Protein AF-A0A9E3MVX0-F1 (afdb_monomer)

Radius of gyration: 19.79 Å; Cα contacts (8 Å, |Δi|>4): 1313; chains: 1; bounding box: 52×47×54 Å

Solvent-accessible surface area (backbone atoms only — not comparable to full-atom values): 16503 Å² total; per-residue (Å²): 60,95,76,81,70,65,51,44,74,50,71,33,82,51,56,79,36,52,63,38,75,43,70,68,69,56,71,44,77,50,66,48,34,27,34,35,28,58,44,98,61,64,41,53,18,20,38,36,33,36,36,32,73,69,57,43,73,38,40,39,41,34,46,30,45,31,36,34,30,41,29,34,14,24,17,0,32,57,53,74,56,9,10,30,34,20,39,31,33,68,50,75,50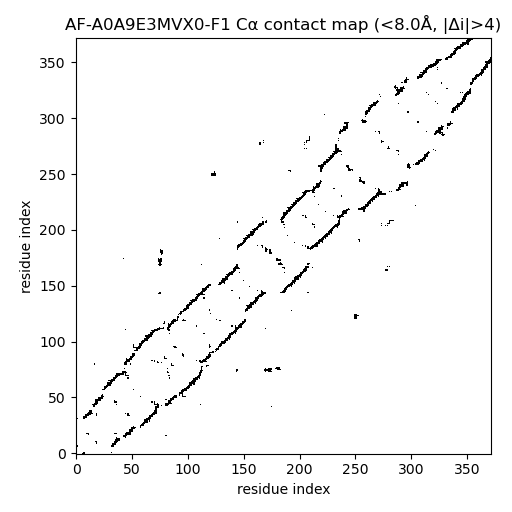,55,47,18,27,41,33,39,36,38,43,30,50,28,39,35,39,41,14,12,10,18,36,34,29,38,37,33,65,73,41,53,71,46,90,50,50,28,30,52,33,37,40,32,43,29,40,37,34,39,16,16,12,25,41,37,42,40,34,33,27,34,48,26,38,40,34,46,28,40,38,32,52,18,12,71,38,6,72,77,30,50,53,64,91,94,54,62,60,47,45,63,18,41,30,40,36,39,30,41,23,31,49,30,37,42,28,51,28,38,32,34,26,20,24,17,88,75,42,2,13,31,29,33,45,33,22,24,23,35,48,32,36,42,31,50,28,40,28,27,21,7,45,30,2,39,32,36,38,34,29,46,43,81,88,44,84,52,31,59,48,30,55,31,32,16,29,32,33,36,38,31,51,27,39,34,42,32,36,43,46,29,87,86,37,98,65,70,73,90,67,88,63,62,35,17,30,31,27,33,72,37,43,44,34,52,36,87,88,56,89,56,56,52,34,36,39,28,48,28,40,39,39,37,55,73,77,36,78,36,18,58,32,28,30,57,80,60,78,68,43,57,46,42,39,38,42,28,47,26,40,36,46,34,50,23,72,36,16,36,51,36,53,64,79,47,45,79,44,81,52,49,80,47,57,50,64,60,41,130

Mean predicted aligned error: 4.64 Å

Structure (mmCIF, N/CA/C/O backbone):
data_AF-A0A9E3MVX0-F1
#
_entry.id   AF-A0A9E3MVX0-F1
#
loop_
_atom_site.group_PDB
_atom_site.id
_atom_site.type_symbol
_atom_site.label_atom_id
_atom_site.label_alt_id
_atom_site.label_comp_id
_atom_site.label_asym_id
_atom_site.label_entity_id
_atom_site.label_seq_id
_atom_site.pdbx_PDB_ins_code
_atom_site.Cartn_x
_atom_site.Cartn_y
_atom_site.Cartn_z
_atom_site.occupancy
_atom_site.B_iso_or_equiv
_atom_site.auth_seq_id
_atom_site.auth_comp_id
_atom_site.auth_asym_id
_atom_site.auth_atom_id
_atom_site.pdbx_PDB_model_num
ATOM 1 N N . SER A 1 1 ? -19.016 -18.994 17.963 1.00 47.03 1 SER A N 1
ATOM 2 C CA . SER A 1 1 ? -18.607 -19.749 19.161 1.00 47.03 1 SER A CA 1
ATOM 3 C C . SER A 1 1 ? -17.151 -19.445 19.472 1.00 47.03 1 SER A C 1
ATOM 5 O O . SER A 1 1 ? -16.404 -19.109 18.564 1.00 47.03 1 SER A O 1
ATOM 7 N N . TYR A 1 2 ? -16.734 -19.557 20.734 1.00 51.16 2 TYR A N 1
ATOM 8 C CA . TYR A 1 2 ? -15.310 -19.691 21.051 1.00 51.16 2 TYR A CA 1
ATOM 9 C C . TYR A 1 2 ? -14.941 -21.169 20.850 1.00 51.16 2 TYR A C 1
ATOM 11 O O . TYR A 1 2 ? -15.492 -22.024 21.540 1.00 51.16 2 TYR A O 1
ATOM 19 N N . GLY A 1 3 ? -14.092 -21.483 19.866 1.00 69.25 3 GLY A N 1
ATOM 20 C CA . GLY A 1 3 ? -13.722 -22.861 19.509 1.00 69.25 3 GLY A CA 1
ATOM 21 C C . GLY A 1 3 ? -14.233 -23.287 18.128 1.00 69.25 3 GLY A C 1
ATOM 22 O O . GLY A 1 3 ? -13.937 -22.633 17.134 1.00 69.25 3 GLY A O 1
ATOM 23 N N . THR A 1 4 ? -14.970 -24.398 18.048 1.00 69.50 4 THR A N 1
ATOM 24 C CA . THR A 1 4 ? -15.513 -24.936 16.788 1.00 69.50 4 THR A CA 1
ATOM 25 C C . THR A 1 4 ? -16.871 -24.313 16.441 1.00 69.50 4 THR A C 1
ATOM 27 O O . THR A 1 4 ? -17.716 -24.109 17.316 1.00 69.50 4 THR A O 1
ATOM 30 N N . GLY A 1 5 ? -17.097 -23.999 15.162 1.00 82.62 5 GLY A N 1
ATOM 31 C CA . GLY A 1 5 ? -18.347 -23.417 14.647 1.00 82.62 5 GLY A CA 1
ATOM 32 C C . GLY A 1 5 ? -18.177 -22.010 14.065 1.00 82.62 5 GLY A C 1
ATOM 33 O O . GLY A 1 5 ? -17.069 -21.487 13.994 1.00 82.62 5 GLY A O 1
ATOM 34 N N . ALA A 1 6 ? -19.281 -21.404 13.617 1.00 90.38 6 ALA A N 1
ATOM 35 C CA . ALA A 1 6 ? -19.269 -20.047 13.067 1.00 90.38 6 ALA A CA 1
ATOM 36 C C . ALA A 1 6 ? -18.807 -19.025 14.121 1.00 90.38 6 ALA A C 1
ATOM 38 O O . ALA A 1 6 ? -19.152 -19.153 15.303 1.00 90.38 6 ALA A O 1
ATOM 39 N N . LYS A 1 7 ? -18.046 -18.005 13.707 1.00 94.44 7 LYS A N 1
ATOM 40 C CA . LYS A 1 7 ? -17.603 -16.920 14.596 1.00 94.44 7 LYS A CA 1
ATOM 41 C C . LYS A 1 7 ? -18.824 -16.193 15.190 1.00 94.44 7 LYS A C 1
ATOM 43 O O . LYS A 1 7 ? -19.837 -16.063 14.504 1.00 94.44 7 LYS A O 1
ATOM 48 N N . PRO A 1 8 ? -18.794 -15.763 16.467 1.00 96.00 8 PRO A N 1
ATOM 49 C CA . PRO A 1 8 ? -19.817 -14.858 16.986 1.00 96.00 8 PRO A CA 1
ATOM 50 C C . PRO A 1 8 ? -19.831 -13.566 16.164 1.00 96.00 8 PRO A C 1
ATOM 52 O O . PRO A 1 8 ? -18.763 -13.034 15.867 1.00 96.00 8 PRO A O 1
ATOM 55 N N . ILE A 1 9 ? -21.024 -13.082 15.822 1.00 97.38 9 ILE A N 1
ATOM 56 C CA . ILE A 1 9 ? -21.206 -11.881 15.002 1.00 97.38 9 ILE A CA 1
ATOM 57 C C . ILE A 1 9 ? -21.511 -10.690 15.912 1.00 97.38 9 ILE A C 1
ATOM 59 O O . ILE A 1 9 ? -22.383 -10.783 16.778 1.00 97.38 9 ILE A O 1
ATOM 63 N N . ILE A 1 10 ? -20.819 -9.576 15.688 1.00 98.25 10 ILE A N 1
ATOM 64 C CA . ILE A 1 10 ? -21.205 -8.247 16.161 1.00 98.25 10 ILE A CA 1
ATOM 65 C C . ILE A 1 10 ? -21.650 -7.451 14.934 1.00 98.25 10 ILE A C 1
ATOM 67 O O . ILE A 1 10 ? -20.853 -7.171 14.040 1.00 98.25 10 ILE A O 1
ATOM 71 N N . ASP A 1 11 ? -22.940 -7.133 14.888 1.00 98.00 11 ASP A N 1
ATOM 72 C CA . ASP A 1 11 ? -23.557 -6.369 13.808 1.00 98.00 11 ASP A CA 1
ATOM 73 C C . ASP A 1 11 ? -23.788 -4.927 14.268 1.00 98.00 11 ASP A C 1
ATOM 75 O O . ASP A 1 11 ? -24.470 -4.696 15.269 1.00 98.00 11 ASP A O 1
ATOM 79 N N . GLY A 1 12 ? -23.210 -3.969 13.545 1.00 97.38 12 GLY A N 1
ATOM 80 C CA . GLY A 1 12 ? -23.409 -2.540 13.764 1.00 97.38 12 GLY A CA 1
ATOM 81 C C . GLY A 1 12 ? -24.831 -2.068 13.455 1.00 97.38 12 GLY A C 1
ATOM 82 O O . GLY A 1 12 ? -25.223 -0.998 13.916 1.00 97.38 12 GLY A O 1
ATOM 83 N N . ALA A 1 13 ? -25.621 -2.857 12.718 1.00 96.06 13 ALA A N 1
ATOM 84 C CA . ALA A 1 13 ? -27.004 -2.565 12.349 1.00 96.06 13 ALA A CA 1
ATOM 85 C C . ALA A 1 13 ? -27.193 -1.174 11.710 1.00 96.06 13 ALA A C 1
ATOM 87 O O . ALA A 1 13 ? -28.224 -0.522 11.904 1.00 96.06 13 ALA A O 1
ATOM 88 N N . GLY A 1 14 ? -26.200 -0.706 10.947 1.00 94.62 14 GLY A N 1
ATOM 89 C CA . GLY A 1 14 ? -26.240 0.595 10.296 1.00 94.62 14 GLY A CA 1
ATOM 90 C C . GLY A 1 14 ? -25.735 1.745 11.173 1.00 94.62 14 GLY A C 1
ATOM 91 O O . GLY A 1 14 ? -25.983 2.906 10.834 1.00 94.62 14 GLY A O 1
ATOM 92 N N . VAL A 1 15 ? -24.978 1.477 12.244 1.00 94.81 15 VAL A N 1
ATOM 93 C CA . VAL A 1 15 ? -24.383 2.505 13.119 1.00 94.81 15 VAL A CA 1
ATOM 94 C C . VAL A 1 15 ? -23.377 3.382 12.373 1.00 94.81 15 VAL A C 1
ATOM 96 O O . VAL A 1 15 ? -22.497 2.889 11.688 1.00 94.81 15 VAL A O 1
ATOM 99 N N . VAL A 1 16 ? -23.483 4.702 12.487 1.00 96.44 16 VAL A N 1
ATOM 100 C CA . VAL A 1 16 ? -22.436 5.600 11.974 1.00 96.44 16 VAL A CA 1
ATOM 101 C C . VAL A 1 16 ? -21.282 5.634 12.979 1.00 96.44 16 VAL A C 1
ATOM 103 O O . VAL A 1 16 ? -21.518 5.786 14.178 1.00 96.44 16 VAL A O 1
ATOM 106 N N . GLY A 1 17 ? -20.041 5.501 12.507 1.00 95.56 17 GLY A N 1
ATOM 107 C CA . GLY A 1 17 ? -18.852 5.368 13.348 1.00 95.56 17 GLY A CA 1
ATOM 108 C C . GLY A 1 17 ? -18.338 3.930 13.414 1.00 95.56 17 GLY A C 1
ATOM 109 O O . GLY A 1 17 ? -18.234 3.252 12.399 1.00 95.56 17 GLY A O 1
ATOM 110 N N . SER A 1 18 ? -17.934 3.466 14.595 1.00 96.56 18 SER A N 1
ATOM 111 C CA . SER A 1 18 ? -17.259 2.169 14.743 1.00 96.56 18 SER A CA 1
ATOM 112 C C . SER A 1 18 ? -18.173 1.115 15.359 1.00 96.56 18 SER A C 1
ATOM 114 O O . SER A 1 18 ? -18.806 1.389 16.377 1.00 96.56 18 SER A O 1
ATOM 116 N N . VAL A 1 19 ? -18.178 -0.108 14.819 1.00 98.31 19 VAL A N 1
ATOM 117 C CA . VAL A 1 19 ? -18.887 -1.240 15.448 1.00 98.31 19 VAL A CA 1
ATOM 118 C C . VAL A 1 19 ? -18.226 -1.607 16.776 1.00 98.31 19 VAL A C 1
ATOM 120 O O . VAL A 1 19 ? -18.895 -1.800 17.789 1.00 98.31 19 VAL A O 1
ATOM 123 N N . ILE A 1 20 ? -16.893 -1.666 16.784 1.00 98.06 20 ILE A N 1
ATOM 124 C CA . ILE A 1 20 ? -16.081 -1.851 17.987 1.00 98.06 20 ILE A CA 1
ATOM 125 C C . ILE A 1 20 ? -15.112 -0.676 18.086 1.00 98.06 20 ILE A C 1
ATOM 127 O O . ILE A 1 20 ? -14.330 -0.447 17.164 1.00 98.06 20 ILE A O 1
ATOM 131 N N . LYS A 1 21 ? -15.131 0.049 19.211 1.00 97.25 21 LYS A N 1
ATOM 132 C CA . LYS A 1 21 ? -14.156 1.104 19.519 1.00 97.25 21 LYS A CA 1
ATOM 133 C C . LYS A 1 21 ? -13.360 0.754 20.774 1.00 97.25 21 LYS A C 1
ATOM 135 O O . LYS A 1 21 ? -13.927 0.556 21.846 1.00 97.25 21 LYS A O 1
ATOM 140 N N . LEU A 1 22 ? -12.041 0.713 20.628 1.00 97.44 22 LEU A N 1
ATOM 141 C CA . LEU A 1 22 ? -11.059 0.577 21.695 1.00 97.44 22 LEU A CA 1
ATOM 142 C C . LEU A 1 22 ? -10.364 1.932 21.873 1.00 97.44 22 LEU A C 1
ATOM 144 O O . LEU A 1 22 ? -9.567 2.332 21.031 1.00 97.44 22 LEU A O 1
ATOM 148 N N . LEU A 1 23 ? -10.696 2.659 22.939 1.00 96.62 23 LEU A N 1
ATOM 149 C CA . LEU A 1 23 ? -10.196 4.016 23.179 1.00 96.62 23 LEU A CA 1
ATOM 150 C C . LEU A 1 23 ? -9.227 4.038 24.361 1.00 96.62 23 LEU A C 1
ATOM 152 O O . LEU A 1 23 ? -9.615 3.675 25.470 1.00 96.62 23 LEU A O 1
ATOM 156 N N . ASN A 1 24 ? -8.003 4.518 24.135 1.00 96.00 24 ASN A N 1
ATOM 157 C CA . ASN A 1 24 ? -6.969 4.681 25.164 1.00 96.00 24 ASN A CA 1
ATOM 158 C C . ASN A 1 24 ? -6.651 3.394 25.936 1.00 96.00 24 ASN A C 1
ATOM 160 O O . ASN A 1 24 ? -6.402 3.414 27.143 1.00 96.00 24 ASN A O 1
ATOM 164 N N . VAL A 1 25 ? -6.667 2.265 25.230 1.00 97.38 25 VAL A N 1
ATOM 165 C CA . VAL A 1 25 ? -6.329 0.957 25.790 1.00 97.38 25 VAL A CA 1
ATOM 166 C C . VAL A 1 25 ? -4.997 0.448 25.244 1.00 97.38 25 VAL A C 1
ATOM 168 O O . VAL A 1 25 ? -4.583 0.796 24.144 1.00 97.38 25 VAL A O 1
ATOM 171 N N . GLN A 1 26 ? -4.335 -0.403 26.023 1.00 97.94 26 GLN A N 1
ATOM 172 C CA . GLN A 1 26 ? -3.074 -1.062 25.682 1.00 97.94 26 GLN A CA 1
ATOM 173 C C . GLN A 1 26 ? -3.052 -2.465 26.290 1.00 97.94 26 GLN A C 1
ATOM 175 O O . GLN A 1 26 ? -3.714 -2.685 27.305 1.00 97.94 26 GLN A O 1
ATOM 180 N N . GLN A 1 27 ? -2.293 -3.394 25.708 1.00 98.25 27 GLN A N 1
ATOM 181 C CA . GLN A 1 27 ? -2.275 -4.812 26.093 1.00 98.25 27 GLN A CA 1
ATOM 182 C C . GLN A 1 27 ? -3.633 -5.499 25.861 1.00 98.25 27 GLN A C 1
ATOM 184 O O . GLN A 1 27 ? -4.141 -6.222 26.719 1.00 98.25 27 GLN A O 1
ATOM 189 N N . TRP A 1 28 ? -4.240 -5.248 24.698 1.00 97.88 28 TRP A N 1
ATOM 190 C CA . TRP A 1 28 ? -5.543 -5.796 24.319 1.00 97.88 28 TRP A CA 1
ATOM 191 C C . TRP A 1 28 ? -5.454 -6.692 23.093 1.00 97.88 28 TRP A C 1
ATOM 193 O O . TRP A 1 28 ? -4.811 -6.363 22.097 1.00 97.88 28 TRP A O 1
ATOM 203 N N . GLN A 1 29 ? -6.192 -7.799 23.152 1.00 98.00 29 GLN A N 1
ATOM 204 C CA . GLN A 1 29 ? -6.395 -8.698 22.028 1.00 98.00 29 GLN A CA 1
ATOM 205 C C . GLN A 1 29 ? -7.883 -8.801 21.697 1.00 98.00 29 GLN A C 1
ATOM 207 O O . GLN A 1 29 ? -8.701 -9.128 22.556 1.00 98.00 29 GLN A O 1
ATOM 212 N N . LEU A 1 30 ? -8.217 -8.581 20.428 1.00 97.75 30 LEU A N 1
ATOM 213 C CA . LEU A 1 30 ? -9.520 -8.871 19.848 1.00 97.75 30 LEU A CA 1
ATOM 214 C C . LEU A 1 30 ? -9.358 -10.013 18.846 1.00 97.75 30 LEU A C 1
ATOM 216 O O . LEU A 1 30 ? -8.555 -9.918 17.914 1.00 97.75 30 LEU A O 1
ATOM 220 N N . SER A 1 31 ? -10.086 -11.113 19.052 1.00 97.75 31 SER A N 1
ATOM 221 C CA . SER A 1 31 ? -9.928 -12.286 18.199 1.00 97.75 31 SER A CA 1
ATOM 222 C C . SER A 1 31 ? -11.170 -13.153 18.058 1.00 97.75 31 SER A C 1
ATOM 224 O O . SER A 1 31 ? -11.971 -13.268 18.984 1.00 97.75 31 SER A O 1
ATOM 226 N N . GLY A 1 32 ? -11.291 -13.807 16.898 1.00 96.50 32 GLY A N 1
ATOM 227 C CA . GLY A 1 32 ? -12.264 -14.875 16.663 1.00 96.50 32 GLY A CA 1
ATOM 228 C C . GLY A 1 32 ? -13.700 -14.399 16.458 1.00 96.50 32 GLY A C 1
ATOM 229 O O . GLY A 1 32 ? -14.620 -15.200 16.618 1.00 96.50 32 GLY A O 1
ATOM 230 N N . LEU A 1 33 ? -13.902 -13.126 16.115 1.00 97.12 33 LEU A N 1
ATOM 231 C CA . LEU A 1 33 ? -15.224 -12.542 15.888 1.00 97.12 33 LEU A CA 1
ATOM 232 C C . LEU A 1 33 ? -15.464 -12.260 14.409 1.00 97.12 33 LEU A C 1
ATOM 234 O O . LEU A 1 33 ? -14.534 -12.064 13.626 1.00 97.12 33 LEU A O 1
ATOM 238 N N . GLU A 1 34 ? -16.736 -12.204 14.052 1.00 98.31 34 GLU A N 1
ATOM 239 C CA . GLU A 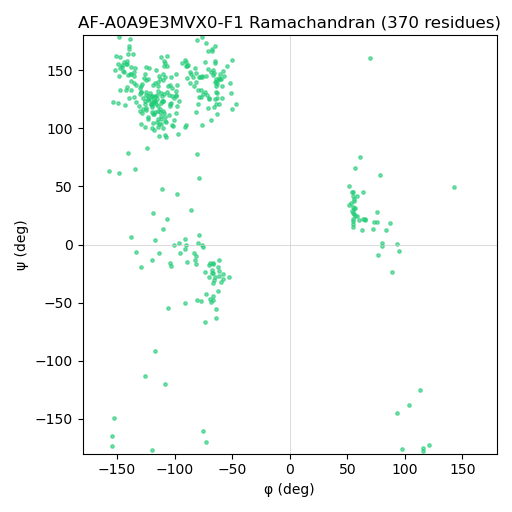1 34 ? -17.200 -11.581 12.828 1.00 98.31 34 GLU A CA 1
ATOM 240 C C . GLU A 1 34 ? -17.782 -10.200 13.153 1.00 98.31 34 GLU A C 1
ATOM 242 O O . GLU A 1 34 ? -18.532 -10.052 14.116 1.00 98.31 34 GLU A O 1
AT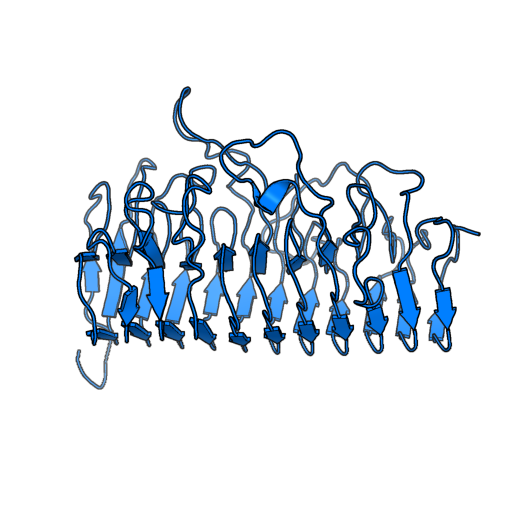OM 247 N N . VAL A 1 35 ? -17.420 -9.189 12.369 1.00 98.56 35 VAL A N 1
ATOM 248 C CA . VAL A 1 35 ? -17.883 -7.806 12.493 1.00 98.56 35 VAL A CA 1
ATOM 249 C C . VAL A 1 35 ? -18.481 -7.386 11.160 1.00 98.56 35 VAL A C 1
ATOM 251 O O . VAL A 1 35 ? -17.840 -7.551 10.119 1.00 98.56 35 VAL A O 1
ATOM 254 N N . GLN A 1 36 ? -19.697 -6.846 11.189 1.00 98.44 36 GLN A N 1
ATOM 255 C CA . GLN A 1 36 ? -20.362 -6.325 9.997 1.00 98.44 36 GLN A CA 1
ATOM 256 C C . GLN A 1 36 ? -21.142 -5.049 10.289 1.00 98.44 36 GLN A C 1
ATOM 258 O O . GLN A 1 36 ? -21.545 -4.823 11.427 1.00 98.44 36 GLN A O 1
ATOM 263 N N . ASP A 1 37 ? -21.354 -4.228 9.262 1.00 98.06 37 ASP A N 1
ATOM 264 C CA . ASP A 1 37 ? -22.112 -2.981 9.377 1.00 98.06 37 ASP A CA 1
ATOM 265 C C . ASP A 1 37 ? -22.679 -2.544 8.022 1.00 98.06 37 ASP A C 1
ATOM 267 O O . ASP A 1 37 ? -22.302 -1.522 7.435 1.00 98.06 37 ASP A O 1
ATOM 271 N N . ALA A 1 38 ? -23.560 -3.391 7.489 1.00 97.75 38 ALA A N 1
ATOM 272 C CA . ALA A 1 38 ? -24.189 -3.154 6.202 1.00 97.75 38 ALA A CA 1
ATOM 273 C C . ALA A 1 38 ? -25.245 -2.049 6.329 1.00 97.75 38 ALA A C 1
ATOM 275 O O . ALA A 1 38 ? -26.131 -2.115 7.183 1.00 97.75 38 ALA A O 1
ATOM 276 N N . ALA A 1 39 ? -25.201 -1.067 5.433 1.00 97.25 39 ALA A N 1
ATOM 277 C CA . ALA A 1 39 ? -26.168 0.021 5.374 1.00 97.25 39 ALA A CA 1
ATOM 278 C C . ALA A 1 39 ? -26.576 0.331 3.928 1.00 97.25 39 ALA A C 1
ATOM 280 O O . ALA A 1 39 ? -25.818 0.116 2.985 1.00 97.25 39 ALA A O 1
ATOM 281 N N . ALA A 1 40 ? -27.791 0.860 3.750 1.00 95.56 40 ALA A N 1
ATOM 282 C CA . ALA A 1 40 ? -28.308 1.235 2.430 1.00 95.56 40 ALA A CA 1
ATOM 283 C C . ALA A 1 40 ? -27.604 2.467 1.835 1.00 95.56 40 ALA A C 1
ATOM 285 O O . ALA A 1 40 ? -27.533 2.605 0.615 1.00 95.56 40 ALA A O 1
ATOM 286 N N . SER A 1 41 ? -27.093 3.344 2.699 1.00 95.06 41 SER A N 1
ATOM 287 C CA . SER A 1 41 ? -26.351 4.544 2.323 1.00 95.06 41 SER A CA 1
ATOM 288 C C . SER A 1 41 ? -24.985 4.535 3.006 1.00 95.06 41 SER A C 1
ATOM 290 O O . SER A 1 41 ? -24.910 4.147 4.178 1.00 95.06 41 SER A O 1
ATOM 292 N N . PRO A 1 42 ? -23.927 4.978 2.310 1.00 96.25 42 PRO A N 1
ATOM 293 C CA . PRO A 1 42 ? -22.605 5.077 2.904 1.00 96.25 42 PRO A CA 1
ATOM 294 C C . PRO A 1 42 ? -22.532 6.170 3.978 1.00 96.25 42 PRO A C 1
ATOM 296 O O . PRO A 1 42 ? -23.209 7.194 3.886 1.00 96.25 42 PRO A O 1
ATOM 299 N N . ASP A 1 43 ? -21.692 5.943 4.986 1.00 96.69 43 ASP A N 1
ATOM 300 C CA . ASP A 1 43 ? -21.270 6.943 5.978 1.00 96.69 43 ASP A CA 1
ATOM 301 C C . ASP A 1 43 ? -19.828 6.637 6.430 1.00 96.69 43 ASP A C 1
ATOM 303 O O . ASP A 1 43 ? -19.253 5.653 5.978 1.00 96.69 43 ASP A O 1
ATOM 307 N N . TYR A 1 44 ? -19.212 7.422 7.312 1.00 95.81 44 TYR A N 1
ATOM 308 C CA . TYR A 1 44 ? -17.947 7.021 7.936 1.00 95.81 44 TYR A CA 1
ATOM 309 C C . TYR A 1 44 ? -18.177 5.848 8.880 1.00 95.81 44 TYR A C 1
ATOM 311 O O . TYR A 1 44 ? -18.758 6.005 9.959 1.00 95.81 44 TYR A O 1
ATOM 319 N N . ARG A 1 45 ? -17.731 4.666 8.454 1.00 97.44 45 ARG A N 1
ATOM 320 C CA . ARG A 1 45 ? -17.930 3.413 9.178 1.00 97.44 45 ARG A CA 1
ATOM 321 C C . ARG A 1 45 ? -16.617 2.690 9.361 1.00 97.44 45 ARG A C 1
ATOM 323 O O . ARG A 1 45 ? -15.797 2.620 8.452 1.00 97.44 45 ARG A O 1
ATOM 330 N N . THR A 1 46 ? -16.420 2.137 10.548 1.00 97.62 46 THR A N 1
ATOM 331 C CA . THR A 1 46 ? -15.257 1.313 10.853 1.00 97.62 46 THR A CA 1
ATOM 332 C C . THR A 1 46 ? -15.690 0.006 11.502 1.00 97.62 46 THR A C 1
ATOM 334 O O . THR A 1 46 ? -16.499 0.016 12.427 1.00 97.62 46 THR A O 1
ATOM 337 N N . GLY A 1 47 ? -15.130 -1.124 11.073 1.00 98.31 47 GLY A N 1
ATOM 338 C CA . GLY A 1 47 ? -15.356 -2.394 11.769 1.00 98.31 47 GLY A CA 1
ATOM 339 C C . GLY A 1 47 ? -14.776 -2.346 13.186 1.00 98.31 47 GLY A C 1
ATOM 340 O O . GLY A 1 47 ? -15.500 -2.392 14.181 1.00 98.31 47 GLY A O 1
ATOM 341 N N . VAL A 1 48 ? -13.456 -2.193 13.279 1.00 98.25 48 VAL A N 1
ATOM 342 C CA . VAL A 1 48 ? -12.724 -2.049 14.542 1.00 98.25 48 VAL A CA 1
ATOM 343 C C . VAL A 1 48 ? -11.885 -0.779 14.515 1.00 98.25 48 VAL A C 1
ATOM 345 O O . VAL A 1 48 ? -10.949 -0.669 13.729 1.00 98.25 48 VAL A O 1
ATOM 348 N N . MET A 1 49 ? -12.197 0.164 15.396 1.00 97.06 49 MET A N 1
ATOM 349 C CA . MET A 1 49 ? -11.401 1.364 15.633 1.00 97.06 49 MET A CA 1
ATOM 350 C C . MET A 1 49 ? -10.587 1.195 16.910 1.00 97.06 49 MET A C 1
ATOM 352 O O . MET A 1 49 ? -11.146 0.915 17.972 1.00 97.06 49 MET A O 1
ATOM 356 N N . VAL A 1 50 ? -9.281 1.417 16.821 1.00 96.81 50 VAL A N 1
ATOM 357 C CA . VAL A 1 50 ? -8.379 1.507 17.967 1.00 96.81 50 VAL A CA 1
ATOM 358 C C . VAL A 1 50 ? -7.758 2.898 17.960 1.00 96.81 50 VAL A C 1
ATOM 360 O O . VAL A 1 50 ? -7.007 3.245 17.053 1.00 96.81 50 VAL A O 1
ATOM 363 N N . GLU A 1 51 ? -8.103 3.707 18.956 1.00 94.69 51 GLU A N 1
ATOM 364 C CA . GLU A 1 51 ? -7.796 5.137 18.995 1.00 94.69 51 GLU A CA 1
ATOM 365 C C . GLU A 1 51 ? -6.970 5.476 20.241 1.00 94.69 51 GLU A C 1
ATOM 367 O O . GLU A 1 51 ? -7.327 5.097 21.363 1.00 94.69 51 GLU A O 1
ATOM 372 N N . ASN A 1 52 ? -5.867 6.200 20.038 1.00 93.19 52 ASN A N 1
ATOM 373 C CA . ASN A 1 52 ? -5.021 6.738 21.097 1.00 93.19 52 ASN A CA 1
ATOM 374 C C . ASN A 1 52 ? -5.119 8.269 21.139 1.00 93.19 52 ASN A C 1
ATOM 376 O O . ASN A 1 52 ? -4.559 8.967 20.304 1.00 93.19 52 ASN A O 1
ATOM 380 N N . SER A 1 53 ? -5.788 8.784 22.160 1.00 91.12 53 SER A N 1
ATOM 381 C CA . SER A 1 53 ? -5.906 10.204 22.493 1.00 91.12 53 SER A CA 1
ATOM 382 C C . SER A 1 53 ? -5.307 10.496 23.881 1.00 91.12 53 SER A C 1
ATOM 384 O O . SER A 1 53 ? -5.785 11.365 24.611 1.00 91.12 53 SER A O 1
ATOM 386 N N . SER A 1 54 ? -4.340 9.682 24.322 1.00 91.31 54 SER A N 1
ATOM 387 C CA . SER A 1 54 ? -3.853 9.683 25.711 1.00 91.31 54 SER A CA 1
ATOM 388 C C . SER A 1 54 ? -2.691 10.646 25.968 1.00 91.31 54 SER A C 1
ATOM 390 O O . SER A 1 54 ? -2.363 10.907 27.125 1.00 91.31 54 SER A O 1
ATOM 392 N N . GLY A 1 55 ? -2.037 11.143 24.914 1.00 89.19 55 GLY A N 1
ATOM 393 C CA . GLY A 1 55 ? -0.793 11.910 25.024 1.00 89.19 55 GLY A CA 1
ATOM 394 C C . GLY A 1 55 ? 0.426 11.073 25.386 1.00 89.19 55 GLY A C 1
ATOM 395 O O . GLY A 1 55 ? 1.430 11.612 25.847 1.00 89.19 55 GLY A O 1
ATOM 396 N N . THR A 1 56 ? 0.344 9.759 25.181 1.00 90.62 56 THR A N 1
ATOM 397 C CA . THR A 1 56 ? 1.426 8.802 25.429 1.00 90.62 56 THR A CA 1
ATOM 398 C C . THR A 1 56 ? 1.493 7.758 24.318 1.00 90.62 56 THR A C 1
ATOM 400 O O . THR A 1 56 ? 0.568 7.631 23.516 1.00 90.62 56 THR A O 1
ATOM 403 N N . ILE A 1 57 ? 2.575 6.979 24.280 1.00 92.62 57 ILE A N 1
ATOM 404 C CA . ILE A 1 57 ? 2.687 5.814 23.397 1.00 92.62 57 ILE A CA 1
ATOM 405 C C . ILE A 1 57 ? 1.935 4.645 24.039 1.00 92.62 57 ILE A C 1
ATOM 407 O O . ILE A 1 57 ? 2.279 4.232 25.147 1.00 92.62 57 ILE A O 1
ATOM 411 N N . LEU A 1 58 ? 0.937 4.097 23.345 1.00 95.75 58 LEU A N 1
ATOM 412 C CA . LEU A 1 58 ? 0.212 2.902 23.790 1.00 95.75 58 LEU A CA 1
ATOM 413 C C . LEU A 1 58 ? 0.745 1.658 23.087 1.00 95.75 58 LEU A C 1
ATOM 415 O O . LEU A 1 58 ? 1.164 1.728 21.930 1.00 95.75 58 LEU A O 1
ATOM 419 N N . SER A 1 59 ? 0.742 0.517 23.786 1.00 97.88 59 SER A N 1
ATOM 420 C CA . SER A 1 59 ? 1.404 -0.685 23.278 1.00 97.88 59 SER A CA 1
ATOM 421 C C . SER A 1 59 ? 0.621 -1.990 23.389 1.00 97.88 59 SER A C 1
ATOM 423 O O . SER A 1 59 ? -0.161 -2.176 24.318 1.00 97.88 59 SER A O 1
ATOM 425 N N . GLY A 1 60 ? 0.873 -2.935 22.484 1.00 98.31 60 GLY A N 1
ATOM 426 C CA . GLY A 1 60 ? 0.393 -4.313 22.592 1.00 98.31 60 GLY A CA 1
ATOM 427 C C . GLY A 1 60 ? -1.068 -4.442 22.192 1.00 98.31 60 GLY A C 1
ATOM 428 O O . GLY A 1 60 ? -1.914 -4.828 23.000 1.00 98.31 60 GLY A O 1
ATOM 429 N N . ILE A 1 61 ? -1.371 -4.076 20.949 1.00 98.62 61 ILE A N 1
ATOM 430 C CA . ILE A 1 61 ? -2.693 -4.257 20.346 1.00 98.62 61 ILE A CA 1
ATOM 431 C C . ILE A 1 61 ? -2.630 -5.415 19.361 1.00 98.62 61 ILE A C 1
ATOM 433 O O . ILE A 1 61 ? -1.791 -5.435 18.465 1.00 98.62 61 ILE A O 1
ATOM 437 N N . SER A 1 62 ? -3.545 -6.372 19.494 1.00 98.75 62 SER A N 1
ATOM 438 C CA . SER A 1 62 ? -3.621 -7.532 18.609 1.00 98.75 62 SER A CA 1
ATOM 439 C C . SER A 1 62 ? -5.039 -7.737 18.079 1.00 98.75 62 SER A C 1
ATOM 441 O O . SER A 1 62 ? -5.952 -8.042 18.842 1.00 98.75 62 SER A O 1
ATOM 443 N N . ILE A 1 63 ? -5.230 -7.598 16.767 1.00 98.81 63 ILE A N 1
ATOM 444 C CA . ILE A 1 63 ? -6.499 -7.843 16.070 1.00 98.81 63 ILE A CA 1
ATOM 445 C C . ILE A 1 63 ? -6.307 -9.054 15.159 1.00 98.81 63 ILE A C 1
ATOM 447 O O . ILE A 1 63 ? -5.633 -8.968 14.129 1.00 98.81 63 ILE A O 1
ATOM 451 N N . THR A 1 64 ? -6.825 -10.215 15.564 1.00 98.75 64 THR A N 1
ATOM 452 C CA . THR A 1 64 ? -6.439 -11.489 14.935 1.00 98.75 64 THR A CA 1
ATOM 453 C C . THR A 1 64 ? -7.590 -12.444 14.686 1.00 98.75 64 THR A C 1
ATOM 455 O O . THR A 1 64 ? -8.498 -12.545 15.499 1.00 98.75 64 THR A O 1
ATOM 458 N N . ASN A 1 65 ? -7.541 -13.235 13.612 1.00 98.12 65 ASN A N 1
ATOM 459 C CA . ASN A 1 65 ? -8.587 -14.223 13.309 1.00 98.12 65 ASN A CA 1
ATOM 460 C C . ASN A 1 65 ? -10.008 -13.615 13.286 1.00 98.12 65 ASN A C 1
ATOM 462 O O . ASN A 1 65 ? -10.991 -14.242 13.691 1.00 98.12 65 ASN A O 1
ATOM 466 N N . MET A 1 66 ? -10.139 -12.378 12.821 1.00 98.19 66 MET A N 1
ATOM 467 C CA . MET A 1 66 ? -11.415 -11.690 12.644 1.00 98.19 66 MET A CA 1
ATOM 468 C C . MET A 1 66 ? -11.973 -11.950 11.244 1.00 98.19 66 MET A C 1
ATOM 470 O O . MET A 1 66 ? -11.236 -12.292 10.322 1.00 98.19 66 MET A O 1
ATOM 474 N N . THR A 1 67 ? -13.282 -11.811 11.085 1.00 98.69 67 THR A N 1
ATOM 475 C CA . THR A 1 67 ? -13.927 -11.650 9.778 1.00 98.69 67 THR A CA 1
ATOM 476 C C . THR A 1 67 ? -14.603 -10.288 9.787 1.00 98.69 67 THR A C 1
ATOM 478 O O . THR A 1 67 ? -15.530 -10.088 10.556 1.00 98.69 67 THR A O 1
ATOM 481 N N . VAL A 1 68 ? -14.131 -9.336 8.992 1.00 98.81 68 VAL A N 1
ATOM 482 C CA . VAL A 1 68 ? -14.700 -7.987 8.909 1.00 98.81 68 VAL A CA 1
ATOM 483 C C . VAL A 1 68 ? -15.316 -7.832 7.531 1.00 98.81 68 VAL A C 1
ATOM 485 O O . VAL A 1 68 ? -14.604 -7.899 6.532 1.00 98.81 68 VAL A O 1
ATOM 488 N N . ARG A 1 69 ? -16.637 -7.687 7.450 1.00 98.44 69 ARG A N 1
ATOM 489 C CA . ARG A 1 69 ? -17.317 -7.697 6.153 1.00 98.44 69 ARG A CA 1
ATOM 490 C C . ARG A 1 69 ? -18.488 -6.747 6.063 1.00 98.44 69 ARG A C 1
ATOM 492 O O . ARG A 1 69 ? -19.108 -6.437 7.073 1.00 98.44 69 ARG A O 1
ATOM 499 N N . ASN A 1 70 ? -18.831 -6.355 4.842 1.00 98.44 70 ASN A N 1
ATOM 500 C CA . ASN A 1 70 ? -19.963 -5.476 4.556 1.00 98.44 70 ASN A CA 1
ATOM 501 C C . ASN A 1 70 ? -19.928 -4.196 5.402 1.00 98.44 70 ASN A C 1
ATOM 503 O O . ASN A 1 70 ? -20.907 -3.870 6.065 1.00 98.44 70 ASN A O 1
ATOM 507 N N . ILE A 1 71 ? -18.790 -3.504 5.427 1.00 98.25 71 ILE A N 1
ATOM 508 C CA . ILE A 1 71 ? -18.679 -2.198 6.086 1.00 98.25 71 ILE A CA 1
ATOM 509 C C . ILE A 1 71 ? -19.020 -1.143 5.036 1.00 98.25 71 ILE A C 1
ATOM 511 O O . ILE A 1 71 ? -18.212 -0.875 4.148 1.00 98.25 71 ILE A O 1
ATOM 515 N N . SER A 1 72 ? -20.234 -0.587 5.101 1.00 97.75 72 SER A N 1
ATOM 516 C CA . SER A 1 72 ? -20.771 0.342 4.091 1.00 97.75 72 SER A CA 1
ATOM 517 C C . SER A 1 72 ? -20.231 1.772 4.245 1.00 97.75 72 SER A C 1
ATOM 519 O O . SER A 1 72 ? -20.989 2.717 4.458 1.00 97.75 72 SER A O 1
ATOM 521 N N . GLY A 1 73 ? -18.910 1.921 4.196 1.00 97.06 73 GLY A N 1
ATOM 522 C CA . GLY A 1 73 ? -18.192 3.191 4.273 1.00 97.06 73 GLY A CA 1
ATOM 523 C C . GLY A 1 73 ? -18.297 4.085 3.024 1.00 97.06 73 GLY A C 1
ATOM 524 O O . GLY A 1 73 ? -18.774 3.669 1.966 1.00 97.06 73 GLY A O 1
ATOM 525 N N . TRP A 1 74 ? -17.773 5.312 3.097 1.00 97.12 74 TRP A N 1
ATOM 526 C CA . TRP A 1 74 ? -17.546 6.154 1.909 1.00 97.12 74 TRP A CA 1
ATOM 527 C C . TRP A 1 74 ? -16.317 5.671 1.134 1.00 97.12 74 TRP A C 1
ATOM 529 O O . TRP A 1 74 ? -15.202 5.981 1.531 1.00 97.12 74 TRP A O 1
ATOM 539 N N . SER A 1 75 ? -16.441 4.957 0.018 1.00 94.06 75 SER A N 1
ATOM 540 C CA . SER A 1 75 ? -15.254 4.415 -0.678 1.00 94.06 75 SER A CA 1
ATOM 541 C C . SER A 1 75 ? -14.222 5.471 -1.113 1.00 94.06 75 SER A C 1
ATOM 543 O O . SER A 1 75 ? -13.048 5.144 -1.243 1.00 94.06 75 SER A O 1
ATOM 545 N N . GLY A 1 76 ? -14.623 6.728 -1.323 1.00 93.38 76 GLY A N 1
ATOM 546 C CA . GLY A 1 76 ? -13.732 7.861 -1.603 1.00 93.38 76 GLY A CA 1
ATOM 547 C C . GLY A 1 76 ? -13.370 8.706 -0.374 1.00 93.38 76 GLY A C 1
ATOM 548 O O . GLY A 1 76 ? -12.658 9.695 -0.512 1.00 93.38 76 GLY A O 1
ATOM 549 N N . GLY A 1 77 ? -13.850 8.357 0.822 1.00 92.38 77 GLY A N 1
ATOM 550 C CA . GLY A 1 77 ? -13.661 9.126 2.057 1.00 92.38 77 GLY A CA 1
ATOM 551 C C . GLY A 1 77 ? -12.270 8.995 2.686 1.00 92.38 77 GLY A C 1
ATOM 552 O O . GLY A 1 77 ? -11.410 8.257 2.200 1.00 92.38 77 GLY A O 1
ATOM 553 N N . TRP A 1 78 ? -12.059 9.713 3.790 1.00 89.62 78 TRP A N 1
ATOM 554 C CA . TRP A 1 78 ? -10.826 9.678 4.585 1.00 89.62 78 TRP A CA 1
ATOM 555 C C . TRP A 1 78 ? -10.570 8.305 5.220 1.00 89.62 78 TRP A C 1
ATOM 557 O O . TRP A 1 78 ? -11.464 7.745 5.847 1.00 89.62 78 TRP A O 1
ATOM 567 N N . TYR A 1 79 ? -9.355 7.769 5.087 1.00 86.06 79 TYR A N 1
ATOM 568 C CA . TYR A 1 79 ? -9.005 6.406 5.512 1.00 86.06 79 TYR A CA 1
ATOM 569 C C . TYR A 1 79 ? -9.046 6.189 7.034 1.00 86.06 79 TYR A C 1
ATOM 571 O O . TYR A 1 79 ? -9.423 5.101 7.469 1.00 86.06 79 TYR A O 1
ATOM 579 N N . SER A 1 80 ? -8.726 7.196 7.857 1.00 80.00 80 SER A N 1
ATOM 580 C CA . SER A 1 80 ? -8.598 7.013 9.316 1.00 80.00 80 SER A CA 1
ATOM 581 C C . SER A 1 80 ? -9.903 6.651 10.023 1.00 80.00 80 SER A C 1
ATOM 583 O O . SER A 1 80 ? -9.881 5.944 11.021 1.00 80.00 80 SER A O 1
ATOM 585 N N . SER A 1 81 ? -11.045 7.109 9.511 1.00 87.19 81 SER A N 1
ATOM 586 C CA . SER A 1 81 ? -12.374 6.885 10.098 1.00 87.19 81 SER A CA 1
ATOM 587 C C . SER A 1 81 ? -13.245 5.931 9.275 1.00 87.19 81 SER A C 1
ATOM 589 O O . SER A 1 81 ? -14.460 5.871 9.475 1.00 87.19 81 SER A O 1
ATOM 591 N N . ASN A 1 82 ? -12.645 5.217 8.318 1.00 93.31 82 ASN A N 1
ATOM 592 C CA . ASN A 1 82 ? -13.376 4.540 7.253 1.00 93.31 82 ASN A CA 1
ATOM 593 C C . ASN A 1 82 ? -12.689 3.248 6.793 1.00 93.31 82 ASN A C 1
ATOM 595 O O . ASN A 1 82 ? -12.244 3.136 5.643 1.00 93.31 82 ASN A O 1
ATOM 599 N N . ALA A 1 83 ? -12.549 2.300 7.717 1.00 97.19 83 ALA A N 1
ATOM 600 C CA . ALA A 1 83 ? -11.758 1.099 7.492 1.00 97.19 83 ALA A CA 1
ATOM 601 C C . ALA A 1 83 ? -12.378 -0.174 8.077 1.00 97.19 83 ALA A C 1
ATOM 603 O O . ALA A 1 83 ? -13.217 -0.145 8.974 1.00 97.19 83 ALA A O 1
ATOM 604 N N . GLY A 1 84 ? -11.899 -1.335 7.647 1.00 98.38 84 GLY A N 1
ATOM 605 C CA . GLY A 1 84 ? -12.189 -2.593 8.331 1.00 98.38 84 GLY A CA 1
ATOM 606 C C . GLY A 1 84 ? -11.582 -2.582 9.735 1.00 98.38 84 GLY A C 1
ATOM 607 O O . GLY A 1 84 ? -12.292 -2.741 10.729 1.00 98.38 84 GLY A O 1
ATOM 608 N N . VAL A 1 85 ? -10.274 -2.333 9.807 1.00 98.56 85 VAL A N 1
ATOM 609 C CA . VAL A 1 85 ? -9.521 -2.075 11.039 1.00 98.56 85 VAL A CA 1
ATOM 610 C C . VAL A 1 85 ? -8.765 -0.756 10.896 1.00 98.56 85 VAL A C 1
ATOM 612 O O . VAL A 1 85 ? -7.954 -0.601 9.984 1.00 98.56 85 VAL A O 1
ATOM 615 N N . ALA A 1 86 ? -8.999 0.171 11.821 1.00 97.00 86 ALA A N 1
ATOM 616 C CA . ALA A 1 86 ? -8.295 1.444 11.911 1.00 97.00 86 ALA A CA 1
ATOM 617 C C . ALA A 1 86 ? -7.489 1.516 13.218 1.00 97.00 86 ALA A C 1
ATOM 619 O O . ALA A 1 86 ? -8.051 1.353 14.300 1.00 97.00 86 ALA A O 1
ATOM 620 N N . ILE A 1 87 ? -6.185 1.779 13.117 1.00 95.62 87 ILE A N 1
ATOM 621 C CA . ILE A 1 87 ? -5.282 2.083 14.235 1.00 95.62 87 ILE A CA 1
ATOM 622 C C . ILE A 1 87 ? -4.862 3.549 14.111 1.00 95.62 87 ILE A C 1
ATOM 624 O O . ILE A 1 87 ? -4.166 3.919 13.165 1.00 95.62 87 ILE A O 1
ATOM 628 N N . GLN A 1 88 ? -5.338 4.390 15.027 1.00 90.56 88 GLN A N 1
ATOM 629 C CA . GLN A 1 88 ? -5.391 5.846 14.856 1.00 90.56 88 GLN A CA 1
ATOM 630 C C . GLN A 1 88 ? -5.011 6.593 16.134 1.00 90.56 88 GLN A C 1
ATOM 632 O O . GLN A 1 88 ? -4.904 6.001 17.213 1.00 90.56 88 GLN A O 1
ATOM 637 N N . THR A 1 89 ? -4.841 7.907 16.027 1.00 89.06 89 THR A N 1
ATOM 638 C CA . THR A 1 89 ? -4.823 8.811 17.184 1.00 89.06 89 THR A CA 1
ATOM 639 C C . THR A 1 89 ? -5.946 9.836 17.055 1.00 89.06 89 THR A C 1
ATOM 641 O O . THR A 1 89 ? -6.739 9.783 16.119 1.00 89.06 89 THR A O 1
ATOM 644 N N . ASP A 1 90 ? -6.034 10.773 17.995 1.00 80.75 90 ASP A N 1
ATOM 645 C CA . ASP A 1 90 ? -6.916 11.939 17.872 1.00 80.75 90 ASP A CA 1
ATOM 646 C C . ASP A 1 90 ? -6.399 13.015 16.897 1.00 80.75 90 ASP A C 1
ATOM 648 O O . ASP A 1 90 ? -7.064 14.038 16.722 1.00 80.75 90 ASP A O 1
ATOM 652 N N . HIS A 1 91 ? -5.214 12.818 16.305 1.00 76.81 91 HIS A N 1
ATOM 653 C CA . HIS A 1 91 ? -4.536 13.730 15.378 1.00 76.81 91 HIS A CA 1
ATOM 654 C C . HIS A 1 91 ? -4.322 15.154 15.917 1.00 76.81 91 HIS A C 1
ATOM 656 O O . HIS A 1 91 ? -4.046 16.081 15.158 1.00 76.81 91 HIS A O 1
ATOM 662 N N . THR A 1 92 ? -4.474 15.352 17.223 1.00 72.25 92 THR A N 1
ATOM 663 C CA . THR A 1 92 ? -4.399 16.665 17.878 1.00 72.25 92 THR A CA 1
ATOM 664 C C . THR A 1 92 ? -3.453 16.651 19.069 1.00 72.25 92 THR A C 1
ATOM 666 O O . THR A 1 92 ? -2.969 17.707 19.475 1.00 72.25 92 THR A O 1
ATOM 669 N N . THR A 1 93 ? -3.137 15.470 19.602 1.00 70.31 93 THR A N 1
ATOM 670 C CA . THR A 1 93 ? -2.199 15.291 20.703 1.00 70.31 93 THR A CA 1
ATOM 671 C C . THR A 1 93 ? -0.830 14.824 20.174 1.00 70.31 93 THR A C 1
ATOM 673 O O . THR A 1 93 ? -0.688 13.648 19.839 1.00 70.31 93 THR A O 1
ATOM 676 N N . PRO A 1 94 ? 0.219 15.678 20.169 1.00 65.38 94 PRO A N 1
ATOM 677 C CA . PRO A 1 94 ? 1.476 15.432 19.435 1.00 65.38 94 PRO A CA 1
ATOM 678 C C . PRO A 1 94 ? 2.300 14.196 19.841 1.00 65.38 94 PRO A C 1
ATOM 680 O O . PRO A 1 94 ? 3.253 13.837 19.156 1.00 65.38 94 PRO A O 1
ATOM 683 N N . VAL A 1 95 ? 1.992 13.575 20.984 1.00 75.31 95 VAL A N 1
ATOM 684 C CA . VAL A 1 95 ? 2.753 12.443 21.551 1.00 75.31 95 VAL A CA 1
ATOM 685 C C . VAL A 1 95 ? 2.037 11.104 21.354 1.00 75.31 95 VAL A C 1
ATOM 687 O O . VAL A 1 95 ? 2.653 10.047 21.502 1.00 75.31 95 VAL A O 1
ATOM 690 N N . SER A 1 96 ? 0.743 11.115 21.034 1.00 87.19 96 SER A N 1
ATOM 691 C CA . SER A 1 96 ? -0.013 9.878 20.857 1.00 87.19 96 SER A CA 1
ATOM 692 C C . SER A 1 96 ? 0.520 9.117 19.640 1.00 87.19 96 SER A C 1
ATOM 694 O O . SER A 1 96 ? 0.470 9.613 18.524 1.00 87.19 96 SER A O 1
ATOM 696 N N . THR A 1 97 ? 1.039 7.909 19.848 1.00 90.75 97 THR A N 1
ATOM 697 C CA . THR A 1 97 ? 1.395 6.959 18.778 1.00 90.75 97 THR A CA 1
ATOM 698 C C . THR A 1 97 ? 1.346 5.529 19.329 1.00 90.75 97 THR A C 1
ATOM 700 O O . THR A 1 97 ? 0.890 5.318 20.462 1.00 90.75 97 THR A O 1
ATOM 703 N N . TRP A 1 98 ? 1.769 4.538 18.549 1.00 94.50 98 TRP A N 1
ATOM 704 C CA . TRP A 1 98 ? 1.663 3.125 18.905 1.00 94.50 98 TRP A CA 1
ATOM 705 C C . TRP A 1 98 ? 3.010 2.407 18.923 1.00 94.50 98 TRP A C 1
ATOM 707 O O . TRP A 1 98 ? 3.937 2.735 18.187 1.00 94.50 98 TRP A O 1
ATOM 717 N N . ASN A 1 99 ? 3.099 1.371 19.747 1.00 96.81 99 ASN A N 1
ATOM 718 C CA . ASN A 1 99 ? 4.182 0.397 19.718 1.00 96.81 99 ASN A CA 1
ATOM 719 C C . ASN A 1 99 ? 3.602 -1.016 19.782 1.00 96.81 99 ASN A C 1
ATOM 721 O O . ASN A 1 99 ? 2.757 -1.277 20.628 1.00 96.81 99 ASN A O 1
ATOM 725 N N . ASP A 1 100 ? 4.101 -1.959 18.992 1.00 98.44 100 ASP A N 1
ATOM 726 C CA . ASP A 1 100 ? 3.654 -3.362 19.038 1.00 98.44 100 ASP A CA 1
ATOM 727 C C . ASP A 1 100 ? 2.157 -3.504 18.701 1.00 98.44 100 ASP A C 1
ATOM 729 O O . ASP A 1 100 ? 1.284 -3.679 19.559 1.00 98.44 100 ASP A O 1
ATOM 733 N N . VAL A 1 101 ? 1.865 -3.371 17.407 1.00 98.69 101 VAL A N 1
ATOM 734 C CA . VAL A 1 101 ? 0.525 -3.535 16.836 1.00 98.69 101 VAL A CA 1
ATOM 735 C C . VAL A 1 101 ? 0.556 -4.710 15.875 1.00 98.69 101 VAL A C 1
ATOM 737 O O . VAL A 1 101 ? 1.305 -4.695 14.905 1.00 98.69 101 VAL A O 1
ATOM 740 N N . THR A 1 102 ? -0.284 -5.714 16.107 1.00 98.94 102 THR A N 1
ATOM 741 C CA . THR A 1 102 ? -0.410 -6.885 15.234 1.00 98.94 102 THR A CA 1
ATOM 742 C C . THR A 1 102 ? -1.820 -6.986 14.664 1.00 98.94 102 THR A C 1
ATOM 744 O O . THR A 1 102 ? -2.786 -7.134 15.408 1.00 98.94 102 THR A O 1
ATOM 747 N N . ILE A 1 103 ? -1.941 -6.984 13.337 1.00 98.94 103 ILE A N 1
ATOM 748 C CA . ILE A 1 103 ? -3.193 -7.232 12.614 1.00 98.94 103 ILE A CA 1
ATOM 749 C C . ILE A 1 103 ? -2.970 -8.460 11.740 1.00 98.94 103 ILE A C 1
ATOM 751 O O . ILE A 1 103 ? -2.313 -8.366 10.701 1.00 98.94 103 ILE A O 1
ATOM 755 N N . ALA A 1 104 ? -3.442 -9.630 12.183 1.00 98.94 104 ALA A N 1
ATOM 756 C CA . ALA A 1 104 ? -3.039 -10.882 11.548 1.00 98.94 104 ALA A CA 1
ATOM 757 C C . ALA A 1 104 ? -4.119 -11.952 11.379 1.00 98.94 104 ALA A C 1
ATOM 759 O O . ALA A 1 104 ? -4.943 -12.185 12.262 1.00 98.94 104 ALA A O 1
ATOM 760 N N . ASN A 1 105 ? -4.032 -12.707 10.282 1.00 98.88 105 ASN A N 1
ATOM 761 C CA . ASN A 1 105 ? -4.928 -13.825 9.967 1.00 98.88 105 ASN A CA 1
ATOM 762 C C . ASN A 1 105 ? -6.412 -13.415 9.921 1.00 98.88 105 ASN A C 1
ATOM 764 O O . ASN A 1 105 ? -7.284 -14.193 10.308 1.00 98.88 105 ASN A O 1
ATOM 768 N N . ASN A 1 106 ? -6.711 -12.179 9.520 1.00 98.94 106 ASN A N 1
ATOM 769 C CA . ASN A 1 106 ? -8.083 -11.698 9.390 1.00 98.94 106 ASN A CA 1
ATOM 770 C C . ASN A 1 106 ? -8.595 -11.892 7.958 1.00 98.94 106 ASN A C 1
ATOM 772 O O . ASN A 1 106 ? -7.818 -11.947 7.006 1.00 98.94 106 ASN A O 1
ATOM 776 N N . THR A 1 107 ? -9.914 -11.962 7.806 1.00 98.88 107 THR A N 1
ATOM 777 C CA . THR A 1 107 ? -10.594 -11.926 6.509 1.00 98.88 107 THR A CA 1
ATOM 778 C C . THR A 1 107 ? -11.360 -10.618 6.382 1.00 98.88 107 THR A C 1
ATOM 780 O O . THR A 1 107 ? -12.170 -10.310 7.253 1.00 98.88 107 THR A O 1
ATOM 783 N N . PHE A 1 108 ? -11.136 -9.890 5.295 1.00 98.88 108 PHE A N 1
ATOM 784 C CA . PHE A 1 108 ? -11.862 -8.684 4.922 1.00 98.88 108 PHE A CA 1
ATOM 785 C C . PHE A 1 108 ? -12.622 -8.936 3.624 1.00 98.88 108 PHE A C 1
ATOM 787 O O . PHE A 1 108 ? -12.035 -9.417 2.655 1.00 98.88 108 PHE A O 1
ATOM 794 N N . ASP A 1 109 ? -13.916 -8.630 3.605 1.00 98.62 109 ASP A N 1
ATOM 795 C CA . ASP A 1 109 ? -14.761 -8.821 2.424 1.00 98.62 109 ASP A CA 1
ATOM 796 C C . ASP A 1 109 ? -15.784 -7.688 2.296 1.00 98.62 109 ASP A C 1
ATOM 798 O O . ASP A 1 109 ? -16.606 -7.493 3.188 1.00 98.62 109 ASP A O 1
ATOM 802 N N . HIS A 1 110 ? -15.749 -6.936 1.196 1.00 98.25 110 HIS A N 1
ATOM 803 C CA . HIS A 1 110 ? -16.638 -5.787 0.970 1.00 98.25 110 HIS A CA 1
ATOM 804 C C . HIS A 1 110 ? -16.544 -4.736 2.089 1.00 98.25 110 HIS A C 1
ATOM 806 O O . HIS A 1 110 ? -17.490 -4.498 2.844 1.00 98.25 110 HIS A O 1
ATOM 812 N N . VAL A 1 111 ? -15.376 -4.106 2.201 1.00 98.12 111 VAL A N 1
ATOM 813 C CA . VAL A 1 111 ? -15.095 -3.054 3.185 1.00 98.12 111 VAL A CA 1
ATOM 814 C C . VAL A 1 111 ? -14.814 -1.749 2.457 1.00 98.12 111 VAL A C 1
ATOM 816 O O . VAL A 1 111 ? -13.877 -1.668 1.670 1.00 98.12 111 VAL A O 1
ATOM 819 N N . ASP A 1 112 ? -15.599 -0.715 2.731 1.00 97.31 112 ASP A N 1
ATOM 820 C CA . ASP A 1 112 ? -15.325 0.634 2.245 1.00 97.31 112 ASP A CA 1
ATOM 821 C C . ASP A 1 112 ? -14.761 1.486 3.409 1.00 97.31 112 ASP A C 1
ATOM 823 O O . ASP A 1 112 ? -15.246 1.400 4.533 1.00 97.31 112 ASP A O 1
ATOM 827 N N . ARG A 1 113 ? -13.728 2.313 3.221 1.00 95.19 113 ARG A N 1
ATOM 828 C CA . ARG A 1 113 ? -12.859 2.422 2.037 1.00 95.19 113 ARG A CA 1
ATOM 829 C C . ARG A 1 113 ? -11.782 1.344 2.011 1.00 95.19 113 ARG A C 1
ATOM 831 O O . ARG A 1 113 ? -11.561 0.775 0.949 1.00 95.19 113 ARG A O 1
ATOM 838 N N . ILE A 1 114 ? -11.097 1.146 3.136 1.00 98.06 114 ILE A N 1
ATOM 839 C CA . ILE A 1 114 ? -9.827 0.413 3.222 1.00 98.06 114 ILE A CA 1
ATOM 840 C C . ILE A 1 114 ? -9.925 -0.750 4.206 1.00 98.06 114 ILE A C 1
ATOM 842 O O . ILE A 1 114 ? -10.569 -0.629 5.244 1.00 98.06 114 ILE A O 1
ATOM 846 N N . ALA A 1 115 ? -9.293 -1.888 3.927 1.00 98.62 115 ALA A N 1
ATOM 847 C CA . ALA A 1 115 ? -9.336 -3.010 4.863 1.00 98.62 115 ALA A CA 1
ATOM 848 C C . ALA A 1 115 ? -8.566 -2.705 6.159 1.00 98.62 115 ALA A C 1
ATOM 850 O O . ALA A 1 115 ? -9.115 -2.876 7.251 1.00 98.62 115 ALA A O 1
ATOM 851 N N . ILE A 1 116 ? -7.325 -2.221 6.050 1.00 98.75 116 ILE A N 1
ATOM 852 C CA . ILE A 1 116 ? -6.453 -1.926 7.192 1.00 98.75 116 ILE A CA 1
ATOM 853 C C . ILE A 1 116 ? -5.795 -0.553 7.028 1.00 98.75 116 ILE A C 1
ATOM 855 O O . ILE A 1 116 ? -5.043 -0.334 6.083 1.00 98.75 116 ILE A O 1
ATOM 859 N N . ALA A 1 117 ? -6.008 0.339 7.995 1.00 97.00 117 ALA A N 1
ATOM 860 C CA . ALA A 1 117 ? -5.339 1.637 8.063 1.00 97.00 117 ALA A CA 1
ATOM 861 C C . ALA A 1 117 ? -4.626 1.815 9.408 1.00 97.00 117 ALA A C 1
ATOM 863 O O . ALA A 1 117 ? -5.273 1.869 10.455 1.00 97.00 117 ALA A O 1
ATOM 864 N N . VAL A 1 118 ? -3.301 1.949 9.381 1.00 95.62 118 VAL A N 1
ATOM 865 C CA . VAL A 1 118 ? -2.486 2.376 10.525 1.00 95.62 118 VAL A CA 1
ATOM 866 C C . VAL A 1 118 ? -1.988 3.782 10.229 1.00 95.62 118 VAL A C 1
ATOM 868 O O . VAL A 1 118 ? -0.996 3.957 9.528 1.00 95.62 118 VAL A O 1
ATOM 871 N N . THR A 1 119 ? -2.716 4.792 10.702 1.00 87.88 119 THR A N 1
ATOM 872 C CA . THR A 1 119 ? -2.438 6.197 10.358 1.00 87.88 119 THR A CA 1
ATOM 873 C C . THR A 1 119 ? -2.491 7.077 11.605 1.00 87.88 119 THR A C 1
ATOM 875 O O . THR A 1 119 ? -3.383 7.901 11.735 1.00 87.88 119 THR A O 1
ATOM 878 N N . PRO A 1 120 ? -1.582 6.898 12.576 1.00 72.12 120 PRO A N 1
ATOM 879 C CA . PRO A 1 120 ? -1.615 7.625 13.840 1.00 72.12 120 PRO A CA 1
ATOM 880 C C . PRO A 1 120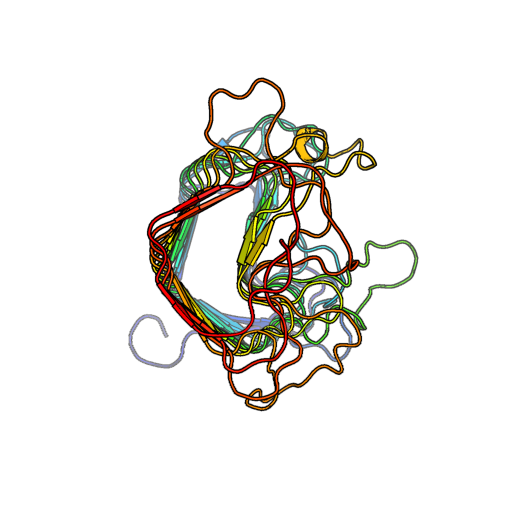 ? -1.455 9.142 13.701 1.00 72.12 120 PRO A C 1
ATOM 882 O O . PRO A 1 120 ? -1.815 9.841 14.630 1.00 72.12 120 PRO A O 1
ATOM 885 N N . ASP A 1 121 ? -0.935 9.686 12.605 1.00 64.50 121 ASP A N 1
ATOM 886 C CA . ASP A 1 121 ? -0.799 11.136 12.436 1.00 64.50 121 ASP A CA 1
ATOM 887 C C . ASP A 1 121 ? -1.726 11.629 11.322 1.00 64.50 121 ASP A C 1
ATOM 889 O O . ASP A 1 121 ? -1.977 10.935 10.339 1.00 64.50 121 ASP A O 1
ATOM 893 N N . GLY A 1 122 ? -2.306 12.804 11.535 1.00 56.09 122 GLY A N 1
ATOM 894 C CA . GLY A 1 122 ? -3.265 13.427 10.626 1.00 56.09 122 GLY A CA 1
ATOM 895 C C . GLY A 1 122 ? -2.984 14.895 10.356 1.00 56.09 122 GLY A C 1
ATOM 896 O O . GLY A 1 122 ? -3.665 15.458 9.507 1.00 56.09 122 GLY A O 1
ATOM 897 N N . ASN A 1 123 ? -2.010 15.507 11.038 1.00 50.94 123 ASN A N 1
ATOM 898 C CA . ASN A 1 123 ? -1.712 16.933 10.891 1.00 50.94 123 ASN A CA 1
ATOM 899 C C . ASN A 1 123 ? -0.213 17.245 10.839 1.00 50.94 123 ASN A C 1
ATOM 901 O O . ASN A 1 123 ? 0.149 18.423 10.841 1.00 50.94 123 ASN A O 1
ATOM 905 N N . GLY A 1 124 ? 0.659 16.226 10.793 1.00 51.03 124 GLY A N 1
ATOM 906 C CA . GLY A 1 124 ? 2.102 16.434 10.664 1.00 51.03 124 GLY A CA 1
ATOM 907 C C . GLY A 1 124 ? 2.708 17.199 11.846 1.00 51.03 124 GLY A C 1
ATOM 908 O O . GLY A 1 124 ? 3.846 17.666 11.777 1.00 51.03 124 GLY A O 1
ATOM 909 N N . ASP A 1 125 ? 1.929 17.337 12.924 1.00 45.84 125 ASP A N 1
ATOM 910 C CA . ASP A 1 125 ? 2.308 17.937 14.198 1.00 45.84 125 ASP A CA 1
ATOM 911 C C . ASP A 1 125 ? 3.059 16.914 15.072 1.00 45.84 125 ASP A C 1
ATOM 913 O O . ASP A 1 125 ? 3.681 17.279 16.076 1.00 45.84 125 ASP A O 1
ATOM 917 N N . GLY A 1 126 ? 3.014 15.626 14.704 1.00 51.00 126 GLY A N 1
ATOM 918 C CA . GLY A 1 126 ? 3.669 14.534 15.405 1.00 51.00 126 GLY A CA 1
ATOM 919 C C . GLY A 1 126 ? 5.027 14.179 14.799 1.00 51.00 126 GLY A C 1
ATOM 920 O O . GLY A 1 126 ? 5.142 13.762 13.657 1.00 51.00 126 GLY A O 1
ATOM 921 N N . VAL A 1 127 ? 6.082 14.222 15.612 1.00 52.44 127 VAL A N 1
ATOM 922 C CA . VAL A 1 127 ? 7.347 13.509 15.322 1.00 52.44 127 VAL A CA 1
ATOM 923 C C . VAL A 1 127 ? 7.259 12.009 15.666 1.00 52.44 127 VAL A C 1
ATOM 925 O O . VAL A 1 127 ? 8.253 11.290 15.589 1.00 52.44 127 VAL A O 1
ATOM 928 N N . GLY A 1 128 ? 6.098 11.538 16.132 1.00 73.19 128 GLY A N 1
ATOM 929 C CA . GLY A 1 128 ? 5.923 10.219 16.732 1.00 73.19 128 GLY A CA 1
ATOM 930 C C . GLY A 1 128 ? 5.530 9.142 15.728 1.00 73.19 128 GLY A C 1
ATOM 931 O O . GLY A 1 128 ? 4.354 8.988 15.409 1.00 73.19 128 GLY A O 1
ATOM 932 N N . GLN A 1 129 ? 6.488 8.321 15.308 1.00 87.88 129 GLN A N 1
ATOM 933 C CA . GLN A 1 129 ? 6.207 7.154 14.473 1.00 87.88 129 GLN A CA 1
ATOM 934 C C . GLN A 1 129 ? 5.669 5.974 15.280 1.00 87.88 129 GLN A C 1
ATOM 936 O O . GLN A 1 129 ? 6.102 5.723 16.408 1.00 87.88 129 GLN A O 1
ATOM 941 N N . SER A 1 130 ? 4.752 5.213 14.680 1.00 92.50 130 SER A N 1
ATOM 942 C CA . SER A 1 130 ? 4.337 3.930 15.242 1.00 92.50 13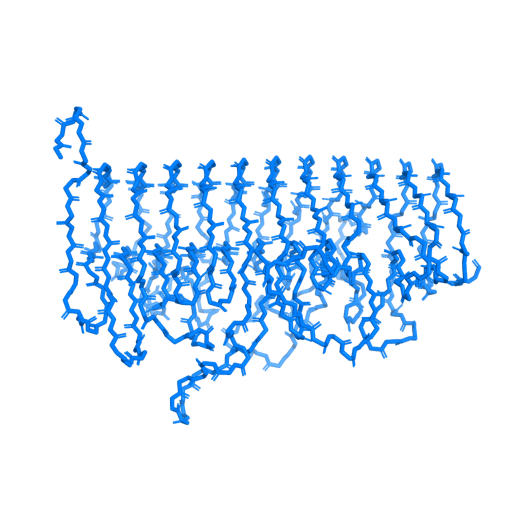0 SER A CA 1
ATOM 943 C C . SER A 1 130 ? 5.390 2.862 14.973 1.00 92.50 130 SER A C 1
ATOM 945 O O . SER A 1 130 ? 5.780 2.634 13.831 1.00 92.50 130 SER A O 1
ATOM 947 N N . THR A 1 131 ? 5.831 2.181 16.026 1.00 96.25 131 THR A N 1
ATOM 948 C CA . THR A 1 131 ? 6.908 1.183 15.962 1.00 96.25 131 THR A CA 1
ATOM 949 C C . THR A 1 131 ? 6.368 -0.236 16.094 1.00 96.25 131 THR A C 1
ATOM 951 O O . THR A 1 131 ? 5.324 -0.474 16.704 1.00 96.25 131 THR A O 1
ATOM 954 N N . ASN A 1 132 ? 7.089 -1.211 15.532 1.00 97.00 132 ASN A N 1
ATOM 955 C CA . ASN A 1 132 ? 6.744 -2.636 15.632 1.00 97.00 132 ASN A CA 1
ATOM 956 C C . ASN A 1 132 ? 5.320 -2.962 15.126 1.00 97.00 132 ASN A C 1
ATOM 958 O O . ASN A 1 132 ? 4.606 -3.778 15.710 1.00 97.00 132 ASN A O 1
ATOM 962 N N . VAL A 1 133 ? 4.898 -2.318 14.034 1.00 98.62 133 VAL A N 1
ATOM 963 C CA . VAL A 1 133 ? 3.629 -2.619 13.354 1.00 98.62 133 VAL A CA 1
ATOM 964 C C . VAL A 1 133 ? 3.796 -3.871 12.491 1.00 98.62 133 VAL A C 1
ATOM 966 O O . VAL A 1 133 ? 4.703 -3.950 11.667 1.00 98.62 133 VAL A O 1
ATOM 969 N N . ARG A 1 134 ? 2.917 -4.861 12.662 1.00 98.94 134 ARG A N 1
ATOM 970 C CA . ARG A 1 134 ? 2.936 -6.145 11.949 1.00 98.94 134 ARG A CA 1
ATOM 971 C C . ARG A 1 134 ? 1.565 -6.432 11.340 1.00 98.94 134 ARG A C 1
ATOM 973 O O . ARG A 1 134 ? 0.604 -6.690 12.062 1.00 98.94 134 ARG A O 1
ATOM 980 N N . ILE A 1 135 ? 1.477 -6.436 10.014 1.00 98.94 135 ILE A N 1
ATOM 981 C CA . ILE A 1 135 ? 0.251 -6.732 9.262 1.00 98.94 135 ILE A CA 1
ATOM 982 C C . ILE A 1 135 ? 0.475 -8.034 8.496 1.00 98.94 135 ILE A C 1
ATOM 984 O O . ILE A 1 135 ? 1.188 -8.047 7.493 1.00 98.94 135 ILE A O 1
ATOM 988 N N . LEU A 1 136 ? -0.061 -9.143 9.016 1.00 98.94 136 LEU A N 1
ATOM 989 C CA . LEU A 1 136 ? 0.389 -10.489 8.645 1.00 98.94 136 LEU A CA 1
ATOM 990 C C . LEU A 1 136 ? -0.744 -11.392 8.148 1.00 98.94 136 LEU A C 1
ATOM 992 O O . LEU A 1 136 ? -1.727 -11.599 8.856 1.00 98.94 136 LEU A O 1
ATOM 996 N N . ASN A 1 137 ? -0.562 -12.056 7.010 1.00 98.94 137 ASN A N 1
ATOM 997 C CA . ASN A 1 137 ? -1.419 -13.167 6.573 1.00 98.94 137 ASN A CA 1
ATOM 998 C C . ASN A 1 137 ? -2.923 -12.828 6.501 1.00 98.94 137 ASN A C 1
ATOM 1000 O O . ASN A 1 137 ? -3.768 -13.674 6.805 1.00 98.94 137 ASN A O 1
ATOM 1004 N N . ASN A 1 138 ? -3.286 -11.586 6.174 1.00 98.94 138 ASN A N 1
ATOM 1005 C CA . ASN A 1 138 ? -4.689 -11.203 6.020 1.00 98.94 138 ASN A CA 1
ATOM 1006 C C . ASN A 1 138 ? -5.187 -11.557 4.612 1.00 98.94 138 ASN A C 1
ATOM 1008 O O . ASN A 1 138 ? -4.450 -11.430 3.637 1.00 98.94 138 ASN A O 1
ATOM 1012 N N . ASN A 1 139 ? -6.446 -11.980 4.505 1.00 98.94 139 ASN A N 1
ATOM 1013 C CA . ASN A 1 139 ? -7.127 -12.191 3.231 1.00 98.94 139 ASN A CA 1
ATOM 1014 C C . ASN A 1 139 ? -8.097 -11.036 2.984 1.00 98.94 139 ASN A C 1
ATOM 1016 O O . ASN A 1 139 ? -8.978 -10.814 3.811 1.00 98.94 139 ASN A O 1
ATOM 1020 N N . ILE A 1 140 ? -7.936 -10.303 1.888 1.00 98.94 140 ILE A N 1
ATOM 1021 C CA . ILE A 1 140 ? -8.670 -9.064 1.621 1.00 98.94 140 ILE A CA 1
ATOM 1022 C C . ILE A 1 140 ? -9.327 -9.146 0.249 1.00 98.94 140 ILE A C 1
ATOM 1024 O O . ILE A 1 140 ? -8.665 -9.432 -0.750 1.00 98.94 140 ILE A O 1
ATOM 1028 N N . ARG A 1 141 ? -10.640 -8.908 0.195 1.00 98.62 141 ARG A N 1
ATOM 1029 C CA . ARG A 1 141 ? -11.414 -8.895 -1.045 1.00 98.62 141 ARG A CA 1
ATOM 1030 C C . ARG A 1 141 ? -12.370 -7.715 -1.102 1.00 98.62 141 ARG A C 1
ATOM 1032 O O . ARG A 1 141 ? -13.071 -7.425 -0.135 1.00 98.62 141 ARG A O 1
ATOM 1039 N N . TYR A 1 142 ? -12.455 -7.103 -2.280 1.00 97.81 142 TYR A N 1
ATOM 1040 C CA . TYR A 1 142 ? -13.468 -6.094 -2.600 1.00 97.81 142 TYR A CA 1
ATOM 1041 C C . TYR A 1 142 ? -13.448 -4.867 -1.676 1.00 97.81 142 TYR A C 1
ATOM 1043 O O . TYR A 1 142 ? -14.505 -4.361 -1.287 1.00 97.81 142 TYR A O 1
ATOM 1051 N N . SER A 1 143 ? -12.255 -4.373 -1.334 1.00 97.56 143 SER A N 1
ATOM 1052 C CA . SER A 1 143 ? -12.115 -3.066 -0.689 1.00 97.56 143 SER A CA 1
ATOM 1053 C C . SER A 1 143 ? -12.628 -1.958 -1.616 1.00 97.56 143 SER A C 1
ATOM 1055 O O . SER A 1 143 ? -12.438 -2.008 -2.835 1.00 97.56 143 SER A O 1
ATOM 1057 N N . GLY A 1 144 ? -13.294 -0.946 -1.063 1.00 96.31 144 GLY A N 1
ATOM 1058 C CA . GLY A 1 144 ? -13.825 0.170 -1.850 1.00 96.31 144 GLY A CA 1
ATOM 1059 C C . GLY A 1 144 ? -12.749 0.984 -2.558 1.00 96.31 144 GLY A C 1
ATOM 1060 O O . GLY A 1 144 ? -12.930 1.395 -3.707 1.00 96.31 144 GLY A O 1
ATOM 1061 N N . GLY A 1 145 ? -11.644 1.205 -1.854 1.00 95.81 145 GLY A N 1
ATOM 1062 C CA . GLY A 1 145 ? -10.430 1.848 -2.323 1.00 95.81 145 GLY A CA 1
ATOM 1063 C C . GLY A 1 145 ? -9.236 0.939 -2.055 1.00 95.81 145 GLY A C 1
ATOM 1064 O O . GLY A 1 145 ? -9.113 -0.129 -2.642 1.00 95.81 145 GLY A O 1
ATOM 1065 N N . ASP A 1 146 ? -8.369 1.388 -1.167 1.00 97.50 146 ASP A N 1
ATOM 1066 C CA . ASP A 1 146 ? -7.101 0.764 -0.801 1.00 97.50 146 ASP A CA 1
ATOM 1067 C C . ASP A 1 146 ? -7.274 -0.535 0.007 1.00 97.50 146 ASP A C 1
ATOM 1069 O O . ASP A 1 146 ? -8.350 -0.789 0.544 1.00 97.50 146 ASP A O 1
ATOM 1073 N N . ASP A 1 147 ? -6.219 -1.340 0.167 1.00 98.69 147 ASP A N 1
ATOM 1074 C CA . ASP A 1 147 ? -6.267 -2.545 1.012 1.00 98.69 147 ASP A CA 1
ATOM 1075 C C . ASP A 1 147 ? -5.515 -2.352 2.337 1.00 98.69 147 ASP A C 1
ATOM 1077 O O . ASP A 1 147 ? -6.096 -2.538 3.409 1.00 98.69 147 ASP A O 1
ATOM 1081 N N . ILE A 1 148 ? -4.240 -1.961 2.288 1.00 98.88 148 ILE A N 1
ATOM 1082 C CA . ILE A 1 148 ? -3.383 -1.791 3.468 1.00 98.88 148 ILE A CA 1
ATOM 1083 C C . ILE A 1 148 ? -2.596 -0.487 3.359 1.00 98.88 148 ILE A C 1
ATOM 1085 O O . ILE A 1 148 ? -1.862 -0.282 2.396 1.00 98.88 148 ILE A O 1
ATOM 1089 N N . LEU A 1 149 ? -2.687 0.336 4.403 1.00 97.88 149 LEU A N 1
ATOM 1090 C CA . LEU A 1 149 ? -1.939 1.580 4.544 1.00 97.88 149 LEU A CA 1
ATOM 1091 C C . LEU A 1 149 ? -1.228 1.642 5.897 1.00 97.88 149 LEU A C 1
ATOM 1093 O O . LEU A 1 149 ? -1.857 1.461 6.944 1.00 97.88 149 LEU A O 1
ATOM 1097 N N . VAL A 1 150 ? 0.061 1.982 5.869 1.00 96.62 150 VAL A N 1
ATOM 1098 C CA . VAL A 1 150 ? 0.814 2.444 7.044 1.00 96.62 150 VAL A CA 1
ATOM 1099 C C . VAL A 1 150 ? 1.369 3.841 6.776 1.00 96.62 150 VAL A C 1
ATOM 1101 O O . VAL A 1 150 ? 2.147 4.037 5.846 1.00 96.62 150 VAL A O 1
ATOM 1104 N N . VAL A 1 151 ? 0.987 4.810 7.603 1.00 92.94 151 VAL A N 1
ATOM 1105 C CA . VAL A 1 151 ? 1.525 6.176 7.559 1.00 92.94 151 VAL A CA 1
ATOM 1106 C C . VAL A 1 151 ? 2.303 6.441 8.844 1.00 92.94 151 VAL A C 1
ATOM 1108 O O . VAL A 1 151 ? 1.838 6.075 9.923 1.00 92.94 151 VAL A O 1
ATOM 1111 N N . HIS A 1 152 ? 3.478 7.067 8.740 1.00 91.25 152 HIS A N 1
ATOM 1112 C CA . HIS A 1 152 ? 4.357 7.358 9.885 1.00 91.25 152 HIS A CA 1
ATOM 1113 C C . HIS A 1 152 ? 4.702 6.114 10.720 1.00 91.25 152 HIS A C 1
ATOM 1115 O O . HIS A 1 152 ? 4.654 6.127 11.950 1.00 91.25 152 HIS A O 1
ATOM 1121 N N . GLY A 1 153 ? 5.051 5.012 10.053 1.00 93.38 153 GLY A N 1
ATOM 1122 C CA . GLY A 1 153 ? 5.609 3.823 10.698 1.00 93.38 153 GLY A CA 1
ATOM 1123 C C . GLY A 1 153 ? 7.134 3.880 10.805 1.00 93.38 153 GLY A C 1
ATOM 1124 O O . GLY A 1 153 ? 7.788 4.502 9.973 1.00 93.38 153 GLY A O 1
ATOM 1125 N N . ASP A 1 154 ? 7.705 3.194 11.792 1.00 95.38 154 ASP A N 1
ATOM 1126 C CA . ASP A 1 154 ? 9.127 2.830 11.829 1.00 95.38 154 ASP A CA 1
ATOM 1127 C C . ASP A 1 154 ? 9.264 1.319 12.068 1.00 95.38 154 ASP A C 1
ATOM 1129 O O . ASP A 1 154 ? 8.820 0.773 13.085 1.00 95.38 154 ASP A O 1
ATOM 1133 N N . GLY A 1 155 ? 9.831 0.621 11.082 1.00 97.62 155 GLY A N 1
ATOM 1134 C CA . GLY A 1 155 ? 10.025 -0.827 11.125 1.00 97.62 155 GLY A CA 1
ATOM 1135 C C . GLY A 1 155 ? 8.744 -1.633 10.892 1.00 97.62 155 GLY A C 1
ATOM 1136 O O . GLY A 1 155 ? 8.619 -2.750 11.401 1.00 97.62 155 GLY A O 1
ATOM 1137 N N . ALA A 1 156 ? 7.774 -1.082 10.156 1.00 98.56 156 ALA A N 1
ATOM 1138 C CA . ALA A 1 156 ? 6.549 -1.800 9.821 1.00 98.56 156 ALA A CA 1
ATOM 1139 C C . ALA A 1 156 ? 6.842 -3.031 8.942 1.00 98.56 156 ALA A C 1
ATOM 1141 O O . ALA A 1 156 ? 7.614 -2.967 7.984 1.00 98.56 156 ALA A O 1
ATOM 1142 N N . LEU A 1 157 ? 6.193 -4.154 9.253 1.00 98.94 157 LEU A N 1
ATOM 1143 C CA . LEU A 1 157 ? 6.264 -5.395 8.487 1.00 98.94 157 LEU A CA 1
ATOM 1144 C C . LEU A 1 157 ? 4.881 -5.749 7.933 1.00 98.94 157 LEU A C 1
ATOM 1146 O O . LEU A 1 157 ? 3.975 -6.089 8.696 1.00 98.94 157 LEU A O 1
ATOM 1150 N N . ILE A 1 158 ? 4.745 -5.720 6.608 1.00 98.94 158 ILE A N 1
ATOM 1151 C CA . ILE A 1 158 ? 3.538 -6.121 5.877 1.00 98.94 158 ILE A CA 1
ATOM 1152 C C . ILE A 1 158 ? 3.863 -7.421 5.136 1.00 98.94 158 ILE A C 1
ATOM 1154 O O . ILE A 1 158 ? 4.546 -7.399 4.110 1.00 98.94 158 ILE A O 1
ATOM 1158 N N . ASP A 1 159 ? 3.438 -8.556 5.695 1.00 98.94 159 ASP A N 1
ATOM 1159 C CA . ASP A 1 159 ? 3.930 -9.886 5.310 1.00 98.94 159 ASP A CA 1
ATOM 1160 C C . ASP A 1 159 ? 2.804 -10.887 5.022 1.00 98.94 159 ASP A C 1
ATOM 1162 O O . ASP A 1 159 ? 1.906 -11.072 5.843 1.00 98.94 159 ASP A O 1
ATOM 1166 N N . GLY A 1 160 ? 2.861 -11.572 3.881 1.00 98.94 160 GLY A N 1
ATOM 1167 C CA . GLY A 1 160 ? 1.997 -12.727 3.613 1.00 98.94 160 GLY A CA 1
ATOM 1168 C C . GLY A 1 160 ? 0.522 -12.402 3.353 1.00 98.94 160 GLY A C 1
ATOM 1169 O O . GLY A 1 160 ? -0.312 -13.305 3.410 1.00 98.94 160 GLY A O 1
ATOM 1170 N N . ASN A 1 161 ? 0.161 -11.139 3.112 1.00 99.0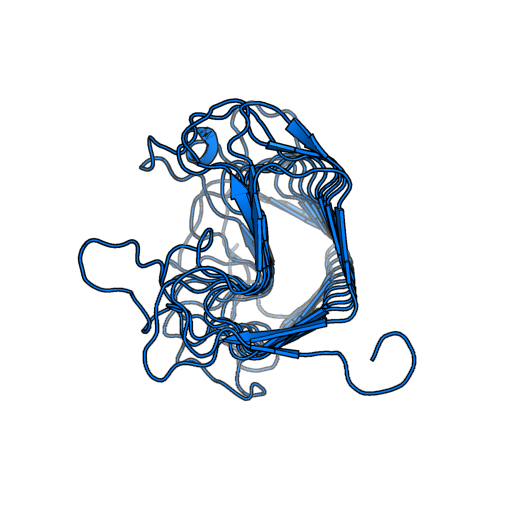0 161 ASN A N 1
ATOM 1171 C CA . ASN A 1 161 ? -1.226 -10.744 2.856 1.00 99.00 161 ASN A CA 1
ATOM 1172 C C . ASN A 1 161 ? -1.638 -11.091 1.416 1.00 99.00 161 ASN A C 1
ATOM 1174 O O . ASN A 1 161 ? -0.837 -10.981 0.491 1.00 99.00 161 ASN A O 1
ATOM 1178 N N . ASP A 1 162 ? -2.895 -11.487 1.224 1.00 98.94 162 ASP A N 1
ATOM 1179 C CA . ASP A 1 162 ? -3.493 -11.781 -0.084 1.00 98.94 162 ASP A CA 1
ATOM 1180 C C . ASP A 1 162 ? -4.666 -10.828 -0.328 1.00 98.94 162 ASP A C 1
ATOM 1182 O O . ASP A 1 162 ? -5.732 -10.990 0.276 1.00 98.94 162 ASP A O 1
ATOM 1186 N N . ALA A 1 163 ? -4.456 -9.829 -1.184 1.00 98.88 163 ALA A N 1
ATOM 1187 C CA . ALA A 1 163 ? -5.415 -8.777 -1.494 1.00 98.88 163 ALA A CA 1
ATOM 1188 C C . ALA A 1 163 ? -5.879 -8.857 -2.952 1.00 98.88 163 ALA A C 1
ATOM 1190 O O . ALA A 1 163 ? -5.070 -8.978 -3.876 1.00 98.88 163 ALA A O 1
ATOM 1191 N N . ALA A 1 164 ? -7.192 -8.789 -3.182 1.00 98.44 164 ALA A N 1
ATOM 1192 C CA . ALA A 1 164 ? -7.715 -8.761 -4.539 1.00 98.44 164 ALA A CA 1
ATOM 1193 C C . ALA A 1 164 ? -9.023 -7.988 -4.711 1.00 98.44 164 ALA A C 1
ATOM 1195 O O . ALA A 1 164 ? -9.855 -7.902 -3.807 1.00 98.44 164 ALA A O 1
ATOM 1196 N N . TYR A 1 165 ? -9.246 -7.512 -5.937 1.00 97.19 165 TYR A N 1
ATOM 1197 C CA . TYR A 1 165 ? -10.507 -6.899 -6.379 1.00 97.19 165 TYR A CA 1
ATOM 1198 C C . TYR A 1 165 ? -10.856 -5.569 -5.681 1.00 97.19 165 TYR A C 1
ATOM 1200 O O . TYR A 1 165 ? -12.025 -5.182 -5.647 1.00 97.19 165 TYR A O 1
ATOM 1208 N N . GLY A 1 166 ? -9.855 -4.884 -5.119 1.00 95.69 166 GLY A N 1
ATOM 1209 C CA . GLY A 1 166 ? -9.993 -3.574 -4.478 1.00 95.69 166 GLY A CA 1
ATOM 1210 C C . GLY A 1 166 ? -10.030 -2.395 -5.463 1.00 95.69 166 GLY A C 1
ATOM 1211 O O . GLY A 1 166 ? -9.874 -2.557 -6.676 1.00 95.69 166 GLY A O 1
ATOM 1212 N N . GLY A 1 167 ? -10.236 -1.185 -4.944 1.00 94.75 167 GLY A N 1
ATOM 1213 C CA . GLY A 1 167 ? -10.015 0.092 -5.642 1.00 94.75 167 GLY A CA 1
ATOM 1214 C C . GLY A 1 167 ? -11.192 0.639 -6.450 1.00 94.75 167 GLY A C 1
ATOM 1215 O O . GLY A 1 167 ? -11.265 1.844 -6.709 1.00 94.75 167 GLY A O 1
ATOM 1216 N N . SER A 1 168 ? -12.114 -0.230 -6.870 1.00 91.81 168 SER A N 1
ATOM 1217 C CA . SER A 1 168 ? -13.045 0.081 -7.968 1.00 91.81 168 SER A CA 1
ATOM 1218 C C . SER A 1 168 ? -14.108 1.136 -7.654 1.00 91.81 168 SER A C 1
ATOM 1220 O O . SER A 1 168 ? -14.699 1.697 -8.579 1.00 91.81 168 SER A O 1
ATOM 1222 N N . LYS A 1 169 ? -14.358 1.431 -6.373 1.00 93.25 169 LYS A N 1
ATOM 1223 C CA . LYS A 1 169 ? -15.429 2.339 -5.947 1.00 93.25 169 LYS A CA 1
ATOM 1224 C C . LYS A 1 169 ? -14.930 3.722 -5.529 1.00 93.25 169 LYS A C 1
ATOM 1226 O O . LYS A 1 169 ? -15.752 4.637 -5.434 1.00 93.25 169 LYS A O 1
ATOM 1231 N N . SER A 1 170 ? -13.645 3.910 -5.220 1.00 89.62 170 SER A N 1
ATOM 1232 C CA . SER A 1 170 ? -13.164 5.141 -4.562 1.00 89.62 170 SER A CA 1
ATOM 1233 C C . SER A 1 170 ? -13.318 6.402 -5.417 1.00 89.62 170 SER A C 1
ATOM 1235 O O . SER A 1 170 ? -13.595 7.473 -4.885 1.00 89.62 170 SER A O 1
ATOM 1237 N N . MET A 1 171 ? -13.290 6.268 -6.746 1.00 86.75 171 MET A N 1
ATOM 1238 C CA . MET A 1 171 ? -13.507 7.378 -7.687 1.00 86.75 171 MET A CA 1
ATOM 1239 C C . MET A 1 171 ? -14.934 7.956 -7.678 1.00 86.75 171 MET A C 1
ATOM 1241 O O . MET A 1 171 ? -15.122 9.098 -8.088 1.00 86.75 171 MET A O 1
ATOM 1245 N N . ALA A 1 172 ? -15.942 7.177 -7.268 1.00 86.44 172 ALA A N 1
ATOM 1246 C CA . ALA A 1 172 ? -17.356 7.566 -7.356 1.00 86.44 172 ALA A CA 1
ATOM 1247 C C . ALA A 1 172 ? -18.076 7.631 -5.998 1.00 86.44 172 ALA A C 1
ATOM 1249 O O . ALA A 1 172 ? -19.168 8.188 -5.920 1.00 86.44 172 ALA A O 1
ATOM 1250 N N . GLY A 1 173 ? -17.487 7.093 -4.926 1.00 88.94 173 GLY A N 1
ATOM 1251 C CA . GLY A 1 173 ? -18.074 7.113 -3.582 1.00 88.94 173 GLY A CA 1
ATOM 1252 C C . GLY A 1 173 ? -17.530 8.223 -2.690 1.00 88.94 173 GLY A C 1
ATOM 1253 O O . GLY A 1 173 ? -17.210 7.970 -1.527 1.00 88.94 173 GLY A O 1
ATOM 1254 N N . CYS A 1 174 ? -17.392 9.437 -3.233 1.00 93.31 174 CYS A N 1
ATOM 1255 C CA . CYS A 1 174 ? -17.027 10.610 -2.443 1.00 93.31 174 CYS A CA 1
ATOM 1256 C C . CYS A 1 174 ? -18.110 10.936 -1.399 1.00 93.31 174 CYS A C 1
ATOM 1258 O O . CYS A 1 174 ? -19.299 10.880 -1.730 1.00 93.31 174 CYS A O 1
ATOM 1260 N N . PRO A 1 175 ? -17.724 11.369 -0.187 1.00 94.19 175 PRO A N 1
ATOM 1261 C CA . PRO A 1 175 ? -18.659 11.970 0.756 1.00 94.19 175 PRO A CA 1
ATOM 1262 C C . PRO A 1 175 ? -19.225 13.311 0.242 1.00 94.19 175 PRO A C 1
ATOM 1264 O O . PRO A 1 175 ? -18.740 13.857 -0.756 1.00 94.19 175 PRO A O 1
ATOM 1267 N N . PRO A 1 176 ? -20.240 13.885 0.923 1.00 94.12 176 PRO A N 1
ATOM 1268 C CA . PRO A 1 176 ? -20.786 15.195 0.586 1.00 94.12 176 PRO A CA 1
ATOM 1269 C C . PRO A 1 176 ? -19.725 16.303 0.529 1.00 94.12 176 PRO A C 1
ATOM 1271 O O . PRO A 1 176 ? -18.703 16.259 1.216 1.00 94.12 176 PRO A O 1
ATOM 1274 N N . ALA A 1 177 ? -20.008 17.334 -0.272 1.00 91.81 177 ALA A N 1
ATOM 1275 C CA . ALA A 1 177 ? -19.118 18.476 -0.460 1.00 91.81 177 ALA A CA 1
ATOM 1276 C C . ALA A 1 177 ? -18.671 19.099 0.877 1.00 91.81 177 ALA A C 1
ATOM 1278 O O . ALA A 1 177 ? -19.472 19.270 1.796 1.00 91.81 177 ALA A O 1
ATOM 1279 N N . GLY A 1 178 ? -17.389 19.467 0.956 1.00 88.56 178 GLY A N 1
ATOM 1280 C CA . GLY A 1 178 ? -16.757 19.993 2.172 1.00 88.56 178 GLY A CA 1
ATOM 1281 C C . GLY A 1 178 ? -16.029 18.940 3.012 1.00 88.56 178 GLY A C 1
ATOM 1282 O O . GLY A 1 178 ? -15.359 19.303 3.973 1.00 88.56 178 GLY A O 1
ATOM 1283 N N . GLN A 1 179 ? -16.117 17.661 2.643 1.00 89.25 179 GLN A N 1
ATOM 1284 C CA . GLN A 1 179 ? -15.335 16.579 3.240 1.00 89.25 179 GLN A CA 1
ATOM 1285 C C . GLN A 1 179 ? -14.235 16.099 2.287 1.00 89.25 179 GLN A C 1
ATOM 1287 O O . GLN A 1 179 ? -14.278 16.364 1.084 1.00 89.25 179 GLN A O 1
ATOM 1292 N N . VAL A 1 180 ? -13.244 15.385 2.827 1.00 87.06 180 VAL A N 1
ATOM 1293 C CA . VAL A 1 180 ? -12.152 14.820 2.029 1.00 87.06 180 VAL A CA 1
ATOM 1294 C C . VAL A 1 180 ? -12.716 13.783 1.062 1.00 87.06 180 VAL A C 1
ATOM 1296 O O . VAL A 1 180 ? -13.282 12.780 1.493 1.00 87.06 180 VAL A O 1
ATOM 1299 N N . CYS A 1 181 ? -12.516 14.005 -0.238 1.00 90.25 181 CYS A N 1
ATOM 1300 C CA . CYS A 1 181 ? -12.623 12.945 -1.226 1.00 90.25 181 CYS A CA 1
ATOM 1301 C C . CYS A 1 181 ? -11.253 12.659 -1.832 1.00 90.25 181 CYS A C 1
ATOM 1303 O O . CYS A 1 181 ? -10.675 13.507 -2.510 1.00 90.25 181 CYS A O 1
ATOM 1305 N N . ASN A 1 182 ? -10.763 11.447 -1.608 1.00 88.44 182 ASN A N 1
ATOM 1306 C CA . ASN A 1 182 ? -9.599 10.913 -2.287 1.00 88.44 182 ASN A CA 1
ATOM 1307 C C . ASN A 1 182 ? -10.070 9.829 -3.269 1.00 88.44 182 ASN A C 1
ATOM 1309 O O . ASN A 1 182 ? -10.516 8.768 -2.854 1.00 88.44 182 ASN A O 1
ATOM 1313 N N . GLY A 1 183 ? -9.999 10.081 -4.573 1.00 90.38 183 GLY A N 1
ATOM 1314 C CA . GLY A 1 183 ? -10.344 9.069 -5.578 1.00 90.38 183 GLY A CA 1
ATOM 1315 C C . GLY A 1 183 ? -9.217 8.069 -5.853 1.00 90.38 183 GLY A C 1
ATOM 1316 O O . GLY A 1 183 ? -9.468 7.017 -6.431 1.00 90.38 183 GLY A O 1
ATOM 1317 N N . ALA A 1 184 ? -7.986 8.388 -5.456 1.00 92.25 184 ALA A N 1
ATOM 1318 C CA . ALA A 1 184 ? -6.799 7.605 -5.762 1.00 92.25 184 ALA A CA 1
ATOM 1319 C C . ALA A 1 184 ? -6.630 6.445 -4.780 1.00 92.25 184 ALA A C 1
ATOM 1321 O O . ALA A 1 184 ? -6.851 6.619 -3.581 1.00 92.25 184 ALA A O 1
ATOM 1322 N N . SER A 1 185 ? -6.291 5.263 -5.293 1.00 94.44 185 SER A N 1
ATOM 1323 C CA . SER A 1 185 ? -6.065 4.087 -4.454 1.00 94.44 185 SER A CA 1
ATOM 1324 C C . SER A 1 185 ? -4.995 3.170 -5.028 1.00 94.44 185 SER A C 1
ATOM 1326 O O . SER A 1 185 ? -5.063 2.795 -6.203 1.00 94.44 185 SER A O 1
ATOM 1328 N N . ALA A 1 186 ? -4.076 2.745 -4.168 1.00 96.56 186 ALA A N 1
ATOM 1329 C CA . ALA A 1 186 ? -3.178 1.614 -4.380 1.00 96.56 186 ALA A CA 1
ATOM 1330 C C . ALA A 1 186 ? -3.566 0.487 -3.409 1.00 96.56 186 ALA A C 1
ATOM 1332 O O . ALA A 1 186 ? -4.272 0.716 -2.429 1.00 96.56 186 ALA A O 1
ATOM 1333 N N . SER A 1 187 ? -3.153 -0.752 -3.674 1.00 98.56 187 SER A N 1
ATOM 1334 C CA . SER A 1 187 ? -3.530 -1.864 -2.789 1.00 98.56 187 SER A CA 1
ATOM 1335 C C . SER A 1 187 ? -2.760 -1.811 -1.464 1.00 98.56 187 SER A C 1
ATOM 1337 O O . SER A 1 187 ? -3.362 -1.541 -0.425 1.00 98.56 187 SER A O 1
ATOM 1339 N N . ILE A 1 188 ? -1.438 -2.006 -1.483 1.00 98.88 188 ILE A N 1
ATOM 1340 C CA . ILE A 1 188 ? -0.595 -2.029 -0.277 1.00 98.88 188 ILE A CA 1
ATOM 1341 C C . ILE A 1 188 ? 0.456 -0.925 -0.358 1.00 98.88 188 ILE A C 1
ATOM 1343 O O . ILE A 1 188 ? 1.310 -0.950 -1.242 1.00 98.88 188 ILE A O 1
ATOM 1347 N N . TRP A 1 189 ? 0.434 0.022 0.576 1.00 98.31 189 TRP A N 1
ATOM 1348 C CA . TRP A 1 189 ? 1.284 1.205 0.469 1.00 98.31 189 TRP A CA 1
ATOM 1349 C C . TRP A 1 189 ? 1.692 1.808 1.807 1.00 98.31 189 TRP A C 1
ATOM 1351 O O . TRP A 1 189 ? 1.117 1.519 2.864 1.00 98.31 189 TRP A O 1
ATOM 1361 N N . MET A 1 190 ? 2.741 2.625 1.748 1.00 97.00 190 MET A N 1
ATOM 1362 C CA . MET A 1 190 ? 3.237 3.380 2.889 1.00 97.00 190 MET A CA 1
ATOM 1363 C C . MET A 1 190 ? 3.549 4.827 2.521 1.00 97.00 190 MET A C 1
ATOM 1365 O O . MET A 1 190 ? 4.016 5.119 1.418 1.00 97.00 190 MET A O 1
ATOM 1369 N N . ALA A 1 191 ? 3.372 5.719 3.490 1.00 94.69 191 ALA A N 1
ATOM 1370 C CA . ALA A 1 191 ? 3.761 7.118 3.377 1.00 94.69 191 ALA A CA 1
ATOM 1371 C C . ALA A 1 191 ? 4.465 7.583 4.652 1.00 94.69 191 ALA A C 1
ATOM 1373 O O . ALA A 1 191 ? 4.140 7.137 5.758 1.00 94.69 191 ALA A O 1
ATOM 1374 N N . GLY A 1 192 ? 5.454 8.462 4.511 1.00 92.94 192 GLY A N 1
ATOM 1375 C CA . GLY A 1 192 ? 6.152 9.058 5.645 1.00 92.94 192 GLY A CA 1
ATOM 1376 C C . GLY A 1 192 ? 6.764 8.044 6.615 1.00 92.94 192 GLY A C 1
ATOM 1377 O O . GLY A 1 192 ? 6.799 8.300 7.814 1.00 92.94 192 GLY A O 1
ATOM 1378 N N . SER A 1 193 ? 7.179 6.871 6.140 1.00 94.12 193 SER A N 1
ATOM 1379 C CA . SER A 1 193 ? 7.567 5.742 6.988 1.00 94.12 193 SER A CA 1
ATOM 1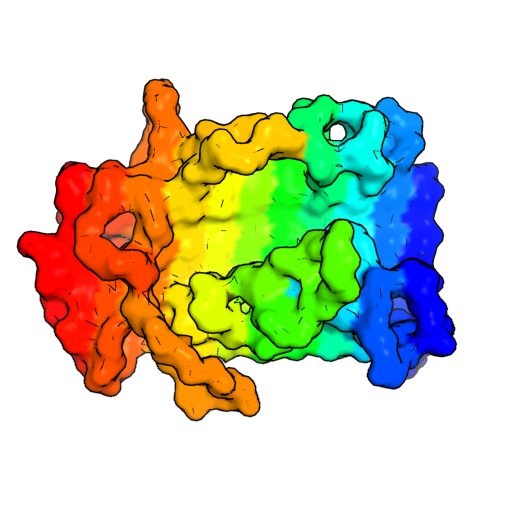380 C C . SER A 1 193 ? 9.037 5.360 6.826 1.00 94.12 193 SER A C 1
ATOM 1382 O O . SER A 1 193 ? 9.618 5.484 5.750 1.00 94.12 193 SER A O 1
ATOM 1384 N N . ASP A 1 194 ? 9.630 4.838 7.894 1.00 94.94 194 ASP A N 1
ATOM 1385 C CA . ASP A 1 194 ? 11.013 4.371 7.926 1.00 94.94 194 ASP A CA 1
ATOM 1386 C C . ASP A 1 194 ? 11.082 2.854 8.043 1.00 94.94 194 ASP A C 1
ATOM 1388 O O . ASP A 1 194 ? 10.234 2.212 8.668 1.00 94.94 194 ASP A O 1
ATOM 1392 N N . ASN A 1 195 ? 12.112 2.268 7.432 1.00 97.69 195 ASN A N 1
ATOM 1393 C CA . ASN A 1 195 ? 12.486 0.863 7.608 1.00 97.69 195 ASN A CA 1
ATOM 1394 C C . ASN A 1 195 ? 11.342 -0.129 7.316 1.00 97.69 195 ASN A C 1
ATOM 1396 O O . ASN A 1 195 ? 11.297 -1.228 7.875 1.00 97.69 195 ASN A O 1
ATOM 1400 N N . THR A 1 196 ? 10.391 0.253 6.459 1.00 98.56 196 THR A N 1
ATOM 1401 C CA . THR A 1 196 ? 9.215 -0.572 6.172 1.00 98.56 196 THR A CA 1
ATOM 1402 C C . THR A 1 196 ? 9.584 -1.718 5.239 1.00 98.56 196 THR A C 1
ATOM 1404 O O . THR A 1 196 ? 10.235 -1.520 4.214 1.00 98.56 196 THR A O 1
ATOM 1407 N N . THR A 1 197 ? 9.143 -2.928 5.574 1.00 98.94 197 THR A N 1
ATOM 1408 C CA . THR A 1 197 ? 9.287 -4.114 4.725 1.00 98.94 197 THR A CA 1
ATOM 1409 C C . THR A 1 197 ? 7.919 -4.610 4.271 1.00 98.94 197 THR A C 1
ATOM 1411 O O . THR A 1 197 ? 7.099 -5.019 5.092 1.00 98.94 197 THR A O 1
ATOM 1414 N N . ILE A 1 198 ? 7.700 -4.630 2.957 1.00 98.94 198 ILE A N 1
ATOM 1415 C CA . ILE A 1 198 ? 6.555 -5.269 2.300 1.00 98.94 198 ILE A CA 1
ATOM 1416 C C . ILE A 1 198 ? 7.048 -6.564 1.656 1.00 98.94 198 ILE A C 1
ATOM 1418 O O . ILE A 1 198 ? 7.823 -6.515 0.693 1.00 98.94 198 ILE A O 1
ATOM 1422 N N . GLN A 1 199 ? 6.623 -7.723 2.170 1.00 98.94 199 GLN A N 1
ATOM 1423 C CA . GLN A 1 199 ? 7.089 -9.009 1.651 1.00 98.94 199 GLN A CA 1
ATOM 1424 C C . GLN A 1 199 ? 6.073 -10.148 1.588 1.00 98.94 199 GLN A C 1
ATOM 1426 O O . GLN A 1 199 ? 5.111 -10.182 2.339 1.00 98.94 199 GLN A O 1
ATOM 1431 N N . ASN A 1 200 ? 6.304 -11.112 0.694 1.00 98.94 200 ASN A N 1
ATOM 1432 C CA . ASN A 1 200 ? 5.472 -12.314 0.528 1.00 98.94 200 ASN A CA 1
ATOM 1433 C C . ASN A 1 200 ? 3.973 -12.034 0.292 1.00 98.94 200 ASN A C 1
ATOM 1435 O O . ASN A 1 200 ? 3.145 -12.915 0.516 1.00 98.94 200 ASN A O 1
ATOM 1439 N N . ASN A 1 201 ? 3.600 -10.826 -0.139 1.00 99.00 201 ASN A N 1
ATOM 1440 C CA . ASN A 1 201 ? 2.205 -10.475 -0.386 1.00 99.00 201 ASN A CA 1
ATOM 1441 C C . ASN A 1 201 ? 1.795 -10.873 -1.807 1.00 99.00 201 ASN A C 1
ATOM 1443 O O . ASN A 1 201 ? 2.605 -10.829 -2.737 1.00 99.00 201 ASN A O 1
ATOM 1447 N N . THR A 1 202 ? 0.522 -11.219 -1.976 1.00 98.94 202 THR A N 1
ATOM 1448 C CA . THR A 1 202 ? -0.127 -11.360 -3.281 1.00 98.94 202 THR A CA 1
ATOM 1449 C C . THR A 1 202 ? -1.115 -10.223 -3.477 1.00 98.94 202 THR A C 1
ATOM 1451 O O . THR A 1 202 ? -1.947 -9.978 -2.606 1.00 98.94 202 THR A O 1
ATOM 1454 N N . VAL A 1 203 ? -1.036 -9.544 -4.620 1.00 98.94 203 VAL A N 1
ATOM 1455 C CA . VAL A 1 203 ? -1.991 -8.498 -4.991 1.00 98.94 203 VAL A CA 1
ATOM 1456 C C . VAL A 1 203 ? -2.499 -8.721 -6.408 1.00 98.94 203 VAL A C 1
ATOM 1458 O O . VAL A 1 203 ? -1.729 -8.697 -7.372 1.00 98.94 203 VAL A O 1
ATOM 1461 N N . ALA A 1 204 ? -3.805 -8.921 -6.556 1.00 98.50 204 ALA A N 1
ATOM 1462 C CA . ALA A 1 204 ? -4.411 -9.190 -7.852 1.00 98.50 204 ALA A CA 1
ATOM 1463 C C . ALA A 1 204 ? -5.601 -8.280 -8.140 1.00 98.50 204 ALA A C 1
ATOM 1465 O O . ALA A 1 204 ? -6.503 -8.139 -7.318 1.00 98.50 204 ALA A O 1
ATOM 1466 N N . CYS A 1 205 ? -5.687 -7.757 -9.363 1.00 97.25 205 CYS A N 1
ATOM 1467 C CA . CYS A 1 205 ? -6.867 -7.012 -9.799 1.00 97.25 205 CYS A CA 1
ATOM 1468 C C . CYS A 1 205 ? -7.228 -5.833 -8.870 1.00 97.25 205 CYS A C 1
ATOM 1470 O O . CYS A 1 205 ? -8.395 -5.657 -8.526 1.00 97.25 205 CYS A O 1
ATOM 1472 N N . SER A 1 206 ? -6.244 -5.033 -8.455 1.00 95.88 206 SER A N 1
ATOM 1473 C CA . SER A 1 206 ? -6.467 -3.688 -7.912 1.00 95.88 206 SER A CA 1
ATOM 1474 C C . SER A 1 206 ? -6.914 -2.756 -9.044 1.00 95.88 206 SER A C 1
ATOM 1476 O O . SER A 1 206 ? -6.201 -2.577 -10.038 1.00 95.88 206 SER A O 1
ATOM 1478 N N . ILE A 1 207 ? -8.125 -2.204 -8.949 1.00 94.12 207 ILE A N 1
ATOM 1479 C CA . ILE A 1 207 ? -8.785 -1.469 -10.036 1.00 94.12 207 ILE A CA 1
ATOM 1480 C C . ILE A 1 207 ? -9.023 -0.016 -9.627 1.00 94.12 207 ILE A C 1
ATOM 1482 O O . ILE A 1 207 ? -10.027 0.280 -8.998 1.00 94.12 207 ILE A O 1
ATOM 1486 N N . ASN A 1 208 ? -8.167 0.922 -10.032 1.00 93.19 208 ASN A N 1
ATOM 1487 C CA . ASN A 1 208 ? -8.376 2.345 -9.750 1.00 93.19 208 ASN A CA 1
ATOM 1488 C C . ASN A 1 208 ? -7.783 3.239 -10.844 1.00 93.19 208 ASN A C 1
ATOM 1490 O O . ASN A 1 208 ? -6.590 3.186 -11.100 1.00 93.19 208 ASN A O 1
ATOM 1494 N N . GLN A 1 209 ? -8.607 4.083 -11.473 1.00 85.44 209 GLN A N 1
ATOM 1495 C CA . GLN A 1 209 ? -8.218 4.863 -12.662 1.00 85.44 209 GLN A CA 1
ATOM 1496 C C . GLN A 1 209 ? -7.187 5.971 -12.400 1.00 85.44 209 GLN A C 1
ATOM 1498 O O . GLN A 1 209 ? -6.591 6.470 -13.354 1.00 85.44 209 GLN A O 1
ATOM 1503 N N . GLN A 1 210 ? -6.982 6.357 -11.140 1.00 88.56 210 GLN A N 1
ATOM 1504 C CA . GLN A 1 210 ? -6.026 7.391 -10.767 1.00 88.56 210 GLN A CA 1
ATOM 1505 C C . GLN A 1 210 ? -4.648 6.782 -10.469 1.00 88.56 210 GLN A C 1
ATOM 1507 O O . GLN A 1 210 ? -3.669 7.226 -11.071 1.00 88.56 210 GLN A O 1
ATOM 1512 N N . ASP A 1 211 ? -4.598 5.748 -9.619 1.00 92.00 211 ASP A N 1
ATOM 1513 C CA . ASP A 1 211 ? -3.396 4.979 -9.252 1.00 92.00 211 ASP A CA 1
ATOM 1514 C C . ASP A 1 211 ? -3.536 3.513 -9.684 1.00 92.00 211 ASP A C 1
ATOM 1516 O O . ASP A 1 211 ? -3.221 3.193 -10.822 1.00 92.00 211 ASP A O 1
ATOM 1520 N N . GLY A 1 212 ? -4.038 2.616 -8.831 1.00 93.94 212 GLY A N 1
ATOM 1521 C CA . GLY A 1 212 ? -4.362 1.229 -9.188 1.00 93.94 212 GLY A CA 1
ATOM 1522 C C . GLY A 1 212 ? -3.191 0.247 -9.154 1.00 93.94 212 GLY A C 1
ATOM 1523 O O . GLY A 1 212 ? -3.322 -0.858 -9.686 1.00 93.94 212 GLY A O 1
ATOM 1524 N N . MET A 1 213 ? -2.053 0.636 -8.577 1.00 96.69 213 MET A N 1
ATOM 1525 C CA . MET A 1 213 ? -0.878 -0.223 -8.430 1.00 96.69 213 MET A CA 1
ATOM 1526 C C . MET A 1 213 ? -1.084 -1.277 -7.340 1.00 96.69 213 MET A C 1
ATOM 1528 O O . MET A 1 213 ? -1.882 -1.095 -6.412 1.00 96.69 213 MET A O 1
ATOM 1532 N N . ALA A 1 214 ? -0.327 -2.371 -7.435 1.00 98.62 214 ALA A N 1
ATOM 1533 C CA . ALA A 1 214 ? -0.239 -3.334 -6.345 1.00 98.62 214 ALA A CA 1
ATOM 1534 C C . ALA A 1 214 ? 0.460 -2.745 -5.114 1.00 98.62 214 ALA A C 1
ATOM 1536 O O . ALA A 1 214 ? -0.049 -2.857 -4.000 1.00 98.62 214 ALA A O 1
ATOM 1537 N N . PHE A 1 215 ? 1.600 -2.094 -5.332 1.00 98.88 215 PHE A N 1
ATOM 1538 C CA . PHE A 1 215 ? 2.404 -1.490 -4.281 1.00 98.88 215 PHE A CA 1
ATOM 1539 C C . PHE A 1 215 ? 2.668 -0.019 -4.569 1.00 98.88 215 PHE A C 1
ATOM 1541 O O . PHE A 1 215 ? 2.834 0.367 -5.727 1.00 98.88 215 PHE A O 1
ATOM 1548 N N . ASP A 1 216 ? 2.756 0.789 -3.520 1.00 98.44 216 ASP A N 1
ATOM 1549 C CA . ASP A 1 216 ? 3.145 2.191 -3.638 1.00 98.44 216 ASP A CA 1
ATOM 1550 C C . ASP A 1 216 ? 4.085 2.609 -2.503 1.00 98.44 216 ASP A C 1
ATOM 1552 O O . ASP A 1 216 ? 3.806 2.405 -1.319 1.00 98.44 216 ASP A O 1
ATOM 1556 N N . VAL A 1 217 ? 5.226 3.167 -2.907 1.00 98.31 217 VAL A N 1
ATOM 1557 C CA . VAL A 1 217 ? 6.136 3.904 -2.037 1.00 98.31 217 VAL A CA 1
ATOM 1558 C C . VAL A 1 217 ? 5.810 5.373 -2.228 1.00 98.31 217 VAL A C 1
ATOM 1560 O O . VAL A 1 217 ? 6.319 6.018 -3.152 1.00 98.31 217 VAL A O 1
ATOM 1563 N N . ASP A 1 218 ? 4.966 5.891 -1.342 1.00 95.69 218 ASP A N 1
ATOM 1564 C CA . ASP A 1 218 ? 4.517 7.270 -1.425 1.00 95.69 218 ASP A CA 1
ATOM 1565 C C . ASP A 1 218 ? 5.644 8.230 -0.953 1.00 95.69 218 ASP A C 1
ATOM 1567 O O . ASP A 1 218 ? 6.836 7.887 -0.916 1.00 95.69 218 ASP A O 1
ATOM 1571 N N . TRP A 1 219 ? 5.307 9.461 -0.593 1.00 93.94 219 TRP A N 1
ATOM 1572 C CA . TRP A 1 219 ? 6.243 10.488 -0.141 1.00 93.94 219 TRP A CA 1
ATOM 1573 C C . TRP A 1 219 ? 6.962 10.162 1.182 1.00 93.94 219 TRP A C 1
ATOM 1575 O O . TRP A 1 219 ? 6.464 9.441 2.045 1.00 93.94 219 TRP A O 1
ATOM 1585 N N . GLY A 1 220 ? 8.135 10.777 1.375 1.00 93.62 220 GLY A N 1
ATOM 1586 C CA . GLY A 1 220 ? 8.811 10.895 2.670 1.00 93.62 220 GLY A CA 1
ATOM 1587 C C . GLY A 1 220 ? 9.261 9.598 3.349 1.00 93.62 220 GLY A C 1
ATOM 1588 O O . GLY A 1 220 ? 9.434 9.600 4.570 1.00 93.62 220 GLY A O 1
ATOM 1589 N N . ASN A 1 221 ? 9.438 8.510 2.602 1.00 95.25 221 ASN A N 1
ATOM 1590 C CA . ASN A 1 221 ? 9.849 7.217 3.146 1.00 95.25 221 ASN A CA 1
ATOM 1591 C C . ASN A 1 221 ? 11.383 7.057 3.188 1.00 95.25 221 ASN A C 1
ATOM 1593 O O . ASN A 1 221 ? 12.060 7.445 2.239 1.00 95.25 221 ASN A O 1
ATOM 1597 N N . HIS A 1 222 ? 11.932 6.408 4.218 1.00 95.88 222 HIS A N 1
ATOM 1598 C CA . HIS A 1 222 ? 13.358 6.048 4.284 1.00 95.88 222 HIS A CA 1
ATOM 1599 C C . HIS A 1 222 ? 13.546 4.533 4.361 1.00 95.88 222 HIS A C 1
ATOM 1601 O O . HIS A 1 222 ? 12.877 3.846 5.136 1.00 95.88 222 HIS A O 1
ATOM 1607 N N . ASN A 1 223 ? 14.512 4.002 3.607 1.00 96.88 223 ASN A N 1
ATOM 1608 C CA . ASN A 1 223 ? 14.989 2.620 3.746 1.00 96.88 223 ASN A CA 1
ATOM 1609 C C . ASN A 1 223 ? 13.865 1.562 3.632 1.00 96.88 223 ASN A C 1
ATOM 1611 O O . ASN A 1 223 ? 13.797 0.598 4.398 1.00 96.88 223 ASN A O 1
ATOM 1615 N N . SER A 1 224 ? 12.945 1.762 2.686 1.00 98.06 224 SER A N 1
ATOM 1616 C CA . SER A 1 224 ? 11.842 0.828 2.433 1.00 98.06 224 SER A CA 1
ATOM 1617 C C . SER A 1 224 ? 12.284 -0.346 1.558 1.00 98.06 224 SER A C 1
ATOM 1619 O O . SER A 1 224 ? 13.018 -0.168 0.587 1.00 98.06 224 SER A O 1
ATOM 1621 N N . THR A 1 225 ? 11.818 -1.556 1.870 1.00 98.88 225 THR A N 1
ATOM 1622 C CA . THR A 1 225 ? 12.104 -2.777 1.102 1.00 98.88 225 THR A CA 1
ATOM 1623 C C . THR A 1 225 ? 10.815 -3.445 0.631 1.00 98.88 225 THR A C 1
ATOM 1625 O O . THR A 1 225 ? 9.969 -3.816 1.440 1.00 98.88 225 THR A O 1
ATOM 1628 N N . ILE A 1 226 ? 10.702 -3.677 -0.676 1.00 98.94 226 ILE A N 1
ATOM 1629 C CA . ILE A 1 226 ? 9.599 -4.391 -1.323 1.00 98.94 226 ILE A CA 1
ATOM 1630 C C . ILE A 1 226 ? 10.172 -5.674 -1.921 1.00 98.94 226 ILE A C 1
ATOM 1632 O O . ILE A 1 226 ? 10.932 -5.616 -2.895 1.00 98.94 226 ILE A O 1
ATOM 1636 N N . GLN A 1 227 ? 9.867 -6.834 -1.329 1.00 98.94 227 GLN A N 1
ATOM 1637 C CA . GLN A 1 227 ? 10.503 -8.093 -1.723 1.00 98.94 227 GLN A CA 1
ATOM 1638 C C . GLN A 1 227 ? 9.631 -9.346 -1.686 1.00 98.94 227 GLN A C 1
ATOM 1640 O O . GLN A 1 227 ? 8.788 -9.495 -0.819 1.00 98.94 227 GLN A O 1
ATOM 1645 N N . TYR A 1 228 ? 9.890 -10.309 -2.571 1.00 98.94 228 TYR A N 1
ATOM 1646 C CA . TYR A 1 228 ? 9.189 -11.606 -2.585 1.00 98.94 228 TYR A CA 1
ATOM 1647 C C . TYR A 1 228 ? 7.669 -11.511 -2.794 1.00 98.94 228 TYR A C 1
ATOM 1649 O O . TYR A 1 228 ? 6.939 -12.433 -2.443 1.00 98.94 228 TYR A O 1
ATOM 1657 N N . ASN A 1 229 ? 7.173 -10.404 -3.347 1.00 99.00 229 ASN A N 1
ATOM 1658 C CA . ASN A 1 229 ? 5.752 -10.220 -3.611 1.00 99.00 229 ASN A CA 1
ATOM 1659 C C . ASN A 1 229 ? 5.377 -10.727 -5.009 1.00 99.00 229 ASN A C 1
ATOM 1661 O O . ASN A 1 229 ? 6.201 -10.719 -5.928 1.00 99.00 229 ASN A O 1
ATOM 1665 N N . TYR A 1 230 ? 4.115 -11.113 -5.170 1.00 98.94 230 TYR A N 1
ATOM 1666 C CA . TYR A 1 230 ? 3.512 -11.451 -6.452 1.00 98.94 230 TYR A CA 1
ATOM 1667 C C . TYR A 1 230 ? 2.373 -10.479 -6.761 1.00 98.94 230 TYR A C 1
ATOM 1669 O O . TYR A 1 230 ? 1.478 -10.278 -5.940 1.00 98.94 230 TYR A O 1
ATOM 1677 N N . SER A 1 231 ? 2.395 -9.875 -7.945 1.00 98.88 231 SER A N 1
ATOM 1678 C CA . SER A 1 231 ? 1.320 -9.015 -8.427 1.00 98.88 231 SER A CA 1
ATOM 1679 C C . SER A 1 231 ? 0.839 -9.459 -9.797 1.00 98.88 231 SER A C 1
ATOM 1681 O O . SER A 1 231 ? 1.634 -9.900 -10.632 1.00 98.88 231 SER A O 1
ATOM 1683 N N . ARG A 1 232 ? -0.471 -9.350 -10.032 1.00 98.44 232 ARG A N 1
ATOM 1684 C CA . ARG A 1 232 ? -1.037 -9.611 -11.354 1.00 98.44 232 ARG A CA 1
ATOM 1685 C C . ARG A 1 232 ? -2.265 -8.783 -11.685 1.00 98.44 232 ARG A C 1
ATOM 1687 O O . ARG A 1 232 ? -3.141 -8.572 -10.843 1.00 98.44 232 ARG A O 1
ATOM 1694 N N . ASN A 1 233 ? -2.389 -8.424 -12.959 1.00 97.00 233 ASN A N 1
ATOM 1695 C CA . ASN A 1 233 ? -3.593 -7.816 -13.528 1.00 97.00 233 ASN A CA 1
ATOM 1696 C C . ASN A 1 233 ? -4.079 -6.546 -12.795 1.00 97.00 233 ASN A C 1
ATOM 1698 O O . ASN A 1 233 ? -5.247 -6.172 -12.902 1.00 97.00 233 ASN A O 1
ATOM 1702 N N . ASN A 1 234 ? -3.202 -5.868 -12.049 1.00 97.38 234 ASN A N 1
ATOM 1703 C CA . ASN A 1 234 ? -3.525 -4.620 -11.366 1.00 97.38 234 ASN A CA 1
ATOM 1704 C C . ASN A 1 234 ? -3.579 -3.485 -12.381 1.00 97.38 234 ASN A C 1
ATOM 1706 O O . ASN A 1 234 ? -2.663 -3.324 -13.180 1.00 97.38 234 ASN A O 1
ATOM 1710 N N . SER A 1 235 ? -4.648 -2.696 -12.373 1.00 94.50 235 SER A N 1
ATOM 1711 C CA . SER A 1 235 ? -4.917 -1.695 -13.412 1.00 94.50 235 SER A CA 1
ATOM 1712 C C . SER A 1 235 ? -3.822 -0.634 -13.561 1.00 94.50 235 SER A C 1
ATOM 1714 O O . SER A 1 235 ? -3.568 -0.184 -14.675 1.00 94.50 235 SER A O 1
ATOM 1716 N N . GLY A 1 236 ? -3.153 -0.280 -12.463 1.00 94.19 236 GLY A N 1
ATOM 1717 C CA . GLY A 1 236 ? -2.108 0.737 -12.413 1.00 94.19 236 GLY A CA 1
ATOM 1718 C C . GLY A 1 236 ? -0.680 0.228 -12.521 1.00 94.19 236 GLY A C 1
ATOM 1719 O O . GLY A 1 236 ? 0.219 1.053 -12.602 1.00 94.19 236 GLY A O 1
ATOM 1720 N N . GLY A 1 237 ? -0.453 -1.088 -12.502 1.00 96.44 237 GLY A N 1
ATOM 1721 C CA . GLY A 1 237 ? 0.899 -1.646 -12.500 1.00 96.44 237 GLY A CA 1
ATOM 1722 C C . GLY A 1 237 ? 1.260 -2.421 -11.234 1.00 96.44 237 GLY A C 1
ATOM 1723 O O . GLY A 1 237 ? 0.450 -2.619 -10.328 1.00 96.44 237 GLY A O 1
ATOM 1724 N N . PHE A 1 238 ? 2.516 -2.847 -11.175 1.00 98.62 238 PHE A N 1
ATOM 1725 C CA . PHE A 1 238 ? 3.114 -3.491 -10.008 1.00 98.62 238 PHE A CA 1
ATOM 1726 C C . PHE A 1 238 ? 3.457 -2.469 -8.924 1.00 98.62 238 PHE A C 1
ATOM 1728 O O . PHE A 1 238 ? 3.116 -2.672 -7.763 1.00 98.62 238 PHE A O 1
ATOM 1735 N N . LEU A 1 239 ? 4.130 -1.377 -9.288 1.00 98.56 239 LEU A N 1
ATOM 1736 C CA . LEU A 1 239 ? 4.738 -0.474 -8.316 1.00 98.56 239 LEU A CA 1
ATOM 1737 C C . LEU A 1 239 ? 4.604 0.987 -8.732 1.00 98.56 239 LEU A C 1
ATOM 1739 O O . LEU A 1 239 ? 4.919 1.339 -9.867 1.00 98.56 239 LEU A O 1
ATOM 1743 N N . MET A 1 240 ? 4.242 1.836 -7.778 1.00 97.62 240 MET A N 1
ATOM 1744 C CA . MET A 1 240 ? 4.411 3.282 -7.849 1.00 97.62 240 MET A CA 1
ATOM 1745 C C . MET A 1 240 ? 5.516 3.749 -6.897 1.00 97.62 240 MET A C 1
ATOM 1747 O O . MET A 1 240 ? 5.699 3.191 -5.817 1.00 97.62 240 MET A O 1
ATOM 1751 N N . MET A 1 241 ? 6.268 4.766 -7.317 1.00 97.38 241 MET A N 1
ATOM 1752 C CA . MET A 1 241 ? 7.182 5.514 -6.451 1.00 97.38 241 MET A CA 1
ATOM 1753 C C . MET A 1 241 ? 6.913 7.008 -6.601 1.00 97.38 241 MET A C 1
ATOM 1755 O O . MET A 1 241 ? 7.304 7.621 -7.601 1.00 97.38 241 MET A O 1
ATOM 1759 N N . MET A 1 242 ? 6.237 7.589 -5.616 1.00 95.50 242 MET A N 1
ATOM 1760 C CA . MET A 1 242 ? 5.802 8.979 -5.671 1.00 95.50 242 MET A CA 1
ATOM 1761 C C . MET A 1 242 ? 6.966 9.963 -5.495 1.00 95.50 242 MET A C 1
ATOM 1763 O O . MET A 1 242 ? 7.896 9.728 -4.714 1.00 95.50 242 MET A O 1
ATOM 1767 N N . PRO A 1 243 ? 6.929 11.116 -6.189 1.00 93.31 243 PRO A N 1
ATOM 1768 C CA . PRO A 1 243 ? 7.759 12.248 -5.814 1.00 93.31 243 PRO A CA 1
ATOM 1769 C C . PRO A 1 243 ? 7.295 12.810 -4.463 1.00 93.31 243 PRO A C 1
ATOM 1771 O O . PRO A 1 243 ? 6.184 12.558 -4.002 1.00 93.31 243 PRO A O 1
ATOM 1774 N N . LYS A 1 244 ? 8.109 13.687 -3.872 1.00 92.50 244 LYS A N 1
ATOM 1775 C CA . LYS A 1 244 ? 7.637 14.527 -2.766 1.00 92.50 244 LYS A CA 1
ATOM 1776 C C . LYS A 1 244 ? 6.435 15.386 -3.174 1.00 92.50 244 LYS A C 1
ATOM 1778 O O . LYS A 1 244 ? 6.368 15.885 -4.301 1.00 92.50 244 LYS A O 1
ATOM 1783 N N . ILE A 1 245 ? 5.564 15.673 -2.217 1.00 89.44 245 ILE A N 1
ATOM 1784 C CA . ILE A 1 245 ? 4.396 16.540 -2.353 1.00 89.44 245 ILE A CA 1
ATOM 1785 C C . ILE A 1 245 ? 4.657 17.816 -1.542 1.00 89.44 245 ILE A C 1
ATOM 1787 O O . ILE A 1 245 ? 4.834 17.783 -0.336 1.00 89.44 245 ILE A O 1
ATOM 1791 N N . SER A 1 246 ? 4.759 18.973 -2.203 1.00 84.00 246 SER A N 1
ATOM 1792 C CA . SER A 1 246 ? 5.174 20.232 -1.539 1.00 84.00 246 SER A CA 1
ATOM 1793 C C . SER A 1 246 ? 4.018 21.175 -1.186 1.00 84.00 246 SER A C 1
ATOM 1795 O O . SER A 1 246 ? 4.251 22.257 -0.658 1.00 84.00 246 SER A O 1
ATOM 1797 N N . ASN A 1 247 ? 2.778 20.801 -1.496 1.00 82.25 247 ASN A N 1
ATOM 1798 C CA . ASN A 1 247 ? 1.577 21.617 -1.298 1.00 82.25 247 ASN A CA 1
ATOM 1799 C C . ASN A 1 247 ? 0.694 21.136 -0.133 1.00 82.25 247 ASN A C 1
ATOM 1801 O O . ASN A 1 247 ? -0.487 21.480 -0.099 1.00 82.25 247 ASN A O 1
ATOM 1805 N N . TRP A 1 248 ? 1.257 20.386 0.819 1.00 83.19 248 TRP A N 1
ATOM 1806 C CA . TRP A 1 248 ? 0.555 19.914 2.013 1.00 83.19 248 TRP A CA 1
ATOM 1807 C C . TRP A 1 248 ? 1.290 20.353 3.294 1.00 83.19 248 TRP A C 1
ATOM 1809 O O . TRP A 1 248 ? 2.094 19.609 3.846 1.00 83.19 248 TRP A O 1
ATOM 1819 N N . PRO A 1 249 ? 1.071 21.594 3.768 1.00 78.69 249 PRO A N 1
ATOM 1820 C CA . PRO A 1 249 ? 1.817 22.138 4.905 1.00 78.69 249 PRO A CA 1
ATOM 1821 C C . PRO A 1 249 ? 1.511 21.435 6.236 1.00 78.69 249 PRO A C 1
ATOM 1823 O O . PRO A 1 249 ? 2.366 21.438 7.114 1.00 78.69 249 PRO A O 1
ATOM 1826 N N . GLN A 1 250 ? 0.331 20.821 6.370 1.00 78.19 250 GLN A N 1
ATOM 1827 C CA . GLN A 1 250 ? -0.050 19.959 7.498 1.00 78.19 250 GLN A CA 1
ATOM 1828 C C . GLN A 1 250 ? 0.547 18.550 7.394 1.00 78.19 250 GLN A C 1
ATOM 1830 O O . GLN A 1 250 ? 0.154 17.662 8.127 1.00 78.19 250 GLN A O 1
ATOM 1835 N N . GLU A 1 251 ? 1.443 18.293 6.447 1.00 83.62 251 GLU A N 1
ATOM 1836 C CA . GLU A 1 251 ? 2.191 17.045 6.403 1.00 83.62 251 GLU A CA 1
ATOM 1837 C C . GLU A 1 251 ? 3.631 17.360 5.988 1.00 83.62 251 GLU A C 1
ATOM 1839 O O . GLU A 1 251 ? 3.999 17.217 4.818 1.00 83.62 251 GLU A O 1
ATOM 1844 N N . PRO A 1 252 ? 4.472 17.859 6.913 1.00 82.25 252 PRO A N 1
ATOM 1845 C CA . PRO A 1 252 ? 5.822 18.311 6.595 1.00 82.25 252 PRO A CA 1
ATOM 1846 C C . PRO A 1 252 ? 6.684 17.224 5.952 1.00 82.25 252 PRO A C 1
ATOM 1848 O O . PRO A 1 252 ? 7.560 17.529 5.138 1.00 82.25 252 PRO A O 1
ATOM 1851 N N . ARG A 1 253 ? 6.431 15.952 6.281 1.00 87.00 253 ARG A N 1
ATOM 1852 C CA . ARG A 1 253 ? 7.183 14.827 5.735 1.00 87.00 253 ARG A CA 1
ATOM 1853 C C . ARG A 1 253 ? 6.828 14.548 4.276 1.00 87.00 253 ARG A C 1
ATOM 1855 O O . ARG A 1 253 ? 7.688 14.067 3.540 1.00 87.00 253 ARG A O 1
ATOM 1862 N N . SER A 1 254 ? 5.644 14.957 3.811 1.00 89.69 254 SER A N 1
ATOM 1863 C CA . SER A 1 254 ? 5.295 14.897 2.385 1.00 89.69 254 SER A CA 1
ATOM 1864 C C . SER A 1 254 ? 6.216 15.750 1.514 1.00 89.69 254 SER A C 1
ATOM 1866 O O . SER A 1 254 ? 6.486 15.394 0.367 1.00 89.69 254 SER A O 1
ATOM 1868 N N . ALA A 1 255 ? 6.807 16.814 2.069 1.00 90.56 255 ALA A N 1
ATOM 1869 C CA . ALA A 1 255 ? 7.775 17.654 1.370 1.00 90.56 255 ALA A CA 1
ATOM 1870 C C . ALA A 1 255 ? 9.180 17.022 1.256 1.00 90.56 255 ALA A C 1
ATOM 1872 O O . ALA A 1 255 ? 10.078 17.627 0.652 1.00 90.56 255 ALA A O 1
ATOM 1873 N N . LEU A 1 256 ? 9.385 15.816 1.796 1.00 91.56 256 LEU A N 1
ATOM 1874 C CA . LEU A 1 256 ? 10.610 15.035 1.655 1.00 91.56 256 LEU A CA 1
ATOM 1875 C C . LEU A 1 256 ? 10.449 13.992 0.546 1.00 91.56 256 LEU A C 1
ATOM 1877 O O . LEU A 1 256 ? 9.416 13.339 0.412 1.00 91.56 256 LEU A O 1
ATOM 1881 N N . ALA A 1 257 ? 11.485 13.848 -0.279 1.00 94.38 257 ALA A N 1
ATOM 1882 C CA . ALA A 1 257 ? 11.540 12.745 -1.230 1.00 94.38 257 ALA A CA 1
ATOM 1883 C C . ALA A 1 257 ? 11.911 11.467 -0.480 1.00 94.38 257 ALA A C 1
ATOM 1885 O O . ALA A 1 257 ? 12.725 11.523 0.441 1.00 94.38 257 ALA A O 1
ATOM 1886 N N . SER A 1 258 ? 11.349 10.343 -0.909 1.00 96.12 258 SER A N 1
ATOM 1887 C CA . SER A 1 258 ? 11.749 9.037 -0.399 1.00 96.12 258 SER A CA 1
ATOM 1888 C C . SER A 1 258 ? 13.188 8.701 -0.814 1.00 96.12 258 SER A C 1
ATOM 1890 O O . SER A 1 258 ? 13.664 9.156 -1.859 1.00 96.12 258 SER A O 1
ATOM 1892 N N . ASP A 1 259 ? 13.899 7.918 -0.008 1.00 96.50 259 ASP A N 1
ATOM 1893 C CA . ASP A 1 259 ? 15.272 7.482 -0.276 1.00 96.50 259 ASP A CA 1
ATOM 1894 C C . ASP A 1 259 ? 15.566 6.077 0.280 1.00 96.50 259 ASP A C 1
ATOM 1896 O O . ASP A 1 259 ? 14.829 5.523 1.096 1.00 96.50 259 ASP A O 1
ATOM 1900 N N . GLY A 1 260 ? 16.625 5.435 -0.228 1.00 96.44 260 GLY A N 1
ATOM 1901 C CA . GLY A 1 260 ? 17.011 4.084 0.200 1.00 96.44 260 GLY A CA 1
ATOM 1902 C C . GLY A 1 260 ? 15.994 2.988 -0.138 1.00 96.44 260 GLY A C 1
ATOM 1903 O O . GLY A 1 260 ? 16.001 1.933 0.490 1.00 96.44 260 GLY A O 1
ATOM 1904 N N . THR A 1 261 ? 15.108 3.223 -1.109 1.00 98.38 261 THR A N 1
ATOM 1905 C CA . THR A 1 261 ? 14.104 2.235 -1.524 1.00 98.38 261 THR A CA 1
ATOM 1906 C C . THR A 1 261 ? 14.753 1.076 -2.281 1.00 98.38 261 THR A C 1
ATOM 1908 O O . THR A 1 261 ? 15.474 1.282 -3.258 1.00 98.38 261 THR A O 1
ATOM 1911 N N . VAL A 1 262 ? 14.452 -0.154 -1.865 1.00 98.81 262 VAL A N 1
ATOM 1912 C CA . VAL A 1 262 ? 14.911 -1.397 -2.494 1.00 98.81 262 VAL A CA 1
ATOM 1913 C C . VAL A 1 262 ? 13.715 -2.221 -2.962 1.00 98.81 262 VAL A C 1
ATOM 1915 O O . VAL A 1 262 ? 12.834 -2.556 -2.176 1.00 98.81 262 VAL A O 1
ATOM 1918 N N . VAL A 1 263 ? 13.720 -2.625 -4.232 1.00 98.94 263 VAL A N 1
ATOM 1919 C CA . VAL A 1 263 ? 12.667 -3.447 -4.846 1.00 98.94 263 VAL A CA 1
ATOM 1920 C C . VAL A 1 263 ? 13.301 -4.703 -5.420 1.00 98.94 263 VAL A C 1
ATOM 1922 O O . VAL A 1 263 ? 14.011 -4.631 -6.426 1.00 98.94 263 VAL A O 1
ATOM 1925 N N . ARG A 1 264 ? 13.080 -5.867 -4.798 1.00 98.94 264 ARG A N 1
ATOM 1926 C CA . ARG A 1 264 ? 13.800 -7.086 -5.188 1.00 98.94 264 ARG A CA 1
ATOM 1927 C C . ARG A 1 264 ? 13.041 -8.394 -5.099 1.00 98.94 264 ARG A C 1
ATOM 1929 O O . ARG A 1 264 ? 12.253 -8.594 -4.193 1.00 98.94 264 ARG A O 1
ATOM 1936 N N . TYR A 1 265 ? 13.369 -9.346 -5.967 1.00 98.94 265 TYR A N 1
ATOM 1937 C CA . TYR A 1 265 ? 12.808 -10.704 -5.912 1.00 98.94 265 TYR A CA 1
ATOM 1938 C C . TYR A 1 265 ? 11.274 -10.761 -6.006 1.00 98.94 265 TYR A C 1
ATOM 1940 O O . TYR A 1 265 ? 10.670 -11.714 -5.525 1.00 98.94 265 TYR A O 1
ATOM 19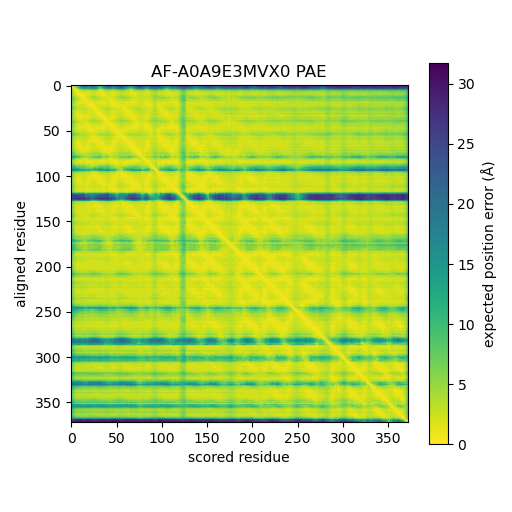48 N N . ASN A 1 266 ? 10.642 -9.752 -6.608 1.00 98.94 266 ASN A N 1
ATOM 1949 C CA . ASN A 1 266 ? 9.202 -9.743 -6.855 1.00 98.94 266 ASN A CA 1
ATOM 1950 C C . ASN A 1 266 ? 8.884 -10.336 -8.233 1.00 98.94 266 ASN A C 1
ATOM 1952 O O . ASN A 1 266 ? 9.736 -10.349 -9.130 1.00 98.94 266 ASN A O 1
ATOM 1956 N N . VAL A 1 267 ? 7.643 -10.784 -8.410 1.00 98.94 267 VAL A N 1
ATOM 1957 C CA . VAL A 1 267 ? 7.096 -11.229 -9.694 1.00 98.94 267 VAL A CA 1
ATOM 1958 C C . VAL A 1 267 ? 5.887 -10.365 -10.041 1.00 98.94 267 VAL A C 1
ATOM 1960 O O . VAL A 1 267 ? 4.918 -10.345 -9.291 1.00 98.94 267 VAL A O 1
ATOM 1963 N N . SER A 1 268 ? 5.942 -9.688 -11.185 1.00 98.88 268 SER A N 1
ATOM 1964 C CA . SER A 1 268 ? 4.805 -8.983 -11.782 1.00 98.88 268 SER A CA 1
ATOM 1965 C C . SER A 1 268 ? 4.370 -9.719 -13.043 1.00 98.88 268 SER A C 1
ATOM 1967 O O . SER A 1 268 ? 5.182 -9.943 -13.947 1.00 98.88 268 SER A O 1
ATOM 1969 N N . GLU A 1 269 ? 3.102 -10.115 -13.095 1.00 98.62 269 GLU A N 1
ATOM 1970 C CA . GLU A 1 269 ? 2.511 -10.851 -14.208 1.00 98.62 269 GLU A CA 1
ATOM 1971 C C . GLU A 1 269 ? 1.310 -10.099 -14.772 1.00 98.62 269 GLU A C 1
ATOM 1973 O O . GLU A 1 269 ? 0.248 -10.034 -14.158 1.00 98.62 269 GLU A O 1
ATOM 1978 N N . ASP A 1 270 ? 1.453 -9.558 -15.981 1.00 96.94 270 ASP A N 1
ATOM 1979 C CA . ASP A 1 270 ? 0.349 -8.909 -16.692 1.00 96.94 270 ASP A CA 1
ATOM 1980 C C . ASP A 1 270 ? -0.345 -7.796 -15.893 1.00 96.94 270 ASP A C 1
ATOM 1982 O O . ASP A 1 270 ? -1.525 -7.494 -16.096 1.00 96.94 270 ASP A O 1
ATOM 1986 N N . ASP A 1 271 ? 0.389 -7.133 -15.002 1.00 96.94 271 ASP A N 1
ATOM 1987 C CA . ASP A 1 271 ? -0.067 -5.863 -14.462 1.00 96.94 271 ASP A CA 1
ATOM 1988 C C . ASP A 1 271 ? -0.315 -4.879 -15.610 1.00 96.94 271 ASP A C 1
ATOM 1990 O O . ASP A 1 271 ? 0.374 -4.896 -16.632 1.00 96.94 271 ASP A O 1
ATOM 1994 N N . THR A 1 272 ? -1.338 -4.044 -15.436 1.00 93.56 272 THR A N 1
ATOM 1995 C CA . THR A 1 272 ? -2.037 -3.177 -16.406 1.00 93.56 272 THR A CA 1
ATOM 1996 C C . THR A 1 272 ? -3.019 -3.873 -17.356 1.00 93.56 272 THR A C 1
ATOM 1998 O O . THR A 1 272 ? -3.799 -3.198 -18.029 1.00 93.56 272 THR A O 1
ATOM 2001 N N . ASN A 1 273 ? -3.063 -5.210 -17.386 1.00 93.44 273 ASN A N 1
ATOM 2002 C CA . ASN A 1 273 ? -4.075 -5.955 -18.131 1.00 93.44 273 ASN A CA 1
ATOM 2003 C C . ASN A 1 273 ? -5.168 -6.463 -17.184 1.00 93.44 273 ASN A C 1
ATOM 2005 O O . ASN A 1 273 ? -4.996 -7.481 -16.525 1.00 93.44 273 ASN A O 1
ATOM 2009 N N . THR A 1 274 ? -6.320 -5.797 -17.155 1.00 93.19 274 THR A N 1
ATOM 2010 C CA . THR A 1 274 ? -7.438 -6.158 -16.264 1.00 93.19 274 THR A CA 1
ATOM 2011 C C . THR A 1 274 ? -8.438 -7.131 -16.894 1.00 93.19 274 THR A C 1
ATOM 2013 O O . THR A 1 274 ? -9.451 -7.443 -16.280 1.00 93.19 274 THR A O 1
ATOM 2016 N N . SER A 1 275 ? -8.185 -7.644 -18.105 1.00 91.50 275 SER A N 1
ATOM 2017 C CA . SER A 1 275 ? -9.155 -8.473 -18.850 1.00 91.50 275 SER A CA 1
ATOM 2018 C C . SER A 1 275 ? -9.560 -9.777 -18.149 1.00 91.50 275 SER A C 1
ATOM 2020 O O . SER A 1 275 ? -10.628 -10.316 -18.434 1.00 91.50 275 SER A O 1
ATOM 2022 N N . SER A 1 276 ? -8.729 -10.279 -17.233 1.00 92.00 276 SER A N 1
ATOM 2023 C CA . SER A 1 276 ? -8.997 -11.469 -16.416 1.00 92.00 276 SER A CA 1
ATOM 2024 C C . SER A 1 276 ? -9.682 -11.153 -15.078 1.00 92.00 276 SER A C 1
ATOM 2026 O O . SER A 1 276 ? -10.006 -12.075 -14.327 1.00 92.00 276 SER A O 1
ATOM 2028 N N . CYS A 1 277 ? -9.886 -9.873 -14.757 1.00 95.06 277 CYS A N 1
ATOM 2029 C CA . CYS A 1 277 ? -10.441 -9.431 -13.486 1.00 95.06 277 CYS A CA 1
ATOM 2030 C C . CYS A 1 277 ? -11.977 -9.438 -13.497 1.00 95.06 277 CYS A C 1
ATOM 2032 O O . CYS A 1 277 ? -12.591 -9.135 -14.519 1.00 95.06 277 CYS A O 1
ATOM 2034 N N . PRO A 1 278 ? -12.627 -9.724 -12.351 1.00 93.62 278 PRO A N 1
ATOM 2035 C CA . PRO A 1 278 ? -14.087 -9.664 -12.235 1.00 93.62 278 PRO A CA 1
ATOM 2036 C C . PRO A 1 278 ? -14.629 -8.233 -12.357 1.00 93.62 278 PRO A C 1
ATOM 2038 O O . PRO A 1 278 ? -15.796 -8.036 -12.685 1.00 93.62 278 PRO A O 1
ATOM 2041 N N . ILE A 1 279 ? -13.777 -7.241 -12.092 1.00 87.00 279 ILE A N 1
ATOM 2042 C CA . ILE A 1 279 ? -14.059 -5.822 -12.260 1.00 87.00 279 ILE A CA 1
ATOM 2043 C C . ILE A 1 279 ? -12.988 -5.267 -13.193 1.00 87.00 279 ILE A C 1
ATOM 2045 O O . ILE A 1 279 ? -11.797 -5.460 -12.960 1.00 87.00 279 ILE A O 1
ATOM 2049 N N . THR A 1 280 ? -13.410 -4.580 -14.249 1.00 81.75 280 THR A N 1
ATOM 2050 C CA . THR A 1 280 ? -12.512 -3.957 -15.226 1.00 81.75 280 THR A CA 1
ATOM 2051 C C . THR A 1 280 ? -12.649 -2.445 -15.156 1.00 81.75 280 THR A C 1
ATOM 2053 O O . THR A 1 280 ? -13.764 -1.929 -15.070 1.00 81.75 280 THR A O 1
ATOM 2056 N N . SER A 1 281 ? -11.541 -1.717 -15.256 1.00 72.25 281 SER A N 1
ATOM 2057 C CA . SER A 1 281 ? -11.555 -0.271 -15.485 1.00 72.25 281 SER A CA 1
ATOM 2058 C C . SER A 1 281 ? -11.212 0.049 -16.936 1.00 72.25 281 SER A C 1
ATOM 2060 O O . SER A 1 281 ? -10.345 -0.582 -17.539 1.00 72.25 281 SER A O 1
ATOM 2062 N N . ASN A 1 282 ? -11.854 1.084 -17.480 1.00 66.31 282 ASN A N 1
ATOM 2063 C CA . ASN A 1 282 ? -11.401 1.726 -18.712 1.00 66.31 282 ASN A CA 1
ATOM 2064 C C . ASN A 1 282 ? -10.265 2.686 -18.361 1.00 66.31 282 ASN A C 1
ATOM 2066 O O . ASN A 1 282 ? -10.474 3.891 -18.229 1.00 66.31 282 ASN A O 1
ATOM 2070 N N . PHE A 1 283 ? -9.070 2.142 -18.149 1.00 70.62 283 PHE A N 1
ATOM 2071 C CA . PHE A 1 283 ? -7.878 2.960 -17.977 1.00 70.62 283 PHE A CA 1
ATOM 2072 C C . PHE A 1 283 ? -7.611 3.746 -19.262 1.00 70.62 283 PHE A C 1
ATOM 2074 O O . PHE A 1 283 ? -7.310 3.170 -20.303 1.00 70.62 283 PHE A O 1
ATOM 2081 N N . ASN A 1 284 ? -7.754 5.070 -19.201 1.00 69.00 284 ASN A N 1
ATOM 2082 C CA . ASN A 1 284 ? -7.478 5.965 -20.325 1.00 69.00 284 ASN A CA 1
ATOM 2083 C C . ASN A 1 284 ? -6.240 6.826 -20.043 1.00 69.00 284 ASN A C 1
ATOM 2085 O O . ASN A 1 284 ? -6.266 8.050 -20.173 1.00 69.00 284 ASN A O 1
ATOM 2089 N N . ARG A 1 285 ? -5.164 6.182 -19.586 1.00 73.88 285 ARG A N 1
ATOM 2090 C CA . ARG A 1 285 ? -3.849 6.802 -19.403 1.00 73.88 285 ARG A CA 1
ATOM 2091 C C . ARG A 1 285 ? -2.755 5.856 -19.872 1.00 73.88 285 ARG A C 1
ATOM 2093 O O . ARG A 1 285 ? -3.028 4.746 -20.318 1.00 73.88 285 ARG A O 1
ATOM 2100 N N . THR A 1 286 ? -1.521 6.327 -19.824 1.00 77.88 286 THR A N 1
ATOM 2101 C CA . THR A 1 286 ? -0.352 5.493 -20.092 1.00 77.88 286 THR A CA 1
ATOM 2102 C C . THR A 1 286 ? -0.300 4.340 -19.073 1.00 77.88 286 THR A C 1
ATOM 2104 O O . THR A 1 286 ? -0.751 4.507 -17.944 1.00 77.88 286 THR A O 1
ATOM 2107 N N . HIS A 1 287 ? 0.115 3.148 -19.511 1.00 86.25 287 HIS A N 1
ATOM 2108 C CA . HIS A 1 287 ? 0.185 1.944 -18.678 1.00 86.25 287 HIS A CA 1
ATOM 2109 C C . HIS A 1 287 ? 1.643 1.642 -18.355 1.00 86.25 287 HIS A C 1
ATOM 2111 O O . HIS A 1 287 ? 2.464 1.577 -19.272 1.00 86.25 287 HIS A O 1
ATOM 2117 N N . GLU A 1 288 ? 1.967 1.396 -17.092 1.00 93.62 288 GLU A N 1
ATOM 2118 C CA . GLU A 1 288 ? 3.321 1.099 -16.637 1.00 93.62 288 GLU A CA 1
ATOM 2119 C C . GLU A 1 288 ? 3.313 -0.037 -15.616 1.00 93.62 288 GLU A C 1
ATOM 2121 O O . GLU A 1 288 ? 2.454 -0.081 -14.745 1.00 93.62 288 GLU A O 1
ATOM 2126 N N . VAL A 1 289 ? 4.289 -0.943 -15.676 1.00 97.06 289 VAL A N 1
ATOM 2127 C CA . VAL A 1 289 ? 4.512 -1.900 -14.581 1.00 97.06 289 VAL A CA 1
ATOM 2128 C C . VAL A 1 289 ? 5.127 -1.181 -13.377 1.00 97.06 289 VAL A C 1
ATOM 2130 O O . VAL A 1 289 ? 4.712 -1.418 -12.245 1.00 97.06 289 VAL A O 1
ATOM 2133 N N . ILE A 1 290 ? 6.092 -0.290 -13.615 1.00 97.44 290 ILE A N 1
ATOM 2134 C CA . ILE A 1 290 ? 6.704 0.574 -12.599 1.00 97.44 290 ILE A CA 1
ATOM 2135 C C . ILE A 1 290 ? 6.462 2.035 -12.996 1.00 97.44 290 ILE A C 1
ATOM 2137 O O . ILE A 1 290 ? 6.988 2.487 -14.018 1.00 97.44 290 ILE A O 1
ATOM 2141 N N . ASP A 1 291 ? 5.678 2.760 -12.199 1.00 95.81 291 ASP A N 1
ATOM 2142 C CA . ASP A 1 291 ? 5.303 4.160 -12.427 1.00 95.81 291 ASP A CA 1
ATOM 2143 C C . ASP A 1 291 ? 6.144 5.110 -11.567 1.00 95.81 291 ASP A C 1
ATOM 2145 O O . ASP A 1 291 ? 6.182 5.015 -10.337 1.00 95.81 291 ASP A O 1
ATOM 2149 N N . PHE A 1 292 ? 6.769 6.077 -12.235 1.00 95.19 292 PHE A N 1
ATOM 2150 C CA . PHE A 1 292 ? 7.295 7.290 -11.622 1.00 95.19 292 PHE A CA 1
ATOM 2151 C C . PHE A 1 292 ? 6.399 8.468 -12.029 1.00 95.19 292 PHE A C 1
ATOM 2153 O O . PHE A 1 292 ? 6.618 9.073 -13.085 1.00 95.19 292 PHE A O 1
ATOM 2160 N N . PRO A 1 293 ? 5.374 8.832 -11.239 1.00 92.38 293 PRO A N 1
ATOM 2161 C CA . PRO A 1 293 ? 4.437 9.893 -11.610 1.00 92.38 293 PRO A CA 1
ATOM 2162 C C . PRO A 1 293 ? 5.062 11.294 -11.659 1.00 92.38 293 PRO A C 1
ATOM 2164 O O . PRO A 1 293 ? 4.485 12.200 -12.260 1.00 92.38 293 PRO A O 1
ATOM 2167 N N . GLY A 1 294 ? 6.249 11.472 -11.077 1.00 91.94 294 GLY A N 1
ATOM 2168 C CA . GLY A 1 294 ? 7.041 12.694 -11.151 1.00 91.94 294 GLY A CA 1
ATOM 2169 C C . GLY A 1 294 ? 8.533 12.408 -11.001 1.00 91.94 294 GLY A C 1
ATOM 2170 O O . GLY A 1 294 ? 9.008 11.339 -11.382 1.00 91.94 294 GLY A O 1
ATOM 2171 N N . ALA A 1 295 ? 9.271 13.372 -10.440 1.00 92.50 295 ALA A N 1
ATOM 2172 C CA . ALA A 1 295 ? 10.703 13.232 -10.184 1.00 92.50 295 ALA A CA 1
ATOM 2173 C C . ALA A 1 295 ? 11.011 11.934 -9.426 1.00 92.50 295 ALA A C 1
ATOM 2175 O O . ALA A 1 295 ? 10.399 11.668 -8.392 1.00 92.50 295 ALA A O 1
ATOM 2176 N N . ILE A 1 296 ? 11.978 11.163 -9.928 1.00 94.19 296 ILE A N 1
ATOM 2177 C CA . ILE A 1 296 ? 12.392 9.907 -9.302 1.00 94.19 296 ILE A CA 1
ATOM 2178 C C . ILE A 1 296 ? 12.910 10.231 -7.895 1.00 94.19 296 ILE A C 1
ATOM 2180 O O . ILE A 1 296 ? 13.836 11.046 -7.772 1.00 94.19 296 ILE A O 1
ATOM 2184 N N . PRO A 1 297 ? 12.312 9.651 -6.839 1.00 94.38 297 PRO A N 1
ATOM 2185 C CA . PRO A 1 297 ? 12.578 10.080 -5.478 1.00 94.38 297 PRO A CA 1
ATOM 2186 C C . PRO A 1 297 ? 13.993 9.690 -5.047 1.00 94.38 297 PRO A C 1
ATOM 2188 O O . PRO A 1 297 ? 14.405 8.534 -5.127 1.00 94.38 297 PRO A O 1
ATOM 2191 N N . ASN A 1 298 ? 14.739 10.699 -4.607 1.00 93.50 298 ASN A N 1
ATOM 2192 C CA . ASN A 1 298 ? 15.954 10.548 -3.826 1.00 93.50 298 ASN A CA 1
ATOM 2193 C C . ASN A 1 298 ? 16.141 11.816 -2.987 1.00 93.50 298 ASN A C 1
ATOM 2195 O O . ASN A 1 298 ? 16.183 12.927 -3.530 1.00 93.50 298 ASN A O 1
ATOM 2199 N N . LEU A 1 299 ? 16.234 11.673 -1.668 1.00 90.38 299 LEU A N 1
ATOM 2200 C CA . LEU A 1 299 ? 16.400 12.804 -0.765 1.00 90.38 299 LEU A CA 1
ATOM 2201 C C . LEU A 1 299 ? 17.750 13.495 -1.011 1.00 90.38 299 LEU A C 1
ATOM 2203 O O . LEU A 1 299 ? 18.815 12.878 -0.970 1.00 90.38 299 LEU A O 1
ATOM 2207 N N . SER A 1 300 ? 17.715 14.805 -1.269 1.00 83.62 300 SER A N 1
ATOM 2208 C CA . SER A 1 300 ? 18.923 15.592 -1.542 1.00 83.62 300 SER A CA 1
ATOM 2209 C C . SER A 1 300 ? 19.905 15.523 -0.372 1.00 83.62 300 SER A C 1
ATOM 2211 O O . SER A 1 300 ? 19.557 15.871 0.752 1.00 83.62 300 SER A O 1
ATOM 2213 N N . GLY A 1 301 ? 21.153 15.144 -0.657 1.00 81.62 301 GLY A N 1
ATOM 2214 C CA . GLY A 1 301 ? 22.197 14.985 0.359 1.00 81.62 301 GLY A CA 1
ATOM 2215 C C . GLY A 1 301 ? 22.130 13.666 1.130 1.00 81.62 301 GLY A C 1
ATOM 2216 O O . GLY A 1 301 ? 22.970 13.453 2.003 1.00 81.62 301 GLY A O 1
ATOM 2217 N N . SER A 1 302 ? 21.183 12.779 0.807 1.00 84.38 302 SER A N 1
ATOM 2218 C CA . SER A 1 302 ? 21.172 11.432 1.366 1.00 84.38 302 SER A CA 1
ATOM 2219 C C . SER A 1 302 ? 22.403 10.643 0.922 1.00 84.38 302 SER A C 1
ATOM 2221 O O . SER A 1 302 ? 22.834 10.714 -0.231 1.00 84.38 302 SER A O 1
ATOM 2223 N N . ALA A 1 303 ? 22.964 9.880 1.861 1.00 86.75 303 ALA A N 1
ATOM 2224 C CA . ALA A 1 303 ? 23.980 8.872 1.582 1.00 86.75 303 ALA A CA 1
ATOM 2225 C C . ALA A 1 303 ? 23.363 7.535 1.127 1.00 86.75 303 ALA A C 1
ATOM 2227 O O . ALA A 1 303 ? 24.101 6.621 0.752 1.00 86.75 303 ALA A O 1
ATOM 2228 N N . ALA A 1 304 ? 22.032 7.405 1.183 1.00 87.12 304 ALA A N 1
ATOM 2229 C CA . ALA A 1 304 ? 21.324 6.228 0.711 1.00 87.12 304 ALA A CA 1
ATOM 2230 C C . ALA A 1 304 ? 21.463 6.090 -0.816 1.00 87.12 304 ALA A C 1
ATOM 2232 O O . ALA A 1 304 ? 21.566 7.091 -1.534 1.00 87.12 304 ALA A O 1
ATOM 2233 N N . PRO A 1 305 ? 21.484 4.853 -1.338 1.00 86.62 305 PRO A N 1
ATOM 2234 C CA . PRO A 1 305 ? 21.499 4.644 -2.775 1.00 86.62 305 PRO A CA 1
ATOM 2235 C C . PRO A 1 305 ? 20.200 5.152 -3.414 1.00 86.62 305 PRO A C 1
ATOM 2237 O O . PRO A 1 305 ? 19.154 5.247 -2.767 1.00 86.62 305 PRO A O 1
ATOM 2240 N N . LEU A 1 306 ? 20.280 5.430 -4.719 1.00 92.50 306 LEU A N 1
ATOM 2241 C CA . LEU A 1 306 ? 19.107 5.616 -5.578 1.00 92.50 306 LEU A CA 1
ATOM 2242 C C . LEU A 1 306 ? 18.121 4.448 -5.404 1.00 92.50 306 LEU A C 1
ATOM 2244 O O . LEU A 1 306 ? 18.571 3.354 -5.046 1.00 92.50 306 LEU A O 1
ATOM 2248 N N . PRO A 1 307 ? 16.829 4.626 -5.744 1.00 96.50 307 PRO A N 1
ATOM 2249 C CA . PRO A 1 307 ? 15.896 3.508 -5.819 1.00 96.50 307 PRO A CA 1
ATOM 2250 C C . PRO A 1 307 ? 16.512 2.340 -6.595 1.00 96.50 307 PRO A C 1
ATOM 2252 O O . PRO A 1 307 ? 16.939 2.500 -7.744 1.00 96.50 307 PRO A O 1
ATOM 2255 N N . ASP A 1 308 ? 16.616 1.186 -5.939 1.00 97.88 308 ASP A N 1
ATOM 2256 C CA . ASP A 1 308 ? 17.381 0.045 -6.430 1.00 97.88 308 ASP A CA 1
ATOM 2257 C C . ASP A 1 308 ? 16.466 -1.141 -6.720 1.00 97.88 308 ASP A C 1
ATOM 2259 O O . ASP A 1 308 ? 15.966 -1.817 -5.818 1.00 97.88 308 ASP A O 1
ATOM 2263 N N . ILE A 1 309 ? 16.238 -1.378 -8.009 1.00 98.69 309 ILE A N 1
ATOM 2264 C CA . ILE A 1 309 ? 15.271 -2.338 -8.528 1.00 98.69 309 ILE A CA 1
ATOM 2265 C C . ILE A 1 309 ? 16.042 -3.517 -9.107 1.00 98.69 309 ILE A C 1
ATOM 2267 O O . ILE A 1 309 ? 16.645 -3.406 -10.183 1.00 98.69 309 ILE A O 1
ATOM 2271 N N . TYR A 1 310 ? 16.043 -4.657 -8.413 1.00 98.81 310 TYR A N 1
ATOM 2272 C CA . TYR A 1 310 ? 16.859 -5.790 -8.832 1.00 98.81 310 TYR A CA 1
ATOM 2273 C C . TYR A 1 310 ? 16.315 -7.185 -8.592 1.00 98.81 310 TYR A C 1
ATOM 2275 O O . TYR A 1 310 ? 15.598 -7.442 -7.639 1.00 98.81 310 TYR A O 1
ATOM 2283 N N . ASN A 1 311 ? 16.733 -8.138 -9.428 1.00 98.88 311 ASN A N 1
ATOM 2284 C CA . ASN A 1 311 ? 16.325 -9.540 -9.307 1.00 98.88 311 ASN A CA 1
ATOM 2285 C C . ASN A 1 311 ? 14.795 -9.746 -9.320 1.00 98.88 311 ASN A C 1
ATOM 2287 O O . ASN A 1 311 ? 14.303 -10.733 -8.779 1.00 98.88 311 ASN A O 1
ATOM 2291 N N . ASN A 1 312 ? 14.040 -8.837 -9.936 1.00 98.94 312 ASN A N 1
ATOM 2292 C CA . ASN A 1 312 ? 12.605 -8.997 -10.155 1.00 98.94 312 ASN A CA 1
ATOM 2293 C C . ASN A 1 312 ? 12.349 -9.728 -11.479 1.00 98.94 312 ASN A C 1
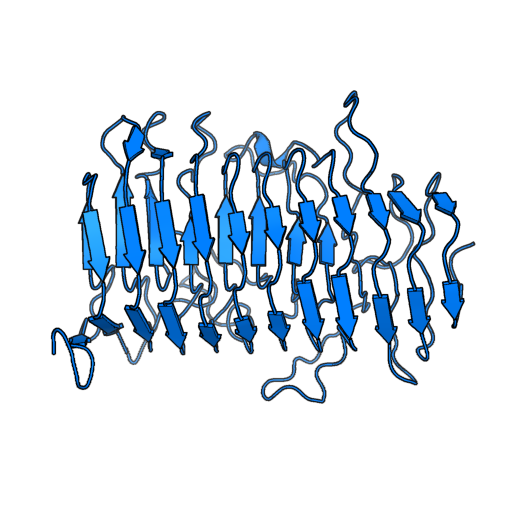ATOM 2295 O O . ASN A 1 312 ? 13.164 -9.659 -12.404 1.00 98.94 312 ASN A O 1
ATOM 2299 N N . THR A 1 313 ? 11.202 -10.397 -11.575 1.00 98.88 313 THR A N 1
ATOM 2300 C CA . THR A 1 313 ? 10.682 -10.969 -12.823 1.00 98.88 313 THR A CA 1
ATOM 2301 C C . THR A 1 313 ? 9.450 -10.189 -13.256 1.00 98.88 313 THR A C 1
ATOM 2303 O O . THR A 1 313 ? 8.494 -10.078 -12.496 1.00 98.88 313 THR A O 1
ATOM 2306 N N . ILE A 1 314 ? 9.470 -9.649 -14.471 1.00 98.81 314 ILE A N 1
ATOM 2307 C CA . ILE A 1 314 ? 8.359 -8.890 -15.051 1.00 98.81 314 ILE A CA 1
ATOM 2308 C C . ILE A 1 314 ? 7.920 -9.583 -16.336 1.00 98.81 314 ILE A C 1
ATOM 2310 O O . ILE A 1 314 ? 8.729 -9.770 -17.249 1.00 98.81 314 ILE A O 1
ATOM 2314 N N . TYR A 1 315 ? 6.641 -9.933 -16.410 1.00 98.69 315 TYR A N 1
ATOM 2315 C CA . TYR A 1 315 ? 6.010 -10.513 -17.586 1.00 98.69 315 TYR A CA 1
ATOM 2316 C C . TYR A 1 315 ? 4.906 -9.594 -18.114 1.00 98.69 315 TYR A C 1
ATOM 2318 O O . TYR A 1 315 ? 4.004 -9.212 -17.371 1.00 98.69 315 TYR A O 1
ATOM 2326 N N . ILE A 1 316 ? 4.977 -9.265 -19.406 1.00 98.12 316 ILE A N 1
ATOM 2327 C CA . ILE A 1 316 ? 3.957 -8.499 -20.131 1.00 98.12 316 ILE A CA 1
ATOM 2328 C C . ILE A 1 316 ? 3.535 -9.310 -21.361 1.00 98.12 316 ILE A C 1
ATOM 2330 O O . ILE A 1 316 ? 4.360 -9.621 -22.227 1.00 98.12 316 ILE A O 1
ATOM 2334 N N . SER A 1 317 ? 2.247 -9.633 -21.447 1.00 96.19 317 SER A N 1
ATOM 2335 C CA . SER A 1 317 ? 1.617 -10.366 -22.549 1.00 96.19 317 SER A CA 1
ATOM 2336 C C . SER A 1 317 ? 1.582 -9.587 -23.868 1.00 96.19 317 SER A C 1
ATOM 2338 O O . SER A 1 317 ? 1.853 -8.386 -23.953 1.00 96.19 317 SER A O 1
ATOM 2340 N N . SER A 1 318 ? 1.280 -10.308 -24.951 1.00 95.31 318 SER A N 1
ATOM 2341 C CA . SER A 1 318 ? 1.354 -9.774 -26.311 1.00 95.31 318 SER A CA 1
ATOM 2342 C C . SER A 1 318 ? 0.380 -8.621 -26.562 1.00 95.31 318 SER A C 1
ATOM 2344 O O . SER A 1 318 ? -0.781 -8.675 -26.166 1.00 95.31 318 SER A O 1
ATOM 2346 N N . GLY A 1 319 ? 0.850 -7.589 -27.268 1.00 88.94 319 GLY A N 1
ATOM 2347 C CA . GLY A 1 319 ? 0.010 -6.487 -27.754 1.00 88.94 319 GLY A CA 1
ATOM 2348 C C . GLY A 1 319 ? -0.321 -5.407 -26.719 1.00 88.94 319 GLY A C 1
ATOM 2349 O O . GLY A 1 319 ? -0.954 -4.413 -27.075 1.00 88.94 319 GLY A O 1
ATOM 2350 N N . GLN A 1 320 ? 0.135 -5.554 -25.472 1.00 91.19 320 GLN A N 1
ATOM 2351 C CA . GLN A 1 320 ? -0.072 -4.555 -24.425 1.00 91.19 320 GLN A CA 1
ATOM 2352 C C . GLN A 1 320 ? 0.655 -3.237 -24.738 1.00 91.19 320 GLN A C 1
ATOM 2354 O O . GLN A 1 320 ? 1.803 -3.216 -25.196 1.00 91.19 320 GLN A O 1
ATOM 2359 N N . GLN A 1 321 ? -0.009 -2.119 -24.439 1.00 90.62 321 GLN A N 1
ATOM 2360 C CA . GLN A 1 321 ? 0.522 -0.751 -24.550 1.00 90.62 321 GLN A CA 1
ATOM 2361 C C . GLN A 1 321 ? 1.293 -0.325 -23.287 1.00 90.62 321 GLN A C 1
ATOM 2363 O O . GLN A 1 321 ? 1.335 0.856 -22.946 1.00 90.62 321 GLN A O 1
ATOM 2368 N N . THR A 1 322 ? 1.895 -1.293 -22.603 1.00 91.94 322 THR A N 1
ATOM 2369 C CA . THR A 1 322 ? 2.445 -1.156 -21.253 1.00 91.94 322 THR A CA 1
ATOM 2370 C C . THR A 1 322 ? 3.946 -0.930 -21.289 1.00 91.94 322 THR A C 1
ATOM 2372 O O . THR A 1 322 ? 4.683 -1.691 -21.916 1.00 91.94 322 THR A O 1
ATOM 2375 N N . TRP A 1 323 ? 4.408 0.118 -20.615 1.00 94.44 323 TRP A N 1
ATOM 2376 C CA . TRP A 1 323 ? 5.819 0.338 -20.329 1.00 94.44 323 TRP A CA 1
ATOM 2377 C C . TRP A 1 323 ? 6.286 -0.578 -19.202 1.00 94.44 323 TRP A C 1
ATOM 2379 O O . TRP A 1 323 ? 5.575 -0.793 -18.225 1.00 94.44 323 TRP A O 1
ATOM 2389 N N . VAL A 1 324 ? 7.522 -1.060 -19.287 1.00 95.81 324 VAL A N 1
ATOM 2390 C CA . VAL A 1 324 ? 8.151 -1.790 -18.177 1.00 95.81 324 VAL A CA 1
ATOM 2391 C C . VAL A 1 324 ? 8.441 -0.830 -17.023 1.00 95.81 324 VAL A C 1
ATOM 2393 O O . VAL A 1 324 ? 8.112 -1.097 -15.874 1.00 95.81 324 VAL A O 1
ATOM 2396 N N . VAL A 1 325 ? 9.029 0.316 -17.352 1.00 94.94 325 VAL A N 1
ATOM 2397 C CA . VAL A 1 325 ? 9.188 1.461 -16.456 1.00 94.94 325 VAL A CA 1
ATOM 2398 C C . VAL A 1 325 ? 8.669 2.660 -17.222 1.00 94.94 325 VAL A C 1
ATOM 2400 O O . VAL A 1 325 ? 9.053 2.838 -18.377 1.00 94.94 325 VAL A O 1
ATOM 2403 N N . GLY A 1 326 ? 7.815 3.473 -16.623 1.00 92.62 326 GLY A N 1
ATOM 2404 C CA . GLY A 1 326 ? 7.225 4.610 -17.309 1.00 92.62 326 GLY A CA 1
ATOM 2405 C C . GLY A 1 326 ? 6.815 5.718 -16.358 1.00 92.62 326 GLY A C 1
ATOM 2406 O O . GLY A 1 326 ? 7.234 5.780 -15.204 1.00 92.62 326 GLY A O 1
ATOM 2407 N N . THR A 1 327 ? 5.997 6.612 -16.890 1.00 89.56 327 THR A N 1
ATOM 2408 C CA . THR A 1 327 ? 5.328 7.634 -16.107 1.00 89.56 327 THR A CA 1
ATOM 2409 C C . THR A 1 327 ? 3.932 7.825 -16.654 1.00 89.56 327 THR A C 1
ATOM 2411 O O . THR A 1 327 ? 3.760 8.037 -17.861 1.00 89.56 327 THR A O 1
ATOM 2414 N N . ARG A 1 328 ? 2.950 7.852 -15.756 1.00 84.00 328 ARG A N 1
ATOM 2415 C CA . ARG A 1 328 ? 1.550 8.087 -16.117 1.00 84.00 328 ARG A CA 1
ATOM 2416 C C . ARG A 1 328 ? 1.305 9.345 -16.947 1.00 84.00 328 ARG A C 1
ATOM 2418 O O . ARG A 1 328 ? 0.344 9.407 -17.712 1.00 84.00 328 ARG A O 1
ATOM 2425 N N . SER A 1 329 ? 2.163 10.353 -16.784 1.00 74.75 329 SER A N 1
ATOM 2426 C CA . SER A 1 329 ? 2.082 11.642 -17.481 1.00 74.75 329 SER A CA 1
ATOM 2427 C C . SER A 1 329 ? 2.659 11.605 -18.904 1.00 74.75 329 SER A C 1
ATOM 2429 O O . SER A 1 329 ? 2.446 12.536 -19.680 1.00 74.75 329 SER A O 1
ATOM 2431 N N . GLY A 1 330 ? 3.335 10.513 -19.279 1.00 75.69 330 GLY A N 1
ATOM 2432 C CA . GLY A 1 330 ? 4.143 10.415 -20.491 1.00 75.69 330 GLY A CA 1
ATOM 2433 C C . GLY A 1 330 ? 5.421 11.269 -20.438 1.00 75.69 330 GLY A C 1
ATOM 2434 O O . GLY A 1 330 ? 5.546 12.208 -19.660 1.00 75.69 330 GLY A O 1
ATOM 2435 N N . GLY A 1 331 ? 6.396 10.954 -21.294 1.00 80.94 331 GLY A N 1
ATOM 2436 C CA . GLY A 1 331 ? 7.630 11.742 -21.420 1.00 80.94 331 GLY A CA 1
ATOM 2437 C C . GLY A 1 331 ? 8.786 11.239 -20.552 1.00 80.94 331 GLY A C 1
ATOM 2438 O O . GLY A 1 331 ? 8.975 10.035 -20.417 1.00 80.94 331 GLY A O 1
ATOM 2439 N N . THR A 1 332 ? 9.604 12.162 -20.042 1.00 83.81 332 THR A N 1
ATOM 2440 C CA . THR A 1 332 ? 10.824 11.896 -19.256 1.00 83.81 332 THR A CA 1
ATOM 2441 C C . THR A 1 332 ? 10.656 12.381 -17.823 1.00 83.81 332 THR A C 1
ATOM 2443 O O . THR A 1 332 ? 10.091 13.457 -17.628 1.00 83.81 332 THR A O 1
ATOM 2446 N N . GLN A 1 333 ? 11.235 11.679 -16.847 1.00 87.81 333 GLN A N 1
ATOM 2447 C CA . GLN A 1 333 ? 11.289 12.148 -15.457 1.00 87.81 333 GLN A CA 1
ATOM 2448 C C . GLN A 1 333 ? 12.713 12.541 -15.042 1.00 87.81 333 GLN A C 1
ATOM 2450 O O . GLN A 1 333 ? 13.671 11.873 -15.447 1.00 87.81 333 GLN A O 1
ATOM 2455 N N . PRO A 1 334 ? 12.887 13.616 -14.249 1.00 90.94 334 PRO A N 1
ATOM 2456 C CA . PRO A 1 334 ? 14.178 13.952 -13.669 1.00 90.94 334 PRO A CA 1
ATOM 2457 C C . PRO A 1 334 ? 14.554 12.955 -12.567 1.00 90.94 334 PRO A C 1
ATOM 2459 O O . PRO A 1 334 ? 13.691 12.417 -11.874 1.00 90.94 334 PRO A O 1
ATOM 2462 N N . GLY A 1 335 ? 15.857 12.761 -12.381 1.00 91.06 335 GLY A N 1
ATOM 2463 C CA . GLY A 1 335 ? 16.408 11.794 -11.437 1.00 91.06 335 GLY A CA 1
ATOM 2464 C C . GLY A 1 335 ? 16.805 10.480 -12.105 1.00 91.06 335 GLY A C 1
ATOM 2465 O O . GLY A 1 335 ? 16.777 10.340 -13.330 1.00 91.06 335 GLY A O 1
ATOM 2466 N N . SER A 1 336 ? 17.229 9.535 -11.274 1.00 93.50 336 SER A N 1
ATOM 2467 C CA . SER A 1 336 ? 17.855 8.291 -11.709 1.00 93.50 336 SER A CA 1
ATOM 2468 C C . SER A 1 336 ? 17.527 7.144 -10.764 1.00 93.50 336 SER A C 1
ATOM 2470 O O . SER A 1 336 ? 17.344 7.358 -9.569 1.00 93.50 336 SER A O 1
ATOM 2472 N N . TYR A 1 337 ? 17.523 5.925 -11.288 1.00 95.56 337 TYR A N 1
ATOM 2473 C CA . TYR A 1 337 ? 17.351 4.690 -10.521 1.00 95.56 337 TYR A CA 1
ATOM 2474 C C . TYR A 1 337 ? 18.350 3.624 -10.981 1.00 95.56 337 TYR A C 1
ATOM 2476 O O . TYR A 1 337 ? 18.950 3.721 -12.057 1.00 95.56 337 TYR A O 1
ATOM 2484 N N . MET A 1 338 ? 18.526 2.592 -10.162 1.00 97.00 338 MET A N 1
ATOM 2485 C CA . MET A 1 338 ? 19.291 1.403 -10.524 1.00 97.00 338 MET A CA 1
ATOM 2486 C C . MET A 1 338 ? 18.321 0.306 -10.966 1.00 97.00 338 MET A C 1
ATOM 2488 O O . MET A 1 338 ? 17.380 -0.023 -10.250 1.00 97.00 338 MET A O 1
ATOM 2492 N N . PHE A 1 339 ? 18.555 -0.282 -12.139 1.00 97.50 339 PHE A N 1
ATOM 2493 C CA . PHE A 1 339 ? 17.785 -1.412 -12.657 1.00 97.50 339 PHE A CA 1
ATOM 2494 C C . PHE A 1 339 ? 18.736 -2.551 -13.002 1.00 97.50 339 PHE A C 1
ATOM 2496 O O . PHE A 1 339 ? 19.429 -2.508 -14.022 1.00 97.50 339 PHE A O 1
ATOM 2503 N N . ARG A 1 340 ? 18.838 -3.564 -12.141 1.00 98.12 340 ARG A N 1
ATOM 2504 C CA . ARG A 1 340 ? 19.908 -4.566 -12.255 1.00 98.12 340 ARG A CA 1
ATOM 2505 C C . ARG A 1 340 ? 19.463 -5.998 -11.996 1.00 98.12 340 ARG A C 1
ATOM 2507 O O . ARG A 1 340 ? 18.615 -6.242 -11.162 1.00 98.12 340 ARG A O 1
ATOM 2514 N N . ASN A 1 341 ? 20.055 -6.979 -12.675 1.00 98.69 341 ASN A N 1
ATOM 2515 C CA . ASN A 1 341 ? 19.724 -8.407 -12.511 1.00 98.69 341 ASN A CA 1
ATOM 2516 C C . ASN A 1 341 ? 18.234 -8.773 -12.696 1.00 98.69 341 ASN A C 1
ATOM 2518 O O . ASN A 1 341 ? 17.811 -9.833 -12.239 1.00 98.69 341 ASN A O 1
ATOM 2522 N N . ASN A 1 342 ? 17.417 -7.922 -13.315 1.00 98.75 342 ASN A N 1
ATOM 2523 C CA . ASN A 1 342 ? 16.006 -8.223 -13.540 1.00 98.75 342 ASN A CA 1
ATOM 2524 C C . ASN A 1 342 ? 15.836 -9.126 -14.768 1.00 98.75 342 ASN A C 1
ATOM 2526 O O . ASN A 1 342 ? 16.578 -9.005 -15.748 1.00 98.75 342 ASN A O 1
ATOM 2530 N N . LEU A 1 343 ? 14.820 -9.986 -14.725 1.00 98.75 343 LEU A N 1
ATOM 2531 C CA . LEU A 1 343 ? 14.282 -10.686 -15.885 1.00 98.75 343 LEU A CA 1
ATOM 2532 C C . LEU A 1 343 ? 13.045 -9.932 -16.371 1.00 98.75 343 LEU A C 1
ATOM 2534 O O . LEU A 1 343 ? 12.061 -9.824 -15.646 1.00 98.75 343 LEU A O 1
ATOM 2538 N N . VAL A 1 344 ? 13.079 -9.438 -17.606 1.00 98.50 344 VAL A N 1
ATOM 2539 C CA . VAL A 1 344 ? 11.913 -8.832 -18.254 1.00 98.50 344 VAL A CA 1
ATOM 2540 C C . VAL A 1 344 ? 11.576 -9.616 -19.509 1.00 98.50 344 VAL A C 1
ATOM 2542 O O . VAL A 1 344 ? 12.389 -9.707 -20.430 1.00 98.50 344 VAL A O 1
ATOM 2545 N N . VAL A 1 345 ? 10.364 -10.160 -19.545 1.00 98.44 345 VAL A N 1
ATOM 2546 C CA . VAL A 1 345 ? 9.778 -10.833 -20.702 1.00 98.44 345 VAL A CA 1
ATOM 2547 C C . VAL A 1 345 ? 8.597 -9.997 -21.176 1.00 98.44 345 VAL A C 1
ATOM 2549 O O . VAL A 1 345 ? 7.485 -10.122 -20.672 1.00 98.44 345 VAL A O 1
ATOM 2552 N N . ASN A 1 346 ? 8.858 -9.105 -22.128 1.00 97.38 346 ASN A N 1
ATOM 2553 C CA . ASN A 1 346 ? 7.886 -8.143 -22.628 1.00 97.38 346 ASN A CA 1
ATOM 2554 C C . ASN A 1 346 ? 7.489 -8.458 -24.078 1.00 97.38 346 ASN A C 1
ATOM 2556 O O . ASN A 1 346 ? 8.230 -8.174 -25.018 1.00 97.38 346 ASN A O 1
ATOM 2560 N N . TYR A 1 347 ? 6.301 -9.038 -24.252 1.00 96.81 347 TYR A N 1
ATOM 2561 C CA . TYR A 1 347 ? 5.659 -9.234 -25.557 1.00 96.81 347 TYR A CA 1
ATOM 2562 C C . TYR A 1 347 ? 4.762 -8.049 -25.968 1.00 96.81 347 TYR A C 1
ATOM 2564 O O . TYR A 1 347 ? 4.154 -8.080 -27.045 1.00 96.81 347 TYR A O 1
ATOM 2572 N N . GLY A 1 348 ? 4.662 -7.018 -25.127 1.00 94.12 348 GLY A N 1
ATOM 2573 C CA . GLY A 1 348 ? 4.003 -5.752 -25.427 1.00 94.12 348 GLY A CA 1
ATOM 2574 C C . GLY A 1 348 ? 4.807 -4.894 -26.406 1.00 94.12 348 GLY A C 1
ATOM 2575 O O . GLY A 1 348 ? 5.772 -5.348 -27.024 1.00 94.12 348 GLY A O 1
ATOM 2576 N N . ILE A 1 349 ? 4.392 -3.636 -26.577 1.00 91.88 349 ILE A N 1
ATOM 2577 C CA . ILE A 1 349 ? 4.968 -2.758 -27.613 1.00 91.88 349 ILE A CA 1
ATOM 2578 C C . ILE A 1 349 ? 5.767 -1.563 -27.080 1.00 91.88 349 ILE A C 1
ATOM 2580 O O . ILE A 1 349 ? 6.397 -0.853 -27.868 1.00 91.88 349 ILE A O 1
ATOM 2584 N N . ARG A 1 350 ? 5.764 -1.323 -25.764 1.00 91.75 350 ARG A N 1
ATOM 2585 C CA . ARG A 1 350 ? 6.500 -0.212 -25.139 1.00 91.75 350 ARG A CA 1
ATOM 2586 C C . ARG A 1 350 ? 7.697 -0.705 -24.333 1.00 91.75 350 ARG A C 1
ATOM 2588 O O . ARG A 1 350 ? 7.768 -1.876 -23.982 1.00 91.75 350 ARG A O 1
ATOM 2595 N N . GLY A 1 351 ? 8.664 0.187 -24.122 1.00 91.81 351 GLY A N 1
ATOM 2596 C CA . GLY A 1 351 ? 9.952 -0.113 -23.498 1.00 91.81 351 GLY A CA 1
ATOM 2597 C C . GLY A 1 351 ? 10.072 0.476 -22.097 1.00 91.81 351 GLY A C 1
ATOM 2598 O O . GLY A 1 351 ? 9.278 0.159 -21.213 1.00 91.81 351 GLY A O 1
ATOM 2599 N N . TYR A 1 352 ? 11.068 1.339 -21.911 1.00 92.31 352 TYR A N 1
ATOM 2600 C CA . TYR A 1 352 ? 11.478 1.877 -20.616 1.00 92.31 352 TYR A CA 1
ATOM 2601 C C . TYR A 1 352 ? 11.467 3.405 -20.635 1.00 92.31 352 TYR A C 1
ATOM 2603 O O . TYR A 1 352 ? 11.667 4.039 -21.667 1.00 92.31 352 TYR A O 1
ATOM 2611 N N . LEU A 1 353 ? 11.273 4.007 -19.470 1.00 87.69 353 LEU A N 1
ATOM 2612 C CA . LEU A 1 353 ? 11.331 5.446 -19.292 1.00 87.69 353 LEU A CA 1
ATOM 2613 C C . LEU A 1 353 ? 12.739 5.966 -19.597 1.00 87.69 353 LEU A C 1
ATOM 2615 O O . LEU A 1 353 ? 13.714 5.543 -18.969 1.00 87.69 353 LEU A O 1
ATOM 2619 N N . ALA A 1 354 ? 12.834 6.945 -20.495 1.00 80.44 354 ALA A N 1
ATOM 2620 C CA . ALA A 1 354 ? 14.070 7.689 -20.688 1.00 80.44 354 ALA A CA 1
ATOM 2621 C C . ALA A 1 354 ? 14.339 8.581 -19.465 1.00 80.44 354 ALA A C 1
ATOM 2623 O O . ALA A 1 354 ? 13.497 9.384 -19.055 1.00 80.44 354 ALA A O 1
ATOM 2624 N N . THR A 1 355 ? 15.528 8.432 -18.889 1.00 83.69 355 THR A N 1
ATOM 2625 C CA . THR A 1 355 ? 15.976 9.148 -17.687 1.00 83.69 355 THR A CA 1
ATOM 2626 C C . THR A 1 355 ? 17.447 9.524 -17.822 1.00 83.69 355 THR A C 1
ATOM 2628 O O . THR A 1 355 ? 18.190 8.909 -18.591 1.00 83.69 355 THR A O 1
ATOM 2631 N N . THR A 1 356 ? 17.883 10.537 -17.075 1.00 82.00 356 THR A N 1
ATOM 2632 C CA . THR A 1 356 ? 19.283 10.976 -17.073 1.00 82.00 356 THR A CA 1
ATOM 2633 C C . THR A 1 356 ? 19.997 10.371 -15.871 1.00 82.00 356 THR A C 1
ATOM 2635 O O . THR A 1 356 ? 19.718 10.743 -14.738 1.00 82.00 356 THR A O 1
ATOM 2638 N N . GLY A 1 357 ? 20.948 9.466 -16.117 1.00 87.81 357 GLY A N 1
ATOM 2639 C CA . GLY A 1 357 ? 21.805 8.892 -15.072 1.00 87.81 357 GLY A CA 1
ATOM 2640 C C . GLY A 1 357 ? 21.318 7.576 -14.460 1.00 87.81 357 GLY A C 1
ATOM 2641 O O . GLY A 1 357 ? 22.012 7.036 -13.603 1.00 87.81 357 GLY A O 1
ATOM 2642 N N . SER A 1 358 ? 20.176 7.031 -14.895 1.00 93.25 358 SER A N 1
ATOM 2643 C CA . SER A 1 358 ? 19.774 5.676 -14.492 1.00 93.25 358 SER A CA 1
ATOM 2644 C C . SER A 1 358 ? 20.721 4.625 -15.055 1.00 93.25 358 SER A C 1
ATOM 2646 O O . SER A 1 358 ? 21.224 4.753 -16.173 1.00 93.25 358 SER A O 1
ATOM 2648 N N . VAL A 1 359 ? 20.943 3.563 -14.286 1.00 94.88 359 VAL A N 1
ATOM 2649 C CA . VAL A 1 359 ? 21.914 2.521 -14.622 1.00 94.88 359 VAL A CA 1
ATOM 2650 C C . VAL A 1 359 ? 21.208 1.193 -14.823 1.00 94.88 359 VAL A C 1
ATOM 2652 O O . VAL A 1 359 ? 20.558 0.678 -13.915 1.00 94.88 359 VAL A O 1
ATOM 2655 N N . PHE A 1 360 ? 21.414 0.603 -15.999 1.00 95.25 360 PHE A N 1
ATOM 2656 C CA . PHE A 1 360 ? 20.983 -0.752 -16.320 1.00 95.25 360 PHE A CA 1
ATOM 2657 C C . PHE A 1 360 ? 22.188 -1.691 -16.298 1.00 95.25 360 PHE A C 1
ATOM 2659 O O . PHE A 1 360 ? 23.115 -1.517 -17.088 1.00 95.25 360 PHE A O 1
ATOM 2666 N N . ALA A 1 361 ? 22.185 -2.702 -15.426 1.00 96.94 361 ALA A N 1
ATOM 2667 C CA . ALA A 1 361 ? 23.310 -3.634 -15.306 1.00 96.94 361 ALA A CA 1
ATOM 2668 C C . ALA A 1 361 ? 22.857 -5.091 -15.149 1.00 96.94 361 ALA A C 1
ATOM 2670 O O . ALA A 1 361 ? 21.992 -5.403 -14.340 1.00 96.94 361 ALA A O 1
ATOM 2671 N N . ASN A 1 362 ? 23.463 -6.004 -15.914 1.00 97.81 362 ASN A N 1
ATOM 2672 C CA . ASN A 1 362 ? 23.285 -7.455 -15.752 1.00 97.81 362 ASN A CA 1
ATOM 2673 C C . ASN A 1 362 ? 21.825 -7.961 -15.847 1.00 97.81 362 ASN A C 1
ATOM 2675 O O . ASN A 1 362 ? 21.502 -9.017 -15.312 1.00 97.81 362 ASN A O 1
ATOM 2679 N N . ASN A 1 363 ? 20.936 -7.231 -16.529 1.00 97.88 363 ASN A N 1
ATOM 2680 C CA . ASN A 1 363 ? 19.551 -7.659 -16.745 1.00 97.88 363 ASN A CA 1
ATOM 2681 C C . ASN A 1 363 ? 19.424 -8.636 -17.925 1.00 97.88 363 ASN A C 1
ATOM 2683 O O . ASN A 1 363 ? 20.161 -8.530 -18.908 1.00 97.88 363 ASN A O 1
ATOM 2687 N N . LEU A 1 364 ? 18.414 -9.506 -17.875 1.00 98.12 364 LEU A N 1
ATOM 2688 C CA . LEU A 1 364 ? 17.940 -10.286 -19.017 1.00 98.12 364 LEU A CA 1
ATOM 2689 C C . LEU A 1 364 ? 16.659 -9.640 -19.562 1.00 98.12 364 LEU A C 1
ATOM 2691 O O . LEU A 1 364 ? 15.593 -9.775 -18.968 1.00 98.12 364 LEU A O 1
ATOM 2695 N N . LEU A 1 365 ? 16.777 -8.910 -20.677 1.00 96.69 365 LEU A N 1
ATOM 2696 C CA . LEU A 1 365 ? 15.686 -8.115 -21.255 1.00 96.69 365 LEU A CA 1
ATOM 2697 C C . LEU A 1 365 ? 15.254 -8.669 -22.618 1.00 96.69 365 LEU A C 1
ATOM 2699 O O . LEU A 1 365 ? 16.014 -8.602 -23.590 1.00 96.69 365 LEU A O 1
ATOM 2703 N N . TYR A 1 366 ? 14.022 -9.164 -22.693 1.00 96.94 366 TYR A N 1
ATOM 2704 C CA . TYR A 1 366 ? 13.343 -9.555 -23.924 1.00 96.94 366 TYR A CA 1
ATOM 2705 C C . TYR A 1 366 ? 12.174 -8.600 -24.199 1.00 96.94 366 TYR A C 1
ATOM 2707 O O . TYR A 1 366 ? 11.359 -8.367 -23.310 1.00 96.94 366 TYR A O 1
ATOM 2715 N N . GLY A 1 367 ? 12.085 -8.072 -25.425 1.00 94.56 367 GLY A N 1
ATOM 2716 C CA . GLY A 1 367 ? 11.028 -7.148 -25.850 1.00 94.56 367 GLY A CA 1
ATOM 2717 C C . GLY A 1 367 ? 11.531 -5.782 -26.340 1.00 94.56 367 GLY A C 1
ATOM 2718 O O . GLY A 1 367 ? 12.742 -5.590 -26.511 1.00 94.56 367 GLY A O 1
ATOM 2719 N N . PRO A 1 368 ? 10.613 -4.829 -26.591 1.00 89.06 368 PRO A N 1
ATOM 2720 C CA . PRO A 1 368 ? 10.944 -3.465 -27.002 1.00 89.06 368 PRO A CA 1
ATOM 2721 C C . PRO A 1 368 ? 11.794 -2.724 -25.965 1.00 89.06 368 PRO A C 1
ATOM 2723 O O . PRO A 1 368 ? 11.632 -2.904 -24.760 1.00 89.06 368 PRO A O 1
ATOM 2726 N N . ARG A 1 369 ? 12.679 -1.840 -26.439 1.00 79.00 369 ARG A N 1
ATOM 2727 C CA . ARG A 1 369 ? 13.626 -1.091 -25.589 1.00 79.00 369 ARG A CA 1
ATOM 2728 C C . ARG A 1 369 ? 13.435 0.426 -25.593 1.00 79.00 369 ARG A C 1
ATOM 2730 O O . ARG A 1 369 ? 14.236 1.114 -24.985 1.00 79.00 369 ARG A O 1
ATOM 2737 N N . ASN A 1 370 ? 12.416 0.949 -26.277 1.00 66.81 370 ASN A N 1
ATOM 2738 C CA . ASN A 1 370 ? 12.273 2.389 -26.537 1.00 66.81 370 ASN A CA 1
ATOM 2739 C C . ASN A 1 370 ? 12.435 3.222 -25.252 1.00 66.81 370 ASN A C 1
ATOM 2741 O O . ASN A 1 370 ? 11.626 3.042 -24.347 1.00 66.81 370 ASN A O 1
ATOM 2745 N N . GLY A 1 371 ? 13.474 4.075 -25.218 1.00 53.44 371 GLY A N 1
ATOM 2746 C CA . GLY A 1 371 ? 13.890 4.903 -24.075 1.00 53.44 371 GLY A CA 1
ATOM 2747 C C . GLY A 1 371 ? 15.417 5.056 -23.914 1.00 53.44 371 GLY A C 1
ATOM 2748 O O . GLY A 1 371 ? 15.899 4.880 -22.801 1.00 53.44 371 GLY A O 1
ATOM 2749 N N . ASN A 1 372 ? 16.124 5.404 -25.007 1.00 39.50 372 ASN A N 1
ATOM 2750 C CA . ASN A 1 372 ? 17.592 5.430 -25.238 1.00 39.50 372 ASN A CA 1
ATOM 2751 C C . ASN A 1 372 ? 18.301 4.076 -25.383 1.00 39.50 372 ASN A C 1
ATOM 2753 O O . ASN A 1 372 ? 18.485 3.358 -24.378 1.00 39.50 372 ASN A O 1
#

Foldseek 3Di:
DPPDDQFAEQECQQPAFESAEAEQDAQDEDARHEFEYADPAAHQYEDYEYEYAPLAEGEHYHYEHYEQERTRHQQQADPQRFEPYHAEYPQPRQHYEYEYHEYEHYEYYQGHHEHYYDAHHDQQSHPDAYENAEYYQYEEEAHSAEYEEHERHEQHEAYNYEYEDHLAHLLPRADDPPGGGHSHHEHHEYELYENYEHENYEYEAQDGQVAQENYEYAFQYEQYEYAHYEYELGQRAHYEQEAQDDPRNSNVSSNFFYFQAEYAHYEYEAHNHNVVPPDDDPRPFQHENYEYQAAQGDGPPDPHDGNEHAHYEYEHDAADSYEPAAYRVGAAHEDEYEAEHYEYHHNYAYYHHAYPPYDYYHYHDDHDHPHD

Sequence (372 aa):
SYGTGAKPIIDGAGVVGSVIKLLNVQQWQLSGLEVQDAAASPDYRTGVMVENSSGTILSGISITNMTVRNISGWSGGWYSSNAGVAIQTDHTTPVSTWNDVTIANNTFDHVDRIAIAVTPDGNGDGVGQSTNVRILNNNIRYSGGDDILVVHGDGALIDGNDAAYGGSKSMAGCPPAGQVCNGASASIWMAGSDNTTIQNNTVACSINQQDGMAFDVDWGNHNSTIQYNYSRNNSGGFLMMMPKISNWPQEPRSALASDGTVVRYNVSEDDTNTSSCPITSNFNRTHEVIDFPGAIPNLSGSAAPLPDIYNNTIYISSGQQTWVVGTRSGGTQPGSYMFRNNLVVNYGIRGYLATTGSVFANNLLYGPRNGN

pLDDT: mean 92.32, std 9.9, range [39.5, 99.0]

Nearest PDB structures (foldseek):
  5gqc-assembly1_A  TM=7.362E-01  e=2.291E-10  Bifidobacterium longum subsp. longum
  6kqs-assembly1_A  TM=7.094E-01  e=9.791E-10  Eubacterium ramulus ATCC 29099
  7v6m-assembly1_A  TM=6.930E-01  e=9.791E-10  [Clostridium] nexile
  6kqt-assembly1_A  TM=6.888E-01  e=5.751E-09  Eubacterium ramulus ATCC 29099
  6w4q-assembly2_D  TM=3.279E-01  e=2.044E-01  Kuttervirus CBA120

Secondary structure (DSSP, 8-state):
--SSSSPPEEE-TT-SEEEEEEES--SEEEES-EEEE--SS-BSEEEEEEEE-SSSEEEEEEEES-EEEEE-B-TTS-GGGSEEEEEEE-SSSTT-EEEEEEEES-EEEEESSEEEEEE--SSS-----EEEEEEES-EEE--SS-SEEEESEES-EEES-EEES-STTTTT-PPSTTS-------SEEEES-BS-EEES-EEE----SS--EEEEE-TT-BS-EEES-EEES-TTEEEEEPPP--S-TT-GGGGSPPBS-EEES-EEESTT--TTSSS-----S-EEEEE--SSPP--TT--SPSPEEES-EEEE-TT--EEEEE-TT-S--SS--EEES-EEEE-SS--B---SS-EEES-EEES-----